Protein AF-A0A439DHI3-F1 (afdb_monomer)

Nearest PDB structures (foldseek):
  9ggi-assembly1_A  TM=9.227E-01  e=2.347E-27  Arabidopsis thaliana
  9ggj-assembly2_E  TM=9.196E-01  e=5.718E-27  Arabidopsis thaliana
  6ien-assembly1_C  TM=8.212E-01  e=1.954E-24  Mycobacterium tuberculosis H37Rv
  6ien-assembly1_D  TM=8.202E-01  e=1.110E-23  Mycobacterium tuberculosis H37Rv
  6rx8-assembly1_A  TM=8.296E-01  e=8.232E-23  Chelativorans sp. BNC1

pLDDT: mean 70.94, std 27.88, range [20.17, 97.88]

Solvent-accessible surface area (backbone atoms only — not comparable to full-atom values): 33266 Å² total; per-residue (Å²): 141,57,88,73,79,50,75,51,53,38,44,72,73,62,48,71,71,85,86,65,74,85,67,85,50,62,60,45,71,45,33,29,74,69,66,77,36,49,70,65,54,43,52,47,51,54,51,29,49,54,50,54,50,51,26,50,77,65,73,66,61,80,86,53,80,82,41,85,46,64,65,50,40,50,52,50,53,30,20,73,69,61,36,54,74,62,40,57,57,74,52,65,75,59,28,70,44,15,49,55,47,36,44,52,31,52,51,50,41,54,51,50,53,53,41,48,55,48,48,46,54,33,46,51,50,49,43,52,52,25,65,78,41,64,83,37,47,25,58,32,69,56,96,87,37,80,48,40,66,31,27,50,26,43,60,55,47,61,53,43,56,52,53,51,51,46,50,54,50,52,56,55,51,44,64,67,31,36,42,29,26,64,60,14,16,69,38,86,37,43,92,76,79,71,69,48,66,63,44,20,51,78,71,70,27,82,39,68,52,89,46,28,51,54,38,40,67,62,56,63,64,54,54,52,52,52,52,50,52,52,53,48,51,54,52,50,48,55,55,29,49,54,52,51,54,29,44,31,86,88,52,40,30,34,43,78,40,69,95,43,28,50,65,45,96,88,40,84,85,47,69,42,58,57,65,62,46,92,54,98,61,82,70,49,74,60,53,49,45,54,45,52,37,52,48,60,77,52,48,42,75,34,59,69,41,24,48,68,64,53,56,60,72,40,34,44,60,47,48,28,50,53,36,42,77,74,69,42,54,76,74,58,25,51,56,53,36,50,50,49,53,52,59,19,56,75,78,71,41,60,57,71,72,60,48,68,68,61,50,29,73,76,39,75,86,55,55,83,75,55,64,60,41,63,34,68,68,53,57,22,50,71,34,57,55,88,85,27,44,5,71,69,25,42,55,50,50,41,52,54,50,52,48,63,61,48,47,75,78,76,60,87,62,72,100,82,69,81,80,79,84,77,84,85,83,76,83,82,76,84,83,77,78,93,82,82,91,82,90,85,84,89,86,90,85,88,88,89,88,86,87,87,87,88,80,87,86,83,90,84,84,90,85,89,84,85,93,87,74,93,69,83,79,79,83,78,83,80,83,78,88,78,87,72,94,66,95,75,74,94,87,81,79,54,70,74,47,68,70,42,69,71,48,50,64,54,50,51,43,72,76,66,55,87,65,86,81,86,63,98,85,72,81,79,57,76,74,55,60,54,51,56,59,56,51,69,74,46,96,79,84,80,87,83,81,90,128

Organism: NCBI:txid363999

Foldseek 3Di:
DQPFAAPFLCCLQLVPPPPDADLLQLVLVQCCVLVVDPPVLSVLLRVLSVVVSVCSVVVNQDDDSPQPGPVSSSLVSSCVRRNNVSSVSSCAQADPLQSVLQSVLLSVLVVLVLLLVLLLLLLVLLLVLLLVQQPQWFFDDDVNDGAAIFGPSLVSLVLSVLSLVLSVLSVVLSLVSLAHLPQLHNFNGTPSPGDPAVSSVVSVRPYHDPGSNCSRPDDVSVVSVLVSLLSLVVSLLVVLVVVQVCCDPVQVFKHWDCVQWDADPVHRSDTHRNLSDCDPDHQDSSSSSVSSSVRSNRMGGDSVSRVVNDALLSLLVLLLVVVVVVVHDNVRSVVLSVVLVVVCVVVVHGSLPDDQVNSCVSPVPRDPCSSVSSDSLVSQQVQPDASGRHSVNSVVSSVVSVCSSCCVVPPPPDPPPPPPPPPDPPPPPPPDDDDDDDDDDDDDDDDDDDDDDDDDDDDDDDDDDDDDDPDDDDPPDDDDDDPDDDDDDDDDGDPVCVSVPVNPVVVCCVVPVPDDPPDPDDDDPPVVVVVVVVVVVPVPDDDDDDD

Radius of gyration: 33.45 Å; Cα contacts (8 Å, |Δi|>4): 514; chains: 1; bounding box: 88×95×84 Å

Structure (mmCIF, N/CA/C/O backbone):
data_AF-A0A439DHI3-F1
#
_entry.id   AF-A0A439DHI3-F1
#
loop_
_atom_site.group_PDB
_atom_site.id
_atom_site.type_symbol
_atom_site.label_atom_id
_atom_site.label_alt_id
_atom_site.label_comp_id
_atom_site.label_asym_id
_atom_site.label_entity_id
_atom_site.label_seq_id
_atom_site.pdbx_PDB_ins_code
_atom_site.Cartn_x
_atom_site.Cartn_y
_atom_site.Cartn_z
_atom_site.occupancy
_atom_site.B_iso_or_equiv
_atom_site.auth_seq_id
_atom_site.auth_comp_id
_atom_site.auth_asym_id
_atom_site.auth_atom_id
_atom_site.pdbx_PDB_model_num
ATOM 1 N N . MET A 1 1 ? -8.953 23.967 31.611 1.00 24.27 1 MET A N 1
ATOM 2 C CA . MET A 1 1 ? -7.789 23.368 30.920 1.00 24.27 1 MET A CA 1
ATOM 3 C C . MET A 1 1 ? -7.931 21.844 30.754 1.00 24.27 1 MET A C 1
ATOM 5 O O . MET A 1 1 ? -6.933 21.143 30.748 1.00 24.27 1 MET A O 1
ATOM 9 N N . ALA A 1 2 ? -9.152 21.318 30.572 1.00 23.77 2 ALA A N 1
ATOM 10 C CA . ALA A 1 2 ? -9.409 19.880 30.374 1.00 23.77 2 ALA A CA 1
ATOM 11 C C . ALA A 1 2 ? -9.889 19.536 28.945 1.00 23.77 2 ALA A C 1
ATOM 13 O O . ALA A 1 2 ? -10.103 18.375 28.631 1.00 23.77 2 ALA A O 1
ATOM 14 N N . SER A 1 3 ? -10.046 20.529 28.058 1.00 24.88 3 SER A N 1
ATOM 15 C CA . SER A 1 3 ? -10.664 20.350 26.734 1.00 24.88 3 SER A CA 1
ATOM 16 C C . SER A 1 3 ? -9.714 19.887 25.622 1.00 24.88 3 SER A C 1
ATOM 18 O O . SER A 1 3 ? -10.175 19.650 24.514 1.00 24.88 3 SER A O 1
ATOM 20 N N . GLU A 1 4 ? -8.406 19.767 25.877 1.00 29.16 4 GLU A N 1
ATOM 21 C CA . GLU A 1 4 ? -7.409 19.396 24.851 1.00 29.16 4 GLU A CA 1
ATOM 22 C C . GLU A 1 4 ? -6.822 17.983 25.018 1.00 29.16 4 GLU A C 1
ATOM 24 O O . GLU A 1 4 ? -6.098 17.520 24.139 1.00 29.16 4 GLU A O 1
ATOM 29 N N . LYS A 1 5 ? -7.140 17.261 26.105 1.00 32.03 5 LYS A N 1
ATOM 30 C CA . LYS A 1 5 ? -6.542 15.940 26.387 1.00 32.03 5 LYS A CA 1
ATOM 31 C C . LYS A 1 5 ? -7.204 14.757 25.660 1.00 32.03 5 LYS A C 1
ATOM 33 O O . LYS A 1 5 ? -6.581 13.709 25.560 1.00 32.03 5 LYS A O 1
ATOM 38 N N . ALA A 1 6 ? -8.401 14.917 25.091 1.00 33.88 6 ALA A N 1
ATOM 39 C CA . ALA A 1 6 ? -9.209 13.794 24.595 1.00 33.88 6 ALA A CA 1
ATOM 40 C C . ALA A 1 6 ? -9.191 13.443 23.076 1.00 33.88 6 ALA A C 1
ATOM 42 O O . ALA A 1 6 ? -9.958 12.563 22.699 1.00 33.88 6 ALA A O 1
ATOM 43 N N . PRO A 1 7 ? -8.397 14.026 22.146 1.00 34.03 7 PRO A N 1
ATOM 44 C CA . PRO A 1 7 ? -8.617 13.739 20.720 1.00 34.03 7 PRO A CA 1
ATOM 45 C C . PRO A 1 7 ? -8.273 12.305 20.253 1.00 34.03 7 PRO A C 1
ATOM 47 O O . PRO A 1 7 ? -8.949 11.817 19.351 1.00 34.03 7 PRO A O 1
ATOM 50 N N . ALA A 1 8 ? -7.292 11.599 20.839 1.00 37.22 8 ALA A N 1
ATOM 51 C CA . ALA A 1 8 ? -6.990 10.206 20.445 1.00 37.22 8 ALA A CA 1
ATOM 52 C C . ALA A 1 8 ? -7.912 9.168 21.091 1.00 37.22 8 ALA A C 1
ATOM 54 O O . ALA A 1 8 ? -8.304 8.210 20.435 1.00 37.22 8 ALA A O 1
ATOM 55 N N . GLU A 1 9 ? -8.269 9.332 22.365 1.00 33.72 9 GLU A N 1
ATOM 56 C CA . GLU A 1 9 ? -9.157 8.389 23.062 1.00 33.72 9 GLU A CA 1
ATOM 57 C C . GLU A 1 9 ? -10.606 8.528 22.606 1.00 33.72 9 GLU A C 1
ATOM 59 O O . GLU A 1 9 ? -11.344 7.542 22.572 1.00 33.72 9 GLU A O 1
ATOM 64 N N . ASN A 1 10 ? -10.979 9.713 22.115 1.00 36.66 10 ASN A N 1
ATOM 65 C CA . ASN A 1 10 ? -12.203 9.884 21.352 1.00 36.66 10 ASN A CA 1
ATOM 66 C C . ASN A 1 10 ? -12.242 8.960 20.131 1.00 36.66 10 ASN A C 1
ATOM 68 O O . ASN A 1 10 ? -13.335 8.673 19.690 1.00 36.66 10 ASN A O 1
ATOM 72 N N . MET A 1 11 ? -11.136 8.429 19.590 1.00 39.28 11 MET A N 1
ATOM 73 C CA . MET A 1 11 ? -11.209 7.434 18.505 1.00 39.28 11 MET A CA 1
ATOM 74 C C . MET A 1 11 ? -11.602 6.029 18.983 1.00 39.28 11 MET A C 1
ATOM 76 O O . MET A 1 11 ? -12.144 5.259 18.193 1.00 39.28 11 MET A O 1
ATOM 80 N N . LEU A 1 12 ? -11.383 5.705 20.263 1.00 43.66 12 LEU A N 1
ATOM 81 C CA . LEU A 1 12 ? -11.728 4.404 20.851 1.00 43.66 12 LEU A CA 1
ATOM 82 C C . LEU A 1 12 ? -13.237 4.252 21.106 1.00 43.66 12 LEU A C 1
ATOM 84 O O . LEU A 1 12 ? -13.706 3.131 21.301 1.00 43.66 12 LEU A O 1
ATOM 88 N N . TRP A 1 13 ? -14.000 5.354 21.075 1.00 42.72 13 TRP A N 1
ATOM 89 C CA . TRP A 1 13 ? -15.468 5.311 21.173 1.00 42.72 13 TRP A CA 1
ATOM 90 C C . TRP A 1 13 ? -16.223 6.261 20.225 1.00 42.72 13 TRP A C 1
ATOM 92 O O . TRP A 1 13 ? -17.294 5.916 19.739 1.00 42.72 13 TRP A O 1
ATOM 102 N N . GLY A 1 14 ? -15.647 7.418 19.899 1.00 32.91 14 GLY A N 1
ATOM 103 C CA . GLY A 1 14 ? -16.142 8.432 18.950 1.00 32.91 14 GLY A CA 1
ATOM 104 C C . GLY A 1 14 ? -15.400 8.481 17.599 1.00 32.91 14 GLY A C 1
ATOM 105 O O . GLY A 1 14 ? -15.652 9.356 16.773 1.00 32.91 14 GLY A O 1
ATOM 106 N N . GLY A 1 15 ? -14.506 7.530 17.316 1.00 32.41 15 GLY A N 1
ATOM 107 C CA . GLY A 1 15 ? -13.904 7.351 15.998 1.00 32.41 15 GLY A CA 1
ATOM 108 C C . GLY A 1 15 ? -14.838 6.541 15.121 1.00 32.41 15 GLY A C 1
ATOM 109 O O . GLY A 1 15 ? -14.538 5.383 14.873 1.00 32.41 15 GLY A O 1
ATOM 110 N N . ARG A 1 16 ? -15.991 7.117 14.738 1.00 36.25 16 ARG A N 1
ATOM 111 C CA . ARG A 1 16 ? -17.001 6.523 13.838 1.00 36.25 16 ARG A CA 1
ATOM 112 C C . ARG A 1 16 ? -17.028 4.993 13.915 1.00 36.25 16 ARG A C 1
ATOM 114 O O . ARG A 1 16 ? -16.554 4.323 12.998 1.00 36.25 16 ARG A O 1
ATOM 121 N N . PHE A 1 17 ? -17.588 4.428 14.988 1.00 38.31 17 PHE A N 1
ATOM 122 C CA . PHE A 1 17 ? -17.965 3.018 14.958 1.00 38.31 17 PHE A CA 1
ATOM 123 C C . PHE A 1 17 ? -18.834 2.803 13.719 1.00 38.31 17 PHE A C 1
ATOM 125 O O . PHE A 1 17 ? -19.958 3.295 13.628 1.00 38.31 17 PHE A O 1
ATOM 132 N N . THR A 1 18 ? -18.297 2.097 12.730 1.00 31.34 18 THR A N 1
ATOM 133 C CA . THR A 1 18 ? -19.013 1.713 11.522 1.00 31.34 18 THR A CA 1
ATOM 134 C C . THR A 1 18 ? -20.039 0.642 11.900 1.00 31.34 18 THR A C 1
ATOM 136 O O . THR A 1 18 ? -19.837 -0.560 11.768 1.00 31.34 18 THR A O 1
ATOM 139 N N . GLY A 1 19 ? -21.172 1.090 12.441 1.00 31.73 19 GLY A N 1
ATOM 140 C CA . GLY A 1 19 ? -22.438 0.361 12.436 1.00 31.73 19 GLY A CA 1
ATOM 141 C C . GLY A 1 19 ? -22.538 -0.907 13.287 1.00 31.73 19 GLY A C 1
ATOM 142 O O . GLY A 1 19 ? -23.446 -1.703 13.045 1.00 31.73 19 GLY A O 1
ATOM 143 N N . ARG A 1 20 ? -21.669 -1.149 14.278 1.00 36.50 20 ARG A N 1
ATOM 144 C CA . ARG A 1 20 ? -21.821 -2.300 15.190 1.00 36.50 20 ARG A CA 1
ATOM 145 C C . ARG A 1 20 ? -21.568 -1.904 16.642 1.00 36.50 20 ARG A C 1
ATOM 147 O O . ARG A 1 20 ? -20.424 -1.814 17.052 1.00 36.50 20 ARG A O 1
ATOM 154 N N . TYR A 1 21 ? -22.676 -1.708 17.360 1.00 40.31 21 TYR A N 1
ATOM 155 C CA . TYR A 1 21 ? -22.908 -1.782 18.812 1.00 40.31 21 TYR A CA 1
ATOM 156 C C . TYR A 1 21 ? -21.675 -1.833 19.740 1.00 40.31 21 TYR A C 1
ATOM 158 O O . TYR A 1 21 ? -20.854 -2.735 19.559 1.00 40.31 21 TYR A O 1
ATOM 166 N N . PRO A 1 22 ? -21.577 -1.010 20.807 1.00 44.06 22 PRO A N 1
ATOM 167 C CA . PRO A 1 22 ? -20.493 -1.121 21.777 1.00 44.06 22 PRO A CA 1
ATOM 168 C C . PRO A 1 22 ? -20.532 -2.509 22.430 1.00 44.06 22 PRO A C 1
ATOM 170 O O . PRO A 1 22 ? -21.319 -2.801 23.327 1.00 44.06 22 PRO A O 1
ATOM 173 N N . ARG A 1 23 ? -19.667 -3.420 21.974 1.00 52.66 23 ARG A N 1
ATOM 174 C CA . ARG A 1 23 ? -19.588 -4.785 22.519 1.00 52.66 23 ARG A CA 1
ATOM 175 C C . ARG A 1 23 ? -18.820 -4.852 23.839 1.00 52.66 23 ARG A C 1
ATOM 177 O O . ARG A 1 23 ? -18.571 -5.929 24.373 1.00 52.66 23 ARG A O 1
ATOM 184 N N . GLN A 1 24 ? -18.512 -3.693 24.423 1.00 47.75 24 GLN A N 1
ATOM 185 C CA . GLN A 1 24 ? -18.014 -3.596 25.788 1.00 47.75 24 GLN A CA 1
ATOM 186 C C . GLN A 1 24 ? -18.958 -4.283 26.786 1.00 47.75 24 GLN A C 1
ATOM 188 O O . GLN A 1 24 ? -18.517 -4.596 27.878 1.00 47.75 24 GLN A O 1
ATOM 193 N N . HIS A 1 25 ? -20.208 -4.599 26.450 1.00 55.00 25 HIS A N 1
ATOM 194 C CA . HIS A 1 25 ? -21.148 -5.248 27.368 1.00 55.00 25 HIS A CA 1
ATOM 195 C C . HIS A 1 25 ? -21.135 -6.773 27.336 1.00 55.00 25 HIS A C 1
ATOM 197 O O . HIS A 1 25 ? -21.954 -7.348 28.028 1.00 55.00 25 HIS A O 1
ATOM 203 N N . CYS A 1 26 ? -20.235 -7.463 26.625 1.00 54.66 26 CYS A N 1
ATOM 204 C CA . CYS A 1 26 ? -20.236 -8.942 26.594 1.00 54.66 26 CYS A CA 1
ATOM 205 C C . CYS A 1 26 ? -20.128 -9.609 27.984 1.00 54.66 26 CYS A C 1
ATOM 207 O O . CYS A 1 26 ? -20.599 -10.730 28.172 1.00 54.66 26 CYS A O 1
ATOM 209 N N . LEU A 1 27 ? -19.596 -8.899 28.985 1.00 56.91 27 LEU A N 1
ATOM 210 C CA . LEU A 1 27 ? -19.590 -9.343 30.384 1.00 56.91 27 LEU A CA 1
ATOM 211 C C . LEU A 1 27 ? -20.967 -9.233 31.060 1.00 56.91 27 LEU A C 1
ATOM 213 O O . LEU A 1 27 ? -21.281 -10.043 31.922 1.00 56.91 27 LEU A O 1
ATOM 217 N N . CYS A 1 28 ? -21.830 -8.305 30.646 1.00 56.97 28 CYS A N 1
ATOM 218 C CA . CYS A 1 28 ? -23.143 -8.070 31.253 1.00 56.97 28 CYS A CA 1
ATOM 219 C C . CYS A 1 28 ? -24.129 -9.239 31.093 1.00 56.97 28 CYS A C 1
ATOM 221 O O . CYS A 1 28 ? -24.641 -9.695 32.112 1.00 56.97 28 CYS A O 1
ATOM 223 N N . PRO A 1 29 ? -24.350 -9.826 29.898 1.00 57.19 29 PRO A N 1
ATOM 224 C CA . PRO A 1 29 ? -25.194 -11.008 29.769 1.00 57.19 29 PRO A CA 1
ATOM 225 C C . PRO A 1 29 ? -24.695 -12.187 30.615 1.00 57.19 29 PRO A C 1
ATOM 227 O O . PRO A 1 29 ? -25.446 -13.119 30.888 1.00 57.19 29 PRO A O 1
ATOM 230 N N . ARG A 1 30 ? -23.405 -12.210 30.975 1.00 67.25 30 ARG A N 1
ATOM 231 C CA . ARG A 1 30 ? -22.768 -13.323 31.695 1.00 67.25 30 ARG A CA 1
ATOM 232 C C . ARG A 1 30 ? -22.744 -13.085 33.188 1.00 67.25 30 ARG A C 1
ATOM 234 O O . ARG A 1 30 ? -23.045 -14.019 33.913 1.00 67.25 30 ARG A O 1
ATOM 241 N N . ASN A 1 31 ? -22.567 -11.840 33.611 1.00 64.88 31 ASN A N 1
ATOM 242 C CA . ASN A 1 31 ? -22.924 -11.380 34.945 1.00 64.88 31 ASN A CA 1
ATOM 243 C C . ASN A 1 31 ? -24.415 -11.634 35.227 1.00 64.88 31 ASN A C 1
ATOM 245 O O . ASN A 1 31 ? -24.765 -11.987 36.347 1.00 64.88 31 ASN A O 1
ATOM 249 N N . ALA A 1 32 ? -25.290 -11.535 34.219 1.00 60.94 32 ALA A N 1
ATOM 250 C CA . ALA A 1 32 ? -26.694 -11.918 34.363 1.00 60.94 32 ALA A CA 1
ATOM 251 C C . ALA A 1 32 ? -26.853 -13.436 34.549 1.00 60.94 32 ALA A C 1
ATOM 253 O O . ALA A 1 32 ? -27.508 -13.891 35.484 1.00 60.94 32 ALA A O 1
ATOM 254 N N . LYS A 1 33 ? -26.177 -14.239 33.713 1.00 67.75 33 LYS A N 1
ATOM 255 C CA . LYS A 1 33 ? -26.174 -15.710 33.835 1.00 67.75 33 LYS A CA 1
ATOM 256 C C . LYS A 1 33 ? -25.542 -16.226 35.135 1.00 67.75 33 LYS A C 1
ATOM 258 O O . LYS A 1 33 ? -25.978 -17.260 35.626 1.00 67.75 33 LYS A O 1
ATOM 263 N N . SER A 1 34 ? -24.541 -15.542 35.689 1.00 66.88 34 SER A N 1
ATOM 264 C CA . SER A 1 34 ? -23.906 -15.885 36.970 1.00 66.88 34 SER A CA 1
ATOM 265 C C . SER A 1 34 ? -24.648 -15.317 38.186 1.00 66.88 34 SER A C 1
ATOM 267 O O . SER A 1 34 ? -24.224 -15.546 39.317 1.00 66.88 34 SER A O 1
ATOM 269 N N . GLY A 1 35 ? -25.762 -14.603 37.972 1.00 72.56 35 GLY A N 1
ATOM 270 C CA . GLY A 1 35 ? -26.594 -14.031 39.032 1.00 72.56 35 GLY A CA 1
ATOM 271 C C . GLY A 1 35 ? -26.004 -12.788 39.707 1.00 72.56 35 GLY A C 1
ATOM 272 O O . GLY A 1 35 ? -26.488 -12.383 40.759 1.00 72.56 35 GLY A O 1
ATOM 273 N N . ILE A 1 36 ? -24.966 -12.185 39.122 1.00 80.00 36 ILE A N 1
ATOM 274 C CA . ILE A 1 36 ? -24.329 -10.949 39.604 1.00 80.00 36 ILE A CA 1
ATOM 275 C C . ILE A 1 36 ? -25.208 -9.728 39.312 1.00 80.00 36 ILE A C 1
ATOM 277 O O . ILE A 1 36 ? -25.266 -8.804 40.122 1.00 80.00 36 ILE A O 1
ATOM 281 N N . ILE A 1 37 ? -25.899 -9.729 38.169 1.00 82.88 37 ILE A N 1
ATOM 282 C CA . ILE A 1 37 ? -26.932 -8.741 37.828 1.00 82.88 37 ILE A CA 1
ATOM 283 C C . ILE A 1 37 ? -28.239 -9.458 37.492 1.00 82.88 37 ILE A C 1
ATOM 285 O O . ILE A 1 37 ? -28.220 -10.598 37.030 1.00 82.88 37 ILE A O 1
ATOM 289 N N . SER A 1 38 ? -29.384 -8.821 37.723 1.00 86.69 38 SER A N 1
ATOM 290 C CA . SER A 1 38 ? -30.667 -9.383 37.282 1.00 86.69 38 SER A CA 1
ATOM 291 C C . SER A 1 38 ? -30.855 -9.222 35.764 1.00 86.69 38 SER A C 1
ATOM 293 O O . SER A 1 38 ? -30.187 -8.410 35.122 1.00 86.69 38 SER A O 1
ATOM 295 N N . ASN A 1 39 ? -31.785 -9.977 35.167 1.00 84.50 39 ASN A N 1
ATOM 296 C CA . ASN A 1 39 ? -32.133 -9.799 33.749 1.00 84.50 39 ASN A CA 1
ATOM 297 C C . ASN A 1 39 ? -32.730 -8.410 33.466 1.00 84.50 39 ASN A C 1
ATOM 299 O O . ASN A 1 39 ? -32.502 -7.861 32.390 1.00 84.50 39 ASN A O 1
ATOM 303 N N . ASP A 1 40 ? -33.449 -7.834 34.431 1.00 87.75 40 ASP A N 1
ATOM 304 C CA . ASP A 1 40 ? -34.006 -6.485 34.311 1.00 87.75 40 ASP A CA 1
ATOM 305 C C . ASP A 1 40 ? -32.888 -5.436 34.356 1.00 87.75 40 ASP A C 1
ATOM 307 O O . ASP A 1 40 ? -32.837 -4.543 33.517 1.00 87.75 40 ASP A O 1
ATOM 311 N N . GLU A 1 41 ? -31.924 -5.591 35.271 1.00 87.38 41 GLU A N 1
ATOM 312 C CA . GLU A 1 41 ? -30.733 -4.734 35.336 1.00 87.38 41 GLU A CA 1
ATOM 313 C C . GLU A 1 41 ? -29.898 -4.841 34.061 1.00 87.38 41 GLU A C 1
ATOM 315 O O . GLU A 1 41 ? -29.403 -3.836 33.555 1.00 87.38 41 GLU A O 1
ATOM 320 N N . PHE A 1 42 ? -29.773 -6.049 33.509 1.00 84.12 42 PHE A N 1
ATOM 321 C CA . PHE A 1 42 ? -29.123 -6.269 32.226 1.00 84.12 42 PHE A CA 1
ATOM 322 C C . PHE A 1 42 ? -29.819 -5.505 31.090 1.00 84.12 42 PHE A C 1
ATOM 324 O O . PHE A 1 42 ? -29.144 -4.802 30.336 1.00 84.12 42 PHE A O 1
ATOM 331 N N . ALA A 1 43 ? -31.146 -5.611 30.987 1.00 85.81 43 ALA A N 1
ATOM 332 C CA . ALA A 1 43 ? -31.925 -4.924 29.961 1.00 85.81 43 ALA A CA 1
ATOM 333 C C . ALA A 1 43 ? -31.847 -3.392 30.099 1.00 85.81 43 ALA A C 1
ATOM 335 O O . ALA A 1 43 ? -31.721 -2.690 29.094 1.00 85.81 43 ALA A O 1
ATOM 336 N N . GLU A 1 44 ? -31.862 -2.871 31.330 1.00 89.38 44 GLU A N 1
ATOM 337 C CA . GLU A 1 44 ? -31.691 -1.440 31.608 1.00 89.38 44 GLU A CA 1
ATOM 338 C C . GLU A 1 44 ? -30.301 -0.944 31.201 1.00 89.38 44 GLU A C 1
ATOM 340 O O . GLU A 1 44 ? -30.192 0.060 30.496 1.00 89.38 44 GLU A O 1
ATOM 345 N N . ILE A 1 45 ? -29.244 -1.671 31.584 1.00 85.88 45 ILE A N 1
ATOM 346 C CA . ILE A 1 45 ? -27.865 -1.377 31.172 1.00 85.88 45 ILE A CA 1
ATOM 347 C C . ILE A 1 45 ? -27.786 -1.357 29.646 1.00 85.88 45 ILE A C 1
ATOM 349 O O . ILE A 1 45 ? -27.368 -0.355 29.067 1.00 85.88 45 ILE A O 1
ATOM 353 N N . GLU A 1 46 ? -28.254 -2.419 28.988 1.00 83.44 46 GLU A N 1
ATOM 354 C CA . GLU A 1 46 ? -28.249 -2.517 27.533 1.00 83.44 46 GLU A CA 1
ATOM 355 C C . GLU A 1 46 ? -28.948 -1.316 26.881 1.00 83.44 46 GLU A C 1
ATOM 357 O O . GLU A 1 46 ? -28.354 -0.680 26.009 1.00 83.44 46 GLU A O 1
ATOM 362 N N . ARG A 1 47 ? -30.161 -0.959 27.331 1.00 90.19 47 ARG A N 1
ATOM 363 C CA . ARG A 1 47 ? -30.905 0.209 26.831 1.00 90.19 47 ARG A CA 1
ATOM 364 C C . ARG A 1 47 ? -30.106 1.498 26.998 1.00 90.19 47 ARG A C 1
ATOM 366 O O . ARG A 1 47 ? -29.944 2.229 26.022 1.00 90.19 47 ARG A O 1
ATOM 373 N N . GLY A 1 48 ? -29.602 1.762 28.204 1.00 89.94 48 GLY A N 1
ATOM 374 C CA . GLY A 1 48 ? -28.859 2.983 28.510 1.00 89.94 48 GLY A CA 1
ATOM 375 C C . GLY A 1 48 ? -27.632 3.148 27.618 1.00 89.94 48 GLY A C 1
ATOM 376 O O . GLY A 1 48 ? -27.379 4.228 27.097 1.00 89.94 48 GLY A O 1
ATOM 377 N N . LEU A 1 49 ? -26.917 2.062 27.334 1.00 85.50 49 LEU A N 1
ATOM 378 C CA . LEU A 1 49 ? -25.749 2.093 26.451 1.00 85.50 49 LEU A CA 1
ATOM 379 C C . LEU A 1 49 ? -26.113 2.327 24.984 1.00 85.50 49 LEU A C 1
ATOM 381 O O . LEU A 1 49 ? -25.356 2.995 24.280 1.00 85.50 49 LEU A O 1
ATOM 385 N N . ARG A 1 50 ? -27.288 1.865 24.527 1.00 84.38 50 ARG A N 1
ATOM 386 C CA . ARG A 1 50 ? -27.817 2.247 23.201 1.00 84.38 50 ARG A CA 1
ATOM 387 C C . ARG A 1 50 ? -28.087 3.742 23.115 1.00 84.38 50 ARG A C 1
ATOM 389 O O . ARG A 1 50 ? -27.936 4.323 22.047 1.00 84.38 50 ARG A O 1
ATOM 396 N N . GLU A 1 51 ? -28.546 4.351 24.202 1.00 88.31 51 GLU A N 1
ATOM 397 C CA . GLU A 1 51 ? -28.797 5.791 24.258 1.00 88.31 51 GLU A CA 1
ATOM 398 C C . GLU A 1 51 ? -27.485 6.578 24.247 1.00 88.31 51 GLU A C 1
ATOM 400 O O . GLU A 1 51 ? -27.338 7.464 23.409 1.00 88.31 51 GLU A O 1
ATOM 405 N N . VAL A 1 52 ? -26.492 6.173 25.048 1.00 86.12 52 VAL A N 1
ATOM 406 C CA . VAL A 1 52 ? -25.138 6.753 24.991 1.00 86.12 52 VAL A CA 1
ATOM 407 C C . VAL A 1 52 ? -24.556 6.653 23.578 1.00 86.12 52 VAL A C 1
ATOM 409 O O . VAL A 1 52 ? -24.050 7.637 23.050 1.00 86.12 52 VAL A O 1
ATOM 412 N N . GLN A 1 53 ? -24.673 5.492 22.925 1.00 80.75 53 GLN A N 1
ATOM 413 C CA . GLN A 1 53 ? -24.217 5.308 21.545 1.00 80.75 53 GLN A CA 1
ATOM 414 C C . GLN A 1 53 ? -24.878 6.304 20.580 1.00 80.75 53 GLN A C 1
ATOM 416 O O . GLN A 1 53 ? -24.181 6.924 19.781 1.00 80.75 53 GLN A O 1
ATOM 421 N N . LYS A 1 54 ? -26.203 6.488 20.663 1.00 86.00 54 LYS A N 1
ATOM 422 C CA . LYS A 1 54 ? -26.922 7.451 19.811 1.00 86.00 54 LYS A CA 1
ATOM 423 C C . LYS A 1 54 ? -26.428 8.878 20.014 1.00 86.00 54 LYS A C 1
ATOM 425 O O . LYS A 1 54 ? -26.388 9.638 19.055 1.00 86.00 54 LYS A O 1
ATOM 430 N N . GLU A 1 55 ? -26.061 9.247 21.239 1.00 87.44 55 GLU A N 1
ATOM 431 C CA . GLU A 1 55 ? -25.519 10.577 21.519 1.00 87.44 55 GLU A CA 1
ATOM 432 C C . GLU A 1 55 ? -24.141 10.789 20.894 1.00 87.44 55 GLU A C 1
ATOM 434 O O . GLU A 1 55 ? -23.869 11.876 20.390 1.00 87.44 55 GLU A O 1
ATOM 439 N N . TRP A 1 56 ? -23.289 9.762 20.892 1.00 83.00 56 TRP A N 1
ATOM 440 C CA . TRP A 1 56 ? -22.015 9.804 20.175 1.00 83.00 56 TRP A CA 1
ATOM 441 C C . TRP A 1 56 ? -22.212 9.863 18.660 1.00 83.00 56 TRP A C 1
ATOM 443 O O . TRP A 1 56 ? -21.565 10.660 17.994 1.00 83.00 56 TRP A O 1
ATOM 453 N N . GLU A 1 57 ? -23.129 9.065 18.107 1.00 80.75 57 GLU A N 1
ATOM 454 C CA . GLU A 1 57 ? -23.438 9.067 16.669 1.00 80.75 57 GLU A CA 1
ATOM 455 C C . GLU A 1 57 ? -24.051 10.390 16.188 1.00 80.75 57 GLU A C 1
ATOM 457 O O . GLU A 1 57 ? -23.880 10.762 15.028 1.00 80.75 57 GLU A O 1
ATOM 462 N N . ALA A 1 58 ? -24.768 11.094 17.066 1.00 86.50 58 ALA A N 1
ATOM 463 C CA . ALA A 1 58 ? -25.382 12.386 16.784 1.00 86.50 58 ALA A CA 1
ATOM 464 C C . ALA A 1 58 ? -24.481 13.590 17.122 1.00 86.50 58 ALA A C 1
ATOM 466 O O . ALA A 1 58 ? -24.942 14.725 16.997 1.00 86.50 58 ALA A O 1
ATOM 467 N N . ASP A 1 59 ? -23.242 13.363 17.577 1.00 85.00 59 ASP A N 1
ATOM 468 C CA . ASP A 1 59 ? -22.334 14.398 18.097 1.00 85.00 59 ASP A CA 1
ATOM 469 C C . ASP A 1 59 ? -22.969 15.265 19.214 1.00 85.00 59 ASP A C 1
ATOM 471 O O . ASP A 1 59 ? -22.630 16.436 19.397 1.00 85.00 59 ASP A O 1
ATOM 475 N N . THR A 1 60 ? -23.913 14.706 19.982 1.00 89.62 60 THR A N 1
ATOM 476 C CA . THR A 1 60 ? -24.587 15.390 21.102 1.00 89.62 60 THR A CA 1
ATOM 477 C C . THR A 1 60 ? -24.030 15.007 22.470 1.00 89.62 60 THR A C 1
ATOM 479 O O . THR A 1 60 ? -24.418 15.610 23.471 1.00 89.62 60 THR A O 1
ATOM 482 N N . PHE A 1 61 ? -23.156 14.000 22.543 1.00 86.75 61 PHE A N 1
ATOM 483 C CA . PHE A 1 61 ? -22.506 13.601 23.788 1.00 86.75 61 PHE A CA 1
ATOM 484 C C . PHE A 1 61 ? -21.597 14.725 24.306 1.00 86.75 61 PHE A C 1
ATOM 486 O O . PHE A 1 61 ? -20.742 15.240 23.586 1.00 86.75 61 PHE A O 1
ATOM 493 N N . ILE A 1 62 ? -21.746 15.087 25.582 1.00 88.94 62 ILE A N 1
ATOM 494 C CA . ILE A 1 62 ? -20.947 16.144 26.211 1.00 88.94 62 ILE A CA 1
ATOM 495 C C . ILE A 1 62 ? -19.896 15.510 27.121 1.00 88.94 62 ILE A C 1
ATOM 497 O O . ILE A 1 62 ? -20.226 14.911 28.149 1.00 88.94 62 ILE A O 1
ATOM 501 N N . ILE A 1 63 ? -18.625 15.687 26.752 1.00 85.88 63 ILE A N 1
ATOM 502 C CA . ILE A 1 63 ? -17.474 15.343 27.594 1.00 85.88 63 ILE A CA 1
ATOM 503 C C . ILE A 1 63 ? -17.332 16.409 28.680 1.00 85.88 63 ILE A C 1
ATOM 505 O O . ILE A 1 63 ? -17.287 17.610 28.397 1.00 85.88 63 ILE A O 1
ATOM 509 N N . MET A 1 64 ? -17.252 15.969 29.930 1.00 87.50 64 MET A N 1
ATOM 510 C CA . MET A 1 64 ? -17.151 16.845 31.089 1.00 87.50 64 MET A CA 1
ATOM 511 C C . MET A 1 64 ? -15.688 17.009 31.525 1.00 87.50 64 MET A C 1
ATOM 513 O O . MET A 1 64 ? -14.896 16.087 31.366 1.00 87.50 64 MET A O 1
ATOM 517 N N . PRO A 1 65 ? -15.303 18.139 32.152 1.00 86.81 65 PRO A N 1
ATOM 518 C CA . PRO A 1 65 ? -13.923 18.362 32.603 1.00 86.81 65 PRO A CA 1
ATOM 519 C C . PRO A 1 65 ? -13.377 17.331 33.602 1.00 86.81 65 PRO A C 1
ATOM 521 O O . PRO A 1 65 ? -12.166 17.248 33.772 1.00 86.81 65 PRO A O 1
ATOM 524 N N . ASN A 1 66 ? -14.266 16.601 34.280 1.00 88.06 66 ASN A N 1
ATOM 525 C CA . ASN A 1 66 ? -13.920 15.570 35.259 1.00 88.06 66 ASN A CA 1
ATOM 526 C C . ASN A 1 66 ? -13.916 14.155 34.655 1.00 88.06 66 ASN A C 1
ATOM 528 O O . ASN A 1 66 ? -13.691 13.198 35.391 1.00 88.06 66 ASN A O 1
ATOM 532 N N . ASP A 1 67 ? -14.203 14.012 33.358 1.00 82.25 67 ASP A N 1
ATOM 533 C CA . ASP A 1 67 ? -14.044 12.740 32.662 1.00 82.25 67 ASP A CA 1
ATOM 534 C C . ASP A 1 67 ? -12.542 12.530 32.420 1.00 82.25 67 ASP A C 1
ATOM 536 O O . ASP A 1 67 ? -11.927 13.257 31.641 1.00 82.25 67 ASP A O 1
ATOM 540 N N . GLU A 1 68 ? -11.942 11.583 33.146 1.00 78.75 68 GLU A N 1
ATOM 541 C CA . GLU A 1 68 ? -10.510 11.269 33.032 1.00 78.75 68 GLU A CA 1
ATOM 542 C C . GLU A 1 68 ? -10.178 10.668 31.664 1.00 78.75 68 GLU A C 1
ATOM 544 O O . GLU A 1 68 ? -9.218 11.081 31.016 1.00 78.75 68 GLU A O 1
ATOM 549 N N . ASP A 1 69 ? -11.008 9.719 31.239 1.00 76.81 69 ASP A N 1
ATOM 550 C CA . ASP A 1 69 ? -10.884 8.963 30.003 1.00 76.81 69 ASP A CA 1
ATOM 551 C C . ASP A 1 69 ? -12.272 8.698 29.393 1.00 76.81 69 ASP A C 1
ATOM 553 O O . ASP A 1 69 ? -13.332 8.973 29.978 1.00 76.81 69 ASP A O 1
ATOM 557 N N . ILE A 1 70 ? -12.272 8.122 28.194 1.00 78.69 70 ILE A N 1
ATOM 558 C CA . ILE A 1 70 ? -13.501 7.787 27.470 1.00 78.69 70 ILE A CA 1
ATOM 559 C C . ILE A 1 70 ? -14.381 6.770 28.208 1.00 78.69 70 ILE A C 1
ATOM 561 O O . ILE A 1 70 ? -15.606 6.761 28.066 1.00 78.69 70 ILE A O 1
ATOM 565 N N . HIS A 1 71 ? -13.781 5.906 29.023 1.00 81.94 71 HIS A N 1
ATOM 566 C CA . HIS A 1 71 ? -14.533 4.919 29.777 1.00 81.94 71 HIS A CA 1
ATOM 567 C C . HIS A 1 71 ? -15.317 5.580 30.913 1.00 81.94 71 HIS A C 1
ATOM 569 O O . HIS A 1 71 ? -16.496 5.287 31.097 1.00 81.94 71 HIS A O 1
ATOM 575 N N . THR A 1 72 ? -14.683 6.513 31.619 1.00 83.56 72 THR A N 1
ATOM 576 C CA . THR A 1 72 ? -15.263 7.311 32.698 1.00 83.56 72 THR A CA 1
ATOM 577 C C . THR A 1 72 ? -16.391 8.187 32.166 1.00 83.56 72 THR A C 1
ATOM 579 O O . THR A 1 72 ? -17.459 8.237 32.774 1.00 83.56 72 THR A O 1
ATOM 582 N N . ALA A 1 73 ? -16.209 8.793 30.988 1.00 85.81 73 ALA A N 1
ATOM 583 C CA . ALA A 1 73 ? -17.257 9.557 30.317 1.00 85.81 73 ALA A CA 1
ATOM 584 C C . ALA A 1 73 ? -18.505 8.698 30.039 1.00 85.81 73 ALA A C 1
ATOM 586 O O . ALA A 1 73 ? -19.628 9.085 30.377 1.00 85.81 73 ALA A O 1
ATOM 587 N N . ASN A 1 74 ? -18.318 7.506 29.466 1.00 85.38 74 ASN A N 1
ATOM 588 C CA . ASN A 1 74 ? -19.419 6.598 29.142 1.00 85.38 74 ASN A CA 1
ATOM 589 C C . ASN A 1 74 ? -20.094 6.017 30.390 1.00 85.38 74 ASN A C 1
ATOM 591 O O . ASN A 1 74 ? -21.319 5.936 30.442 1.00 85.38 74 ASN A O 1
ATOM 595 N N . GLU A 1 75 ? -19.319 5.644 31.409 1.00 86.81 75 GLU A N 1
ATOM 596 C CA . GLU A 1 75 ? -19.838 5.147 32.688 1.00 86.81 75 GLU A CA 1
ATOM 597 C C . GLU A 1 75 ? -20.631 6.242 33.425 1.00 86.81 75 GLU A C 1
ATOM 599 O O . GLU A 1 75 ? -21.726 5.974 33.932 1.00 86.81 75 GLU A O 1
ATOM 604 N N . ARG A 1 76 ? -20.147 7.494 33.412 1.00 91.38 76 ARG A N 1
ATOM 605 C CA . ARG A 1 76 ? -20.879 8.658 33.934 1.00 91.38 76 ARG A CA 1
ATOM 606 C C . ARG A 1 76 ? -22.198 8.839 33.196 1.00 91.38 76 ARG A C 1
ATOM 608 O O . ARG A 1 76 ? -23.242 8.907 33.847 1.00 91.38 76 ARG A O 1
ATOM 615 N N . ARG A 1 77 ? -22.160 8.920 31.861 1.00 91.19 77 ARG A N 1
ATOM 616 C CA . ARG A 1 77 ? -23.364 9.173 31.064 1.00 91.19 77 ARG A CA 1
ATOM 617 C C . ARG A 1 77 ? -24.382 8.050 31.218 1.00 91.19 77 ARG A C 1
ATOM 619 O O . ARG A 1 77 ? -25.568 8.323 31.368 1.00 91.19 77 ARG A O 1
ATOM 626 N N . LEU A 1 78 ? -23.929 6.801 31.287 1.00 89.31 78 LEU A N 1
ATOM 627 C CA . LEU A 1 78 ? -24.797 5.673 31.599 1.00 89.31 78 LEU A CA 1
ATOM 628 C C . LEU A 1 78 ? -25.484 5.859 32.960 1.00 89.31 78 LEU A C 1
ATOM 630 O O . LEU A 1 78 ? -26.701 5.715 33.054 1.00 89.31 78 LEU A O 1
ATOM 634 N N . GLY A 1 79 ? -24.732 6.235 33.998 1.00 92.69 79 GLY A N 1
ATOM 635 C CA . GLY A 1 79 ? -25.277 6.508 35.330 1.00 92.69 79 GLY A CA 1
ATOM 636 C C . GLY A 1 79 ? -26.295 7.652 35.375 1.00 92.69 79 GLY A C 1
ATOM 637 O O . GLY A 1 79 ? -27.206 7.615 36.201 1.00 92.69 79 GLY A O 1
ATOM 638 N N . GLU A 1 80 ? -26.182 8.641 34.487 1.00 94.12 80 GLU A N 1
ATOM 639 C CA . GLU A 1 80 ? -27.171 9.717 34.325 1.00 94.12 80 GLU A CA 1
ATOM 640 C C . GLU A 1 80 ? -28.479 9.227 33.683 1.00 94.12 80 GLU A C 1
ATOM 642 O O . GLU A 1 80 ? -29.539 9.767 33.994 1.00 94.12 80 GLU A O 1
ATOM 647 N N . ILE A 1 81 ? -28.415 8.206 32.821 1.00 92.94 81 ILE A N 1
ATOM 648 C CA . ILE A 1 81 ? -29.570 7.669 32.085 1.00 92.94 81 ILE A CA 1
ATOM 649 C C . ILE A 1 81 ? -30.336 6.627 32.911 1.00 92.94 81 ILE A C 1
ATOM 651 O O . ILE A 1 81 ? -31.563 6.675 32.977 1.00 92.94 81 ILE A O 1
ATO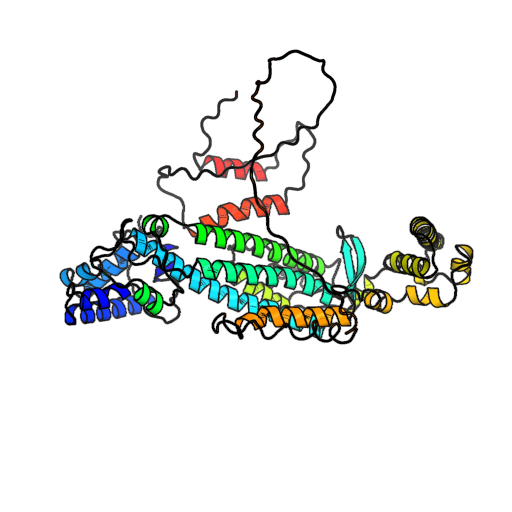M 655 N N . ILE A 1 82 ? -29.634 5.675 33.537 1.00 92.06 82 ILE A N 1
ATOM 656 C CA . ILE A 1 82 ? -30.260 4.506 34.195 1.00 92.06 82 ILE A CA 1
ATOM 657 C C . ILE A 1 82 ? -30.115 4.496 35.722 1.00 92.06 82 ILE A C 1
ATOM 659 O O . ILE A 1 82 ? -30.557 3.558 36.384 1.00 92.06 82 ILE A O 1
ATOM 663 N N . GLY A 1 83 ? -29.487 5.527 36.290 1.00 94.06 83 GLY A N 1
ATOM 664 C CA . GLY A 1 83 ? -29.173 5.611 37.713 1.00 94.06 83 GLY A CA 1
ATOM 665 C C . GLY A 1 83 ? -27.828 4.971 38.075 1.00 94.06 83 GLY A C 1
ATOM 666 O O . GLY A 1 83 ? -27.396 3.969 37.502 1.00 94.06 83 GLY A O 1
ATOM 667 N N . LYS A 1 84 ? -27.154 5.565 39.069 1.00 90.62 84 LYS A N 1
ATOM 668 C CA . LYS A 1 84 ? -25.783 5.201 39.467 1.00 90.62 84 LYS A CA 1
ATOM 669 C C . LYS A 1 84 ? -25.654 3.773 39.997 1.00 90.62 84 LYS A C 1
ATOM 671 O O . LYS A 1 84 ? -24.652 3.125 39.715 1.00 90.62 84 LYS A O 1
ATOM 676 N N . ASP A 1 85 ? -26.653 3.285 40.726 1.00 88.62 85 ASP A N 1
ATOM 677 C CA . ASP A 1 85 ? -26.592 1.965 41.364 1.00 88.62 85 ASP A CA 1
ATOM 678 C C . ASP A 1 85 ? -26.607 0.837 40.326 1.00 88.62 85 ASP A C 1
ATOM 680 O O . ASP A 1 85 ? -25.785 -0.076 40.382 1.00 88.62 85 ASP A O 1
ATOM 684 N N . THR A 1 86 ? -27.493 0.932 39.332 1.00 88.00 86 THR A N 1
ATOM 685 C CA . THR A 1 86 ? -27.576 -0.031 38.227 1.00 88.00 86 THR A CA 1
ATOM 686 C C . THR A 1 86 ? -26.375 0.102 37.293 1.00 88.00 86 THR A C 1
ATOM 688 O O . THR A 1 86 ? -25.753 -0.900 36.945 1.00 88.00 86 THR A O 1
ATOM 691 N N . ALA A 1 87 ? -25.986 1.331 36.933 1.00 86.38 87 ALA A N 1
ATOM 692 C CA . ALA A 1 87 ? -24.832 1.569 36.066 1.00 86.38 87 ALA A CA 1
ATOM 693 C C . ALA A 1 87 ? -23.513 1.080 36.686 1.00 86.38 87 ALA A C 1
ATOM 695 O O . ALA A 1 87 ? -22.688 0.496 35.986 1.00 86.38 87 ALA A O 1
ATOM 696 N N . GLY A 1 88 ? -23.327 1.236 38.001 1.00 85.69 88 GLY A N 1
ATOM 697 C CA . GLY A 1 88 ? -22.125 0.783 38.709 1.00 85.69 88 GLY A CA 1
ATOM 698 C C . GLY A 1 88 ? -21.887 -0.729 38.624 1.00 85.69 88 GLY A C 1
ATOM 699 O O . GLY A 1 88 ? -20.741 -1.180 38.669 1.00 85.69 88 GLY A O 1
ATOM 700 N N . LYS A 1 89 ? -22.945 -1.526 38.414 1.00 85.50 89 LYS A N 1
ATOM 701 C CA . LYS A 1 89 ? -22.846 -2.984 38.241 1.00 85.50 89 LYS A CA 1
ATOM 702 C C . LYS A 1 89 ? -22.237 -3.404 36.897 1.00 85.50 89 LYS A C 1
ATOM 704 O O . LYS A 1 89 ? -21.763 -4.532 36.770 1.00 85.50 89 LYS A O 1
ATOM 709 N N . LEU A 1 90 ? -22.180 -2.510 35.902 1.00 81.25 90 LEU A N 1
ATOM 710 C CA . LEU A 1 90 ? -21.504 -2.767 34.621 1.00 81.25 90 LEU A CA 1
ATOM 711 C C . LEU A 1 90 ? -20.007 -3.068 34.810 1.00 81.25 90 LEU A C 1
ATOM 713 O O . LEU A 1 90 ? -19.432 -3.856 34.056 1.00 81.25 90 LEU A O 1
ATOM 717 N N . HIS A 1 91 ? -19.374 -2.450 35.808 1.00 79.75 91 HIS A N 1
ATOM 718 C CA . HIS A 1 91 ? -17.941 -2.603 36.059 1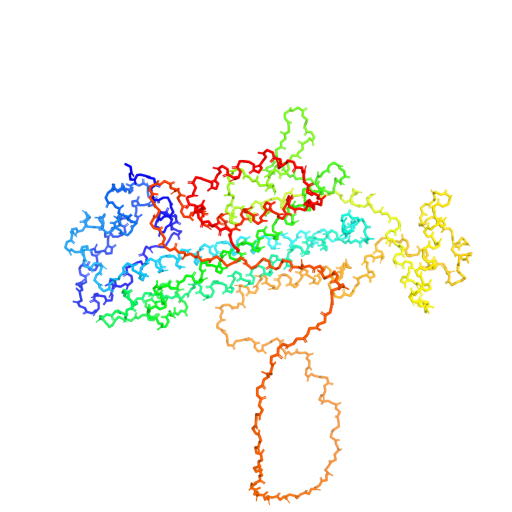.00 79.75 91 HIS A CA 1
ATOM 719 C C . HIS A 1 91 ? -17.612 -3.855 36.896 1.00 79.75 91 HIS A C 1
ATOM 721 O O . HIS A 1 91 ? -16.445 -4.200 37.081 1.00 79.75 91 HIS A O 1
ATOM 727 N N . THR A 1 92 ? -18.616 -4.581 37.401 1.00 81.69 92 THR A N 1
ATOM 728 C CA . THR A 1 92 ? -18.382 -5.763 38.236 1.00 81.69 92 THR A CA 1
ATOM 729 C C . THR A 1 92 ? -17.648 -6.857 37.458 1.00 81.69 92 THR A C 1
ATOM 731 O O . THR A 1 92 ? -18.105 -7.322 36.413 1.00 81.69 92 THR A O 1
ATOM 734 N N . GLY A 1 93 ? -16.492 -7.276 37.983 1.00 76.69 93 GLY A N 1
ATOM 735 C CA . GLY A 1 93 ? -15.630 -8.274 37.344 1.00 76.69 93 GLY A CA 1
ATOM 736 C C . GLY A 1 93 ? -14.761 -7.737 36.212 1.00 76.69 93 GLY A C 1
ATOM 737 O O . GLY A 1 93 ? -14.151 -8.533 35.502 1.00 76.69 93 GLY A O 1
ATOM 738 N N . ARG A 1 94 ? -14.680 -6.416 36.048 1.00 82.38 94 ARG A N 1
ATOM 739 C CA . ARG A 1 94 ? -13.860 -5.775 35.022 1.00 82.38 94 ARG A CA 1
ATOM 740 C C . ARG A 1 94 ? -12.733 -4.998 35.663 1.00 82.38 94 ARG A C 1
ATOM 742 O O . ARG A 1 94 ? -12.854 -4.507 36.782 1.00 82.38 94 ARG A O 1
ATOM 749 N N . SER A 1 95 ? -11.642 -4.879 34.927 1.00 86.94 95 SER A N 1
ATOM 750 C CA . SER A 1 95 ? -10.604 -3.905 35.224 1.00 86.94 95 SER A CA 1
ATOM 751 C C . SER A 1 95 ? -10.382 -3.001 34.027 1.00 86.94 95 SER A C 1
ATOM 753 O O . SER A 1 95 ? -10.485 -3.435 32.877 1.00 86.94 95 SER A O 1
ATOM 755 N N . ARG A 1 96 ? -9.987 -1.756 34.299 1.00 83.94 96 ARG A N 1
ATOM 756 C CA . ARG A 1 96 ? -9.553 -0.831 33.256 1.00 83.94 96 ARG A CA 1
ATOM 757 C C . ARG A 1 96 ? -8.364 -1.382 32.451 1.00 83.94 96 ARG A C 1
ATOM 759 O O . ARG A 1 96 ? -8.326 -1.185 31.242 1.00 83.94 96 ARG A O 1
ATOM 766 N N . ASN A 1 97 ? -7.475 -2.163 33.078 1.00 87.62 97 ASN A N 1
ATOM 767 C CA . ASN A 1 97 ? -6.273 -2.731 32.449 1.00 87.62 97 ASN A CA 1
ATOM 768 C C . ASN A 1 97 ? -6.575 -3.648 31.254 1.00 87.62 97 ASN A C 1
ATOM 770 O O . ASN A 1 97 ? -5.955 -3.524 30.203 1.00 87.62 97 ASN A O 1
ATOM 774 N N . GLU A 1 98 ? -7.519 -4.579 31.391 1.00 86.50 98 GLU A N 1
ATOM 775 C CA . GLU A 1 98 ? -7.921 -5.441 30.272 1.00 86.50 98 GLU A CA 1
ATOM 776 C C . GLU A 1 98 ? -8.829 -4.711 29.278 1.00 86.50 98 GLU A C 1
ATOM 778 O O . GLU A 1 98 ? -8.798 -5.008 28.083 1.00 86.50 98 GLU A O 1
ATOM 783 N N . GLN A 1 99 ? -9.638 -3.763 29.765 1.00 82.44 99 GLN A N 1
ATOM 784 C CA . GLN A 1 99 ? -10.622 -3.053 28.957 1.00 82.44 99 GLN A CA 1
ATOM 785 C C . GLN A 1 99 ? -9.938 -2.161 27.923 1.00 82.44 99 GLN A C 1
ATOM 787 O O . GLN A 1 99 ? -10.285 -2.230 26.748 1.00 82.44 99 GLN A O 1
ATOM 792 N N . VAL A 1 100 ? -8.914 -1.409 28.331 1.00 82.50 100 VAL A N 1
ATOM 793 C CA . VAL A 1 100 ? -8.155 -0.553 27.412 1.00 82.50 100 VAL A CA 1
ATOM 794 C C . VAL A 1 100 ? -7.450 -1.374 26.325 1.00 82.50 100 VAL A C 1
ATOM 796 O O . VAL A 1 100 ? -7.479 -1.006 25.154 1.00 82.50 100 VAL A O 1
ATOM 799 N N . VAL A 1 101 ? -6.880 -2.537 26.668 1.00 85.94 101 VAL A N 1
ATOM 800 C CA . VAL A 1 101 ? -6.228 -3.417 25.679 1.00 85.94 101 VAL A CA 1
ATOM 801 C C . VAL A 1 101 ? -7.251 -4.027 24.728 1.00 85.94 101 VAL A C 1
ATOM 803 O O . VAL A 1 101 ? -6.990 -4.146 23.530 1.00 85.94 101 VAL A O 1
ATOM 806 N N . TYR A 1 102 ? -8.418 -4.410 25.246 1.00 87.81 102 TYR A N 1
ATOM 807 C CA . TYR A 1 102 ? -9.530 -4.891 24.434 1.00 87.81 102 TYR A CA 1
ATOM 808 C C . TYR A 1 102 ? -9.962 -3.835 23.412 1.00 87.81 102 TYR A C 1
ATOM 810 O O . TYR A 1 102 ? -10.045 -4.154 22.223 1.00 87.81 102 TYR A O 1
ATOM 818 N N . ASP A 1 103 ? -10.171 -2.594 23.853 1.00 81.12 103 ASP A N 1
ATOM 819 C CA . ASP A 1 103 ? -10.619 -1.507 22.985 1.00 81.12 103 ASP A CA 1
ATOM 820 C C . ASP A 1 103 ? -9.558 -1.168 21.928 1.00 81.12 103 ASP A C 1
ATOM 822 O O . ASP A 1 103 ? -9.880 -1.096 20.742 1.00 81.12 103 ASP A O 1
ATOM 826 N N . MET A 1 104 ? -8.276 -1.094 22.310 1.00 81.94 104 MET A N 1
ATOM 827 C CA . MET A 1 104 ? -7.167 -0.895 21.366 1.00 81.94 104 MET A CA 1
ATOM 828 C C . MET A 1 104 ? -7.090 -2.001 20.307 1.00 81.94 104 MET A C 1
ATOM 830 O O . MET A 1 104 ? -6.934 -1.714 19.121 1.00 81.94 104 MET A O 1
ATOM 834 N N . ARG A 1 105 ? -7.207 -3.275 20.708 1.00 88.75 105 ARG A N 1
ATOM 835 C CA . ARG A 1 105 ? -7.152 -4.414 19.777 1.00 88.75 105 ARG A CA 1
ATOM 836 C C . ARG A 1 105 ? -8.356 -4.448 18.847 1.00 88.75 105 ARG A C 1
ATOM 838 O O . ARG A 1 105 ? -8.190 -4.749 17.668 1.00 88.75 105 ARG A O 1
ATOM 845 N N . MET A 1 106 ? -9.554 -4.148 19.349 1.00 82.44 106 MET A N 1
ATOM 846 C CA . MET A 1 106 ? -10.749 -4.077 18.510 1.00 82.44 106 MET A CA 1
ATOM 847 C C . MET A 1 106 ? -10.663 -2.946 17.496 1.00 82.44 106 MET A C 1
ATOM 849 O O . MET A 1 106 ? -10.872 -3.194 16.309 1.00 82.44 106 MET A O 1
ATOM 853 N N . TRP A 1 107 ? -10.300 -1.748 17.950 1.00 81.25 107 TRP A N 1
ATOM 854 C CA . TRP A 1 107 ? -10.121 -0.600 17.075 1.00 81.25 107 TRP A CA 1
ATOM 855 C C . TRP A 1 107 ? -9.076 -0.901 15.999 1.00 81.25 107 TRP A C 1
ATOM 857 O O . TRP A 1 107 ? -9.371 -0.812 14.809 1.00 81.25 107 TRP A O 1
ATOM 867 N N . LEU A 1 108 ? -7.889 -1.371 16.398 1.00 85.12 108 LEU A N 1
ATOM 868 C CA . LEU A 1 108 ? -6.810 -1.643 15.454 1.00 85.12 108 LEU A CA 1
ATOM 869 C C . LEU A 1 108 ? -7.170 -2.756 14.464 1.00 85.12 108 LEU A C 1
ATOM 871 O O . LEU A 1 108 ? -6.847 -2.653 13.287 1.00 85.12 108 LEU A O 1
ATOM 875 N N . ARG A 1 109 ? -7.869 -3.807 14.905 1.00 88.06 109 ARG A N 1
ATOM 876 C CA . ARG A 1 109 ? -8.365 -4.870 14.018 1.00 88.06 109 ARG A CA 1
ATOM 877 C C . ARG A 1 109 ? -9.259 -4.305 12.918 1.00 88.06 109 ARG A C 1
ATOM 879 O O . ARG A 1 109 ? -9.142 -4.721 11.767 1.00 88.06 109 ARG A O 1
ATOM 886 N N . ASP A 1 110 ? -10.168 -3.405 13.274 1.00 82.50 110 ASP A N 1
ATOM 887 C CA . ASP A 1 110 ? -11.127 -2.849 12.324 1.00 82.50 110 ASP A CA 1
ATOM 888 C C . ASP A 1 110 ? -10.448 -1.826 11.394 1.00 82.50 110 ASP A C 1
ATOM 890 O O . ASP A 1 110 ? -10.699 -1.854 10.190 1.00 82.50 110 ASP A O 1
ATOM 894 N N . GLN A 1 111 ? -9.479 -1.050 11.897 1.00 83.56 111 GLN A N 1
ATOM 895 C CA . GLN A 1 111 ? -8.613 -0.202 11.066 1.00 83.56 111 GLN A CA 1
ATOM 896 C C . GLN A 1 111 ? -7.754 -1.011 10.087 1.00 83.56 111 GLN A C 1
ATOM 898 O O . GLN A 1 111 ? -7.671 -0.669 8.911 1.00 83.56 111 GLN A O 1
ATOM 903 N N . ILE A 1 112 ? -7.154 -2.119 10.533 1.00 88.38 112 ILE A N 1
ATOM 904 C CA . ILE A 1 112 ? -6.374 -3.008 9.663 1.00 88.38 112 ILE A CA 1
ATOM 905 C C . ILE A 1 112 ? -7.244 -3.554 8.528 1.00 88.38 112 ILE A C 1
ATOM 907 O O . ILE A 1 112 ? -6.785 -3.598 7.394 1.00 88.38 112 ILE A O 1
ATOM 911 N N . ARG A 1 113 ? -8.498 -3.936 8.798 1.00 89.06 113 ARG A N 1
ATOM 912 C CA . ARG A 1 113 ? -9.425 -4.421 7.759 1.00 89.06 113 ARG A CA 1
ATOM 913 C C . ARG A 1 113 ? -9.784 -3.345 6.739 1.00 89.06 113 ARG A C 1
ATOM 915 O O . ARG A 1 113 ? -9.912 -3.645 5.555 1.00 89.06 113 ARG A O 1
ATOM 922 N N . GLU A 1 114 ? -9.969 -2.108 7.189 1.00 86.94 114 GLU A N 1
ATOM 923 C CA . GLU A 1 114 ? -10.224 -0.982 6.292 1.00 86.94 114 GLU A CA 1
ATOM 924 C C . GLU A 1 114 ? -9.018 -0.727 5.379 1.00 86.94 114 GLU A C 1
ATOM 926 O O . GLU A 1 114 ? -9.166 -0.676 4.158 1.00 86.94 114 GLU A O 1
ATOM 931 N N . ILE A 1 115 ? -7.823 -0.660 5.967 1.00 89.50 115 ILE A N 1
ATOM 932 C CA . ILE A 1 115 ? -6.559 -0.496 5.244 1.00 89.50 115 ILE A CA 1
ATOM 933 C C . ILE A 1 115 ? -6.325 -1.666 4.280 1.00 89.50 115 ILE A C 1
ATOM 935 O O . ILE A 1 115 ? -5.936 -1.446 3.138 1.00 89.50 115 ILE A O 1
ATOM 939 N N . GLU A 1 116 ? -6.595 -2.903 4.704 1.00 92.50 116 GLU A N 1
ATOM 940 C CA . GLU A 1 116 ? -6.482 -4.098 3.865 1.00 92.50 116 GLU A CA 1
ATOM 941 C C . GLU A 1 116 ? -7.366 -3.980 2.619 1.00 92.50 116 GLU A C 1
ATOM 943 O O . GLU A 1 116 ? -6.887 -4.195 1.509 1.00 92.50 116 GLU A O 1
ATOM 948 N N . SER A 1 117 ? -8.634 -3.595 2.791 1.00 92.06 117 SER A N 1
ATOM 949 C CA . SER A 1 117 ? -9.577 -3.402 1.683 1.00 92.06 117 SER A CA 1
ATOM 950 C C . SER A 1 117 ? -9.074 -2.358 0.681 1.00 92.06 117 SER A C 1
ATOM 952 O O . SER A 1 117 ? -9.084 -2.583 -0.530 1.00 92.06 117 SER A O 1
ATOM 954 N N . GLN A 1 118 ? -8.573 -1.228 1.182 1.00 92.88 118 GLN A N 1
ATOM 955 C CA . GLN A 1 118 ? -8.023 -0.162 0.343 1.00 92.88 118 GLN A CA 1
ATOM 956 C C . GLN A 1 118 ? -6.749 -0.605 -0.386 1.00 92.88 118 GLN A C 1
ATOM 958 O O . GLN A 1 118 ? -6.576 -0.290 -1.563 1.00 92.88 118 GLN A O 1
ATOM 963 N N . LEU A 1 119 ? -5.868 -1.340 0.295 1.00 93.50 119 LEU A N 1
ATOM 964 C CA . LEU A 1 119 ? -4.618 -1.836 -0.272 1.00 93.50 119 LEU A CA 1
ATOM 965 C C . LEU A 1 119 ? -4.877 -2.885 -1.359 1.00 93.50 119 LEU A C 1
ATOM 967 O O . LEU A 1 119 ? -4.257 -2.820 -2.416 1.00 93.50 119 LEU A O 1
ATOM 971 N N . VAL A 1 120 ? -5.832 -3.796 -1.143 1.00 94.19 120 VAL A N 1
ATOM 972 C CA . VAL A 1 120 ? -6.286 -4.750 -2.169 1.00 94.19 120 VAL A CA 1
ATOM 973 C C . VAL A 1 120 ? -6.809 -4.008 -3.397 1.00 94.19 120 VAL A C 1
ATOM 975 O O . VAL A 1 120 ? -6.362 -4.295 -4.504 1.00 94.19 120 VAL A O 1
ATOM 978 N N . ALA A 1 121 ? -7.676 -3.008 -3.211 1.00 93.38 121 ALA A N 1
ATOM 979 C CA . ALA A 1 121 ? -8.191 -2.209 -4.322 1.00 93.38 121 ALA A CA 1
ATOM 980 C C . ALA A 1 121 ? -7.069 -1.475 -5.083 1.00 93.38 121 ALA A C 1
ATOM 982 O O . ALA A 1 121 ? -7.115 -1.362 -6.307 1.00 93.38 121 ALA A O 1
ATOM 983 N N . PHE A 1 122 ? -6.042 -0.993 -4.380 1.00 94.38 122 PHE A N 1
ATOM 984 C CA . PHE A 1 122 ? -4.900 -0.334 -5.012 1.00 94.38 122 PHE A CA 1
ATOM 985 C C . PHE A 1 122 ? -4.049 -1.304 -5.847 1.00 94.38 122 PHE A C 1
ATOM 987 O O . PHE A 1 122 ? -3.740 -1.006 -7.002 1.00 94.38 122 PHE A O 1
ATOM 994 N N . ILE A 1 123 ? -3.731 -2.479 -5.298 1.00 94.75 123 ILE A N 1
ATOM 995 C CA . ILE A 1 123 ? -3.015 -3.565 -5.990 1.00 94.75 123 ILE A CA 1
ATOM 996 C C . ILE A 1 123 ? -3.800 -4.019 -7.235 1.00 94.75 123 ILE A C 1
ATOM 998 O O . ILE A 1 123 ? -3.244 -4.151 -8.325 1.00 94.75 123 ILE A O 1
ATOM 1002 N N . GLU A 1 124 ? -5.123 -4.170 -7.122 1.00 94.19 124 GLU A N 1
ATOM 1003 C CA . GLU A 1 124 ? -6.005 -4.490 -8.253 1.00 94.19 124 GLU A CA 1
ATOM 1004 C C . GLU A 1 124 ? -5.901 -3.463 -9.387 1.00 94.19 124 GLU A C 1
ATOM 1006 O O . GLU A 1 124 ? -5.795 -3.831 -10.564 1.00 94.19 124 GLU A O 1
ATOM 1011 N N . VAL A 1 125 ? -5.897 -2.171 -9.046 1.00 94.81 125 VAL A N 1
ATOM 1012 C CA . VAL A 1 125 ? -5.752 -1.084 -10.022 1.00 94.81 125 VAL A CA 1
ATOM 1013 C C . VAL A 1 125 ? -4.367 -1.093 -10.664 1.00 94.81 125 VAL A C 1
ATOM 1015 O O . VAL A 1 125 ? -4.269 -0.866 -11.875 1.00 94.81 125 VAL A O 1
ATOM 1018 N N . ILE A 1 126 ? -3.306 -1.392 -9.907 1.00 94.88 126 ILE A N 1
ATOM 1019 C CA . ILE A 1 126 ? -1.957 -1.559 -10.456 1.00 94.88 126 ILE A CA 1
ATOM 1020 C C . ILE A 1 126 ? -1.929 -2.698 -11.480 1.00 94.88 126 ILE A C 1
ATOM 1022 O O . ILE A 1 126 ? -1.539 -2.469 -12.631 1.00 94.88 126 ILE A O 1
ATOM 1026 N N . ALA A 1 127 ? -2.383 -3.891 -11.097 1.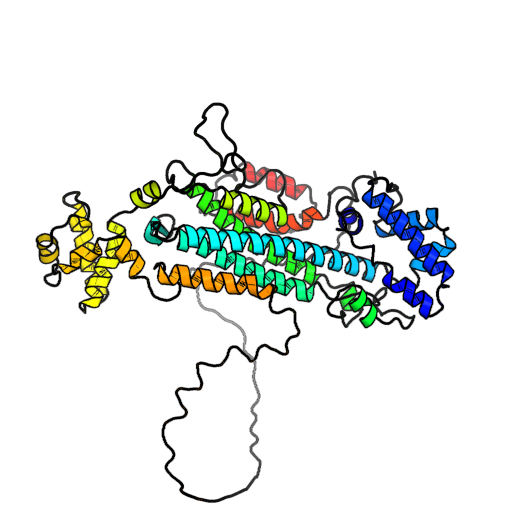00 94.50 127 ALA A N 1
ATOM 1027 C CA . ALA A 1 127 ? -2.390 -5.064 -11.962 1.00 94.50 127 ALA A CA 1
ATOM 1028 C C . ALA A 1 127 ? -3.208 -4.822 -13.244 1.00 94.50 127 ALA A C 1
ATOM 1030 O O . ALA A 1 127 ? -2.742 -5.120 -14.348 1.00 94.50 127 ALA A O 1
ATOM 1031 N N . ALA A 1 128 ? -4.391 -4.208 -13.125 1.00 94.00 128 ALA A N 1
ATOM 1032 C CA . ALA A 1 128 ? -5.225 -3.842 -14.270 1.00 94.00 128 ALA A CA 1
ATOM 1033 C C . ALA A 1 128 ? -4.548 -2.798 -15.176 1.00 94.00 128 ALA A C 1
ATOM 1035 O O . ALA A 1 128 ? -4.580 -2.911 -16.405 1.00 94.00 128 ALA A O 1
ATOM 1036 N N . CYS A 1 129 ? -3.892 -1.789 -14.593 1.00 93.81 129 CYS A N 1
ATOM 1037 C CA . CYS A 1 129 ? -3.141 -0.792 -15.353 1.00 93.81 129 CYS A CA 1
ATOM 1038 C C . CYS A 1 129 ? -1.953 -1.405 -16.097 1.00 93.81 129 CYS A C 1
ATOM 1040 O O . CYS A 1 129 ? -1.708 -1.024 -17.245 1.00 93.81 129 CYS A O 1
ATOM 1042 N N . ALA A 1 130 ? -1.233 -2.332 -15.462 1.00 94.94 130 ALA A N 1
ATOM 1043 C CA . ALA A 1 130 ? -0.120 -3.049 -16.066 1.00 94.94 130 ALA A CA 1
ATOM 1044 C C . ALA A 1 130 ? -0.597 -3.906 -17.245 1.00 94.94 130 ALA A C 1
ATOM 1046 O O . ALA A 1 130 ? -0.003 -3.825 -18.319 1.00 94.94 130 ALA A O 1
ATOM 1047 N N . GLU A 1 131 ? -1.692 -4.653 -17.077 1.00 94.69 131 GLU A N 1
ATOM 1048 C CA . GLU A 1 131 ? -2.297 -5.509 -18.106 1.00 94.69 131 GLU A CA 1
ATOM 1049 C C . GLU A 1 131 ? -2.815 -4.709 -19.313 1.00 94.69 131 GLU A C 1
ATOM 1051 O O . GLU A 1 131 ? -2.558 -5.069 -20.462 1.00 94.69 131 GLU A O 1
ATOM 1056 N N . ALA A 1 132 ? -3.480 -3.576 -19.075 1.00 94.06 132 ALA A N 1
ATOM 1057 C CA . ALA A 1 132 ? -4.021 -2.734 -20.143 1.00 94.06 132 ALA A CA 1
ATOM 1058 C C . ALA A 1 132 ? -2.938 -2.042 -20.991 1.00 94.06 132 ALA A C 1
ATOM 1060 O O . ALA A 1 132 ? -3.205 -1.618 -22.115 1.00 94.06 132 ALA A O 1
ATOM 1061 N N . LYS A 1 133 ? -1.727 -1.885 -20.446 1.00 92.69 133 LYS A N 1
ATOM 1062 C CA . LYS A 1 133 ? -0.641 -1.088 -21.041 1.00 92.69 133 LYS A CA 1
ATOM 1063 C C . LYS A 1 133 ? 0.589 -1.916 -21.413 1.00 92.69 133 LYS A C 1
ATOM 1065 O O . LYS A 1 133 ? 1.670 -1.369 -21.635 1.00 92.69 133 LYS A O 1
ATOM 1070 N N . VAL A 1 134 ? 0.413 -3.232 -21.517 1.00 92.50 134 VAL A N 1
ATOM 1071 C CA . VAL A 1 134 ? 1.458 -4.155 -21.961 1.00 92.50 134 VAL A CA 1
ATOM 1072 C C . VAL A 1 134 ? 1.923 -3.790 -23.373 1.00 92.50 134 VAL A C 1
ATOM 1074 O O . VAL A 1 134 ? 1.120 -3.708 -24.303 1.00 92.50 134 VAL A O 1
ATOM 1077 N N . GLY A 1 135 ? 3.236 -3.618 -23.534 1.00 93.00 135 GLY A N 1
ATOM 1078 C CA . GLY A 1 135 ? 3.880 -3.260 -24.802 1.00 93.00 135 GLY A CA 1
ATOM 1079 C C . GLY A 1 135 ? 4.385 -1.818 -24.876 1.00 93.00 135 GLY A C 1
ATOM 1080 O O . GLY A 1 135 ? 5.129 -1.493 -25.796 1.00 93.00 135 GLY A O 1
ATOM 1081 N N . ILE A 1 136 ? 4.049 -0.956 -23.908 1.00 97.50 136 ILE A N 1
ATOM 1082 C CA . ILE A 1 136 ? 4.738 0.333 -23.770 1.00 97.50 136 ILE A CA 1
ATOM 1083 C C . ILE A 1 136 ? 6.146 0.059 -23.244 1.00 97.50 136 ILE A C 1
ATOM 1085 O O . ILE A 1 136 ? 6.302 -0.484 -22.150 1.00 97.50 136 ILE A O 1
ATOM 1089 N N . ILE A 1 137 ? 7.153 0.455 -24.015 1.00 97.56 137 ILE A N 1
ATOM 1090 C CA . ILE A 1 137 ? 8.564 0.343 -23.647 1.00 97.56 137 ILE A CA 1
ATOM 1091 C C . ILE A 1 137 ? 9.102 1.678 -23.134 1.00 97.56 137 ILE A C 1
ATOM 1093 O O . ILE A 1 137 ? 8.703 2.747 -23.596 1.00 97.56 137 ILE A O 1
ATOM 1097 N N . MET A 1 138 ? 10.017 1.602 -22.177 1.00 97.56 138 MET A N 1
ATOM 1098 C CA . MET A 1 138 ? 10.683 2.742 -21.560 1.00 97.56 138 MET A CA 1
ATOM 1099 C C . MET A 1 138 ? 12.126 2.373 -21.194 1.00 97.56 138 MET A C 1
ATOM 1101 O O . MET A 1 138 ? 12.455 1.184 -21.100 1.00 97.56 138 MET A O 1
ATOM 1105 N N . PRO A 1 139 ? 13.004 3.358 -20.959 1.00 97.62 139 PRO A N 1
ATOM 1106 C CA . PRO A 1 139 ? 14.286 3.080 -20.335 1.00 97.62 139 PRO A CA 1
ATOM 1107 C C . PRO A 1 139 ? 14.098 2.603 -18.891 1.00 97.62 139 PRO A C 1
ATOM 1109 O O . PRO A 1 139 ? 13.383 3.219 -18.107 1.00 97.62 139 PRO A O 1
ATOM 1112 N N . GLY A 1 140 ? 14.754 1.501 -18.543 1.00 96.69 140 GLY A N 1
ATOM 1113 C CA . GLY A 1 140 ? 14.977 1.077 -17.168 1.00 96.69 140 GLY A CA 1
ATOM 1114 C C . GLY A 1 140 ? 16.173 1.819 -16.582 1.00 96.69 140 GLY A C 1
ATOM 1115 O O . GLY A 1 140 ? 17.139 2.106 -17.296 1.00 96.69 140 GLY A O 1
ATOM 1116 N N . TYR A 1 141 ? 16.110 2.124 -15.287 1.00 96.62 141 TYR A N 1
ATOM 1117 C CA . TYR A 1 141 ? 17.097 2.965 -14.619 1.00 96.62 141 TYR A CA 1
ATOM 1118 C C . TYR A 1 141 ? 17.855 2.218 -13.526 1.00 96.62 141 TYR A C 1
ATOM 1120 O O . TYR A 1 141 ? 17.267 1.526 -12.698 1.00 96.62 141 TYR A O 1
ATOM 1128 N N . THR A 1 142 ? 19.165 2.439 -13.482 1.00 95.75 142 THR A N 1
ATOM 1129 C CA . THR A 1 142 ? 20.036 2.083 -12.355 1.00 95.75 142 THR A CA 1
ATOM 1130 C C . THR A 1 142 ? 20.894 3.297 -12.035 1.00 95.75 142 THR A C 1
ATOM 1132 O O . THR A 1 142 ? 21.488 3.866 -12.948 1.00 95.75 142 THR A O 1
ATOM 1135 N N . HIS A 1 143 ? 20.941 3.738 -10.774 1.00 95.69 143 HIS A N 1
ATOM 1136 C CA . HIS A 1 143 ? 21.587 5.009 -10.391 1.00 95.69 143 HIS A CA 1
ATOM 1137 C C . HIS A 1 143 ? 21.052 6.231 -11.169 1.00 95.69 143 HIS A C 1
ATOM 1139 O O . HIS A 1 143 ? 21.802 7.148 -11.496 1.00 95.69 143 HIS A O 1
ATOM 1145 N N . LEU A 1 144 ? 19.758 6.213 -11.522 1.00 94.06 144 LEU A N 1
ATOM 1146 C CA . LEU A 1 144 ? 19.100 7.207 -12.384 1.00 94.06 144 LEU A CA 1
ATOM 1147 C C . LEU A 1 144 ? 19.730 7.349 -13.791 1.00 94.06 144 LEU A C 1
ATOM 1149 O O . LEU A 1 144 ? 19.418 8.278 -14.530 1.00 94.06 144 LEU A O 1
ATOM 1153 N N . GLN A 1 145 ? 20.568 6.393 -14.199 1.00 94.00 145 GLN A N 1
ATOM 1154 C CA . GLN A 1 145 ? 21.113 6.279 -15.550 1.00 94.00 145 GLN A CA 1
ATOM 1155 C C . GLN A 1 145 ? 20.326 5.248 -16.353 1.00 94.00 145 GLN A C 1
ATOM 1157 O O . GLN A 1 145 ? 19.897 4.226 -15.811 1.00 94.00 145 GLN A O 1
ATOM 1162 N N . ARG A 1 146 ? 20.146 5.511 -17.650 1.00 95.38 146 ARG A N 1
ATOM 1163 C CA . ARG A 1 146 ? 19.487 4.576 -18.570 1.00 95.38 146 ARG A CA 1
ATOM 1164 C C . ARG A 1 146 ? 20.347 3.319 -18.692 1.00 95.38 146 ARG A C 1
ATOM 1166 O O . ARG A 1 146 ? 21.523 3.417 -19.023 1.00 95.38 146 ARG A O 1
ATOM 1173 N N . ALA A 1 147 ? 19.754 2.163 -18.424 1.00 93.38 147 ALA A N 1
ATOM 1174 C CA . ALA A 1 147 ? 20.442 0.879 -18.450 1.00 93.38 147 ALA A CA 1
ATOM 1175 C C . ALA A 1 147 ? 19.945 0.011 -19.612 1.00 93.38 147 ALA A C 1
ATOM 1177 O O . ALA A 1 147 ? 20.593 -0.083 -20.649 1.00 93.38 147 ALA A O 1
ATOM 1178 N N . MET A 1 148 ? 18.774 -0.601 -19.451 1.00 93.62 148 MET A N 1
ATOM 1179 C CA . MET A 1 148 ? 18.180 -1.529 -20.417 1.00 93.62 148 MET A CA 1
ATOM 1180 C C . MET A 1 148 ? 16.759 -1.109 -20.760 1.00 93.62 148 MET A C 1
ATOM 1182 O O . MET A 1 148 ? 16.125 -0.375 -20.006 1.00 93.62 148 MET A O 1
ATOM 1186 N N . VAL A 1 149 ? 16.240 -1.584 -21.888 1.00 96.19 149 VAL A N 1
ATOM 1187 C CA . VAL A 1 149 ? 14.833 -1.373 -22.239 1.00 96.19 149 VAL A CA 1
ATOM 1188 C C . VAL A 1 149 ? 13.958 -2.291 -21.392 1.00 96.19 149 VAL A C 1
ATOM 1190 O O . VAL A 1 149 ? 14.225 -3.488 -21.280 1.00 96.19 149 VAL A O 1
ATOM 1193 N N . VAL A 1 150 ? 12.908 -1.727 -20.799 1.00 97.25 150 VAL A N 1
ATOM 1194 C CA . VAL A 1 150 ? 11.908 -2.457 -20.011 1.00 97.25 150 VAL A CA 1
ATOM 1195 C C . VAL A 1 150 ? 10.502 -2.057 -20.442 1.00 97.25 150 VAL A C 1
ATOM 1197 O O . VAL A 1 150 ? 10.298 -1.012 -21.062 1.00 97.25 150 VAL A O 1
ATOM 1200 N N . MET A 1 151 ? 9.508 -2.869 -20.099 1.00 97.25 151 MET A N 1
ATOM 1201 C CA . MET A 1 151 ? 8.110 -2.471 -20.228 1.00 97.25 151 MET A CA 1
ATOM 1202 C C . MET A 1 151 ? 7.717 -1.536 -19.084 1.00 97.25 151 MET A C 1
ATOM 1204 O O . MET A 1 151 ? 8.054 -1.787 -17.927 1.00 97.25 151 MET A O 1
ATOM 1208 N N . TRP A 1 152 ? 6.905 -0.522 -19.384 1.00 97.12 152 TRP A N 1
ATOM 1209 C CA . TRP A 1 152 ? 6.228 0.290 -18.367 1.00 97.12 152 TRP A CA 1
ATOM 1210 C C . TRP A 1 152 ? 5.467 -0.593 -17.371 1.00 97.12 152 TRP A C 1
ATOM 1212 O O . TRP A 1 152 ? 5.550 -0.395 -16.162 1.00 97.12 152 TRP A O 1
ATOM 1222 N N . SER A 1 153 ? 4.782 -1.625 -17.873 1.00 97.44 153 SER A N 1
ATOM 1223 C CA . SER A 1 153 ? 4.089 -2.601 -17.035 1.00 97.44 153 SER A CA 1
ATOM 1224 C C . SER A 1 153 ? 5.041 -3.308 -16.064 1.00 97.44 153 SER A C 1
ATOM 1226 O O . SER A 1 153 ? 4.679 -3.475 -14.911 1.00 97.44 153 SER A O 1
ATOM 1228 N N . GLN A 1 154 ? 6.271 -3.651 -16.471 1.00 97.56 154 GLN A N 1
ATOM 1229 C CA . GLN A 1 154 ? 7.261 -4.258 -15.569 1.00 97.56 154 GLN A CA 1
ATOM 1230 C C . GLN A 1 154 ? 7.683 -3.290 -14.455 1.00 97.56 154 GLN A C 1
ATOM 1232 O O . GLN A 1 154 ? 7.778 -3.694 -13.297 1.00 97.56 154 GLN A O 1
ATOM 1237 N N . ASN A 1 155 ? 7.917 -2.013 -14.784 1.00 96.44 155 ASN A N 1
ATOM 1238 C CA . ASN A 1 155 ? 8.222 -0.989 -13.781 1.00 96.44 155 ASN A CA 1
ATOM 1239 C C . ASN A 1 155 ? 7.063 -0.840 -12.783 1.00 96.44 155 ASN A C 1
ATOM 1241 O O . ASN A 1 155 ? 7.291 -0.883 -11.576 1.00 96.44 155 ASN A O 1
ATOM 1245 N N . LEU A 1 156 ? 5.824 -0.769 -13.272 1.00 95.50 156 LEU A N 1
ATOM 1246 C CA . LEU A 1 156 ? 4.647 -0.628 -12.422 1.00 95.50 156 LEU A CA 1
ATOM 1247 C C . LEU A 1 156 ? 4.445 -1.846 -11.498 1.00 95.50 156 LEU A C 1
ATOM 1249 O O . LEU A 1 156 ? 4.245 -1.676 -10.296 1.00 95.50 156 LEU A O 1
ATOM 1253 N N . LEU A 1 157 ? 4.568 -3.066 -12.034 1.00 96.75 157 LEU A N 1
ATOM 1254 C CA . LEU A 1 157 ? 4.458 -4.304 -11.252 1.00 96.75 157 LEU A CA 1
ATOM 1255 C C . LEU A 1 157 ? 5.567 -4.439 -10.202 1.00 96.75 157 LEU A C 1
ATOM 1257 O O . LEU A 1 157 ? 5.341 -5.044 -9.159 1.00 96.75 157 LEU A O 1
ATOM 1261 N N . SER A 1 158 ? 6.745 -3.842 -10.421 1.00 96.38 158 SER A N 1
ATOM 1262 C CA . SER A 1 158 ? 7.818 -3.863 -9.416 1.00 96.38 158 SER A CA 1
ATOM 1263 C C . SER A 1 158 ? 7.414 -3.202 -8.091 1.00 96.38 158 SER A C 1
ATOM 1265 O O . SER A 1 158 ? 7.860 -3.636 -7.030 1.00 96.38 158 SER A O 1
ATOM 1267 N N . PHE A 1 159 ? 6.537 -2.193 -8.135 1.00 95.44 159 PHE A N 1
ATOM 1268 C CA . PHE A 1 159 ? 5.956 -1.589 -6.936 1.00 95.44 159 PHE A CA 1
ATOM 1269 C C . PHE A 1 159 ? 4.850 -2.459 -6.343 1.00 95.44 159 PHE A C 1
ATOM 1271 O O . PHE A 1 159 ? 4.772 -2.595 -5.125 1.00 95.44 159 PHE A O 1
ATOM 1278 N N . ASP A 1 160 ? 4.048 -3.099 -7.194 1.00 94.38 160 ASP A N 1
ATOM 1279 C CA . ASP A 1 160 ? 2.952 -3.970 -6.767 1.00 94.38 160 ASP A CA 1
ATOM 1280 C C . ASP A 1 160 ? 3.427 -5.173 -5.951 1.00 94.38 160 ASP A C 1
ATOM 1282 O O . ASP A 1 160 ? 2.799 -5.555 -4.967 1.00 94.38 160 ASP A O 1
ATOM 1286 N N . PHE A 1 161 ? 4.585 -5.740 -6.297 1.00 95.75 161 PHE A N 1
ATOM 1287 C CA . PHE A 1 161 ? 5.192 -6.803 -5.497 1.00 95.75 161 PHE A CA 1
ATOM 1288 C C . PHE A 1 161 ? 5.618 -6.329 -4.098 1.00 95.75 161 PHE A C 1
ATOM 1290 O O . PHE A 1 161 ? 5.514 -7.109 -3.149 1.00 95.75 161 PHE A O 1
ATOM 1297 N N . ASN A 1 162 ? 6.021 -5.062 -3.929 1.00 95.44 162 ASN A N 1
ATOM 1298 C CA . ASN A 1 162 ? 6.280 -4.503 -2.596 1.00 95.44 162 ASN A CA 1
ATOM 1299 C C . ASN A 1 162 ? 4.969 -4.376 -1.804 1.00 95.44 162 ASN A C 1
ATOM 1301 O O . ASN A 1 162 ? 4.881 -4.869 -0.683 1.00 95.44 162 ASN A O 1
ATOM 1305 N N . PHE A 1 163 ? 3.923 -3.809 -2.415 1.00 95.75 163 PHE A N 1
ATOM 1306 C CA . PHE A 1 163 ? 2.616 -3.642 -1.770 1.00 95.75 163 PHE A CA 1
ATOM 1307 C C . PHE A 1 163 ? 1.918 -4.974 -1.470 1.00 95.75 163 PHE A C 1
ATOM 1309 O O . PHE A 1 163 ? 1.265 -5.119 -0.440 1.00 95.75 163 PHE A O 1
ATOM 1316 N N . SER A 1 164 ? 2.105 -5.980 -2.321 1.00 94.44 164 SER A N 1
ATOM 1317 C CA . SER A 1 164 ? 1.626 -7.345 -2.091 1.00 94.44 164 SER A CA 1
ATOM 1318 C C . SER A 1 164 ? 2.337 -8.006 -0.907 1.00 94.44 164 SER A C 1
ATOM 1320 O O . SER A 1 164 ? 1.694 -8.682 -0.105 1.00 94.44 164 SER A O 1
ATOM 1322 N N . SER A 1 165 ? 3.644 -7.763 -0.744 1.00 94.56 165 SER A N 1
ATOM 1323 C CA . SER A 1 165 ? 4.390 -8.178 0.453 1.00 94.56 165 SER A CA 1
ATOM 1324 C C . SER A 1 165 ? 3.874 -7.460 1.707 1.00 94.56 165 SER A C 1
ATOM 1326 O O . SER A 1 165 ? 3.681 -8.087 2.751 1.00 94.56 165 SER A O 1
ATOM 1328 N N . ASP A 1 166 ? 3.573 -6.163 1.610 1.00 95.69 166 ASP A N 1
ATOM 1329 C CA . ASP A 1 166 ? 2.983 -5.403 2.718 1.00 95.69 166 ASP A CA 1
ATOM 1330 C C . ASP A 1 166 ? 1.587 -5.914 3.089 1.00 95.69 166 ASP A C 1
ATOM 1332 O O . ASP A 1 166 ? 1.263 -5.991 4.274 1.00 95.69 166 ASP A O 1
ATOM 1336 N N . LEU A 1 167 ? 0.773 -6.307 2.108 1.00 94.69 167 LEU A N 1
ATOM 1337 C CA . LEU A 1 167 ? -0.542 -6.909 2.325 1.00 94.69 167 LEU A CA 1
ATOM 1338 C C . LEU A 1 167 ? -0.434 -8.239 3.086 1.00 94.69 167 LEU A C 1
ATOM 1340 O O . LEU A 1 167 ? -1.193 -8.482 4.027 1.00 94.69 167 LEU A O 1
ATOM 1344 N N . GLU A 1 168 ? 0.526 -9.090 2.721 1.00 94.12 168 GLU A N 1
ATOM 1345 C CA . GLU A 1 168 ? 0.803 -10.334 3.444 1.00 94.12 168 GLU A CA 1
ATOM 1346 C C . GLU A 1 168 ? 1.192 -10.057 4.905 1.00 94.12 168 GLU A C 1
ATOM 1348 O O . GLU A 1 168 ? 0.652 -10.675 5.831 1.00 94.12 168 GLU A O 1
ATOM 1353 N N . ARG A 1 169 ? 2.073 -9.075 5.132 1.00 94.94 169 ARG A N 1
ATOM 1354 C CA . ARG A 1 169 ? 2.489 -8.658 6.481 1.00 94.94 169 ARG A CA 1
ATOM 1355 C C . ARG A 1 169 ? 1.320 -8.130 7.299 1.00 94.94 169 ARG A C 1
ATOM 1357 O O . ARG A 1 169 ? 1.144 -8.575 8.432 1.00 94.94 169 ARG A O 1
ATOM 1364 N N . LEU A 1 170 ? 0.492 -7.266 6.713 1.00 94.31 170 LEU A N 1
ATOM 1365 C CA . LEU A 1 170 ? -0.695 -6.701 7.354 1.00 94.31 170 LEU A CA 1
ATOM 1366 C C . LEU A 1 170 ? -1.661 -7.801 7.812 1.00 94.31 170 LEU A C 1
ATOM 1368 O O . LEU A 1 170 ? -2.118 -7.804 8.958 1.00 94.31 170 LEU A O 1
ATOM 1372 N N . ARG A 1 171 ? -1.925 -8.785 6.941 1.00 93.38 171 ARG A N 1
ATOM 1373 C CA . ARG A 1 171 ? -2.742 -9.967 7.263 1.00 93.38 171 ARG A CA 1
ATOM 1374 C C . ARG A 1 171 ? -2.120 -10.799 8.383 1.00 93.38 171 ARG A C 1
ATOM 1376 O O . ARG A 1 171 ? -2.838 -11.301 9.248 1.00 93.38 171 ARG A O 1
ATOM 1383 N N . GLY A 1 172 ? -0.795 -10.930 8.400 1.00 94.00 172 GLY A N 1
ATOM 1384 C CA . GLY A 1 172 ? -0.053 -11.545 9.499 1.00 94.00 172 GLY A CA 1
ATOM 1385 C C . GLY A 1 172 ? -0.281 -10.822 10.830 1.00 94.00 172 GLY A C 1
ATOM 1386 O O . GLY A 1 172 ? -0.650 -11.463 11.818 1.00 94.00 172 GLY A O 1
ATOM 1387 N N . THR A 1 173 ? -0.128 -9.497 10.847 1.00 93.25 173 THR A N 1
ATOM 1388 C CA . THR A 1 173 ? -0.362 -8.653 12.028 1.00 93.25 173 THR A CA 1
ATOM 1389 C C . THR A 1 173 ? -1.803 -8.774 12.520 1.00 93.25 173 THR A C 1
ATOM 1391 O O . THR A 1 173 ? -2.031 -8.991 13.712 1.00 93.25 173 THR A O 1
ATOM 1394 N N . LEU A 1 174 ? -2.792 -8.780 11.617 1.00 93.94 174 LEU A N 1
ATOM 1395 C CA . LEU A 1 174 ? -4.205 -8.965 11.965 1.00 93.94 174 LEU A CA 1
ATOM 1396 C C . LEU A 1 174 ? -4.458 -10.244 12.783 1.00 93.94 174 LEU A C 1
ATOM 1398 O O . LEU A 1 174 ? -5.247 -10.220 13.732 1.00 93.94 174 LEU A O 1
ATOM 1402 N N . LYS A 1 175 ? -3.774 -11.356 12.465 1.00 94.38 175 LYS A N 1
ATOM 1403 C CA . LYS A 1 175 ? -3.909 -12.626 13.210 1.00 94.38 175 LYS A CA 1
ATOM 1404 C C . LYS A 1 175 ? -3.496 -12.484 14.682 1.00 94.38 175 LYS A C 1
ATOM 1406 O O . LYS A 1 175 ? -4.103 -13.121 15.547 1.00 94.38 175 LYS A O 1
ATOM 1411 N N . ARG A 1 176 ? -2.480 -11.664 14.971 1.00 94.38 176 ARG A N 1
ATOM 1412 C CA . ARG A 1 176 ? -1.972 -11.396 16.329 1.00 94.38 176 ARG A CA 1
ATOM 1413 C C . ARG A 1 176 ? -2.782 -10.325 17.055 1.00 94.38 176 ARG A C 1
ATOM 1415 O O . ARG A 1 176 ? -3.036 -10.470 18.252 1.00 94.38 176 ARG A O 1
ATOM 1422 N N . VAL A 1 177 ? -3.257 -9.301 16.341 1.00 92.19 177 VAL A N 1
ATOM 1423 C CA . VAL A 1 177 ? -4.168 -8.287 16.900 1.00 92.19 177 VAL A CA 1
ATOM 1424 C C . VAL A 1 177 ? -5.490 -8.932 17.334 1.00 92.19 177 VAL A C 1
ATOM 1426 O O . VAL A 1 177 ? -5.975 -8.644 18.428 1.00 92.19 177 VAL A O 1
ATOM 1429 N N . ASN A 1 178 ? -6.042 -9.855 16.533 1.00 94.50 178 ASN A N 1
ATOM 1430 C CA . ASN A 1 178 ? -7.368 -10.449 16.741 1.00 94.50 178 ASN A CA 1
ATOM 1431 C C . ASN A 1 178 ? -7.411 -11.579 17.798 1.00 94.50 178 ASN A C 1
ATOM 1433 O O . ASN A 1 178 ? -8.005 -12.644 17.578 1.00 94.50 178 ASN A O 1
ATOM 1437 N N . ARG A 1 179 ? -6.837 -11.316 18.979 1.00 94.94 179 ARG A N 1
ATOM 1438 C CA . ARG A 1 179 ? -6.905 -12.157 20.186 1.00 94.94 179 ARG A CA 1
ATOM 1439 C C . ARG A 1 179 ? -7.512 -11.377 21.356 1.00 94.94 179 ARG A C 1
ATOM 1441 O O . ARG A 1 179 ? -7.134 -10.235 21.596 1.00 94.94 179 ARG A O 1
ATOM 1448 N N . SER A 1 180 ? -8.439 -11.996 22.085 1.00 93.12 180 SER A N 1
ATOM 1449 C CA . SER A 1 180 ? -9.191 -11.341 23.162 1.00 93.12 180 SER A CA 1
ATOM 1450 C C . SER A 1 180 ? -8.391 -11.281 24.472 1.00 93.12 180 SER A C 1
ATOM 1452 O O . SER A 1 180 ? -7.962 -12.336 24.962 1.00 93.12 180 SER A O 1
ATOM 1454 N N . PRO A 1 181 ? -8.234 -10.090 25.086 1.00 92.00 181 PRO A N 1
ATOM 1455 C CA . PRO A 1 181 ? -7.706 -9.944 26.439 1.00 92.00 181 PRO A CA 1
ATOM 1456 C C . PRO A 1 181 ? -8.806 -9.984 27.514 1.00 92.00 181 PRO A C 1
ATOM 1458 O O . PRO A 1 181 ? -8.475 -10.028 28.693 1.00 92.00 181 PRO A O 1
ATOM 1461 N N . LEU A 1 182 ? -10.097 -9.978 27.156 1.00 88.38 182 LEU A N 1
ATOM 1462 C CA . LEU A 1 182 ? -11.176 -9.894 28.146 1.00 88.38 182 LEU A CA 1
ATOM 1463 C C . LEU A 1 182 ? -11.240 -11.130 29.053 1.00 88.38 182 LEU A C 1
ATOM 1465 O O . LEU A 1 182 ? -11.072 -12.269 28.609 1.00 88.38 182 LEU A O 1
ATOM 1469 N N . GLY A 1 183 ? -11.525 -10.880 30.327 1.00 87.75 183 GLY A N 1
ATOM 1470 C CA . GLY A 1 183 ? -11.520 -11.832 31.430 1.00 87.75 183 GLY A CA 1
ATOM 1471 C C . GLY A 1 183 ? -10.173 -12.015 32.130 1.00 87.75 183 GLY A C 1
ATOM 1472 O O . GLY A 1 183 ? -10.036 -12.926 32.946 1.00 87.75 183 GLY A O 1
ATOM 1473 N N . CYS A 1 184 ? -9.189 -11.166 31.835 1.00 91.31 184 CYS A N 1
ATOM 1474 C CA . CYS A 1 184 ? -7.906 -11.116 32.534 1.00 91.31 184 CYS A CA 1
ATOM 1475 C C . CYS A 1 184 ? -7.960 -10.280 33.822 1.00 91.31 184 CYS A C 1
ATOM 1477 O O . CYS A 1 184 ? -7.026 -10.346 34.627 1.00 91.31 184 CYS A O 1
ATOM 1479 N N . GLY A 1 185 ? -9.040 -9.524 34.040 1.00 89.94 185 GLY A N 1
ATOM 1480 C CA . GLY A 1 185 ? -9.165 -8.633 35.186 1.00 89.94 185 GLY A CA 1
ATOM 1481 C C . GLY A 1 185 ? -8.026 -7.615 35.216 1.00 89.94 185 GLY A C 1
ATOM 1482 O O . GLY A 1 185 ? -7.548 -7.159 34.178 1.00 89.94 185 GLY A O 1
ATOM 1483 N N . ALA A 1 186 ? -7.572 -7.260 36.420 1.00 90.12 186 ALA A N 1
ATOM 1484 C CA . ALA A 1 186 ? -6.457 -6.325 36.573 1.00 90.12 186 ALA A CA 1
ATOM 1485 C C . ALA A 1 186 ? -5.115 -6.921 36.128 1.00 90.12 186 ALA A C 1
ATOM 1487 O O . ALA A 1 186 ? -4.302 -6.202 35.553 1.00 90.12 186 ALA A O 1
ATOM 1488 N N . LEU A 1 187 ? -4.894 -8.211 36.413 1.00 93.44 187 LEU A N 1
ATOM 1489 C CA . LEU A 1 187 ? -3.698 -8.976 36.023 1.00 93.44 187 LEU A CA 1
ATOM 1490 C C . LEU A 1 187 ? -3.818 -10.490 36.282 1.00 93.44 187 LEU A C 1
ATOM 1492 O O . LEU A 1 187 ? -3.092 -11.264 35.666 1.00 93.44 187 LEU A O 1
ATOM 1496 N N . ALA A 1 188 ? -4.688 -10.930 37.202 1.00 94.25 188 ALA A N 1
ATOM 1497 C CA . ALA A 1 188 ? -4.728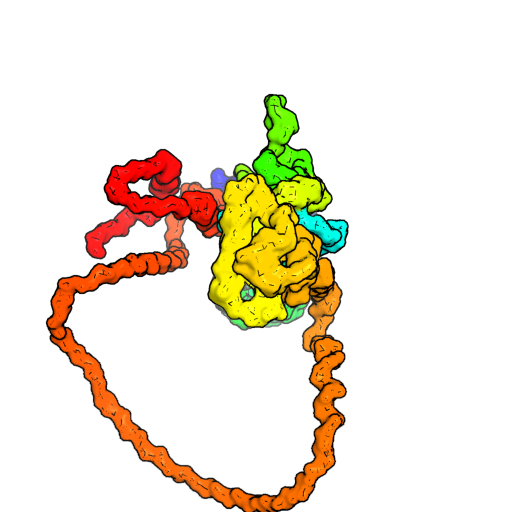 -12.311 37.713 1.00 94.25 188 ALA A CA 1
ATOM 1498 C C . ALA A 1 188 ? -5.890 -13.169 37.168 1.00 94.25 188 ALA A C 1
ATOM 1500 O O . ALA A 1 188 ? -6.085 -14.295 37.616 1.00 94.25 188 ALA A O 1
ATOM 1501 N N . GLY A 1 189 ? -6.669 -12.644 36.222 1.00 90.38 189 GLY A N 1
ATOM 1502 C CA . GLY A 1 189 ? -7.917 -13.255 35.769 1.00 90.38 189 GLY A CA 1
ATOM 1503 C C . GLY A 1 189 ? -9.152 -12.680 36.465 1.00 90.38 189 GLY A C 1
ATOM 1504 O O . GLY A 1 189 ? -9.069 -11.805 37.329 1.00 90.38 189 GLY A O 1
ATOM 1505 N N . ASN A 1 190 ? -10.316 -13.168 36.048 1.00 89.38 190 ASN A N 1
ATOM 1506 C CA . ASN A 1 190 ? -11.617 -12.800 36.594 1.00 89.38 190 ASN A CA 1
ATOM 1507 C C . ASN A 1 190 ? -12.103 -13.840 37.627 1.00 89.38 190 ASN A C 1
ATOM 1509 O O . ASN A 1 190 ? -12.058 -15.041 37.374 1.00 89.38 190 ASN A O 1
ATOM 1513 N N . SER A 1 191 ? -12.612 -13.374 38.773 1.00 87.25 191 SER A N 1
ATOM 1514 C CA . SER A 1 191 ? -13.030 -14.228 39.902 1.00 87.25 191 SER A CA 1
ATOM 1515 C C . SER A 1 191 ? -14.457 -14.786 39.808 1.00 87.25 191 SER A C 1
ATOM 1517 O O . SER A 1 191 ? -14.903 -15.479 40.717 1.00 87.25 191 SER A O 1
ATOM 1519 N N . PHE A 1 192 ? -15.195 -14.475 38.744 1.00 83.75 192 PHE A N 1
ATOM 1520 C CA . PHE A 1 192 ? -16.624 -14.766 38.598 1.00 83.75 192 PHE A CA 1
ATOM 1521 C C . PHE A 1 192 ? -16.915 -15.934 37.646 1.00 83.75 192 PHE A C 1
ATOM 1523 O O . PHE A 1 192 ? -18.043 -16.079 37.178 1.00 83.75 192 PHE A O 1
ATOM 1530 N N . ASN A 1 193 ? -15.905 -16.768 37.366 1.00 81.19 193 ASN A N 1
ATOM 1531 C CA . ASN A 1 193 ? -16.004 -17.955 36.508 1.00 81.19 193 ASN A CA 1
ATOM 1532 C C . ASN A 1 193 ? -16.687 -17.668 35.156 1.00 81.19 193 ASN A C 1
ATOM 1534 O O . ASN A 1 193 ? -17.599 -18.374 34.726 1.00 81.19 193 ASN A O 1
ATOM 1538 N N . ILE A 1 194 ? -16.275 -16.574 34.514 1.00 84.12 194 ILE A N 1
ATOM 1539 C CA . ILE A 1 194 ? -16.809 -16.162 33.217 1.00 84.12 194 ILE A CA 1
ATOM 1540 C C . ILE A 1 194 ? -16.263 -17.037 32.082 1.00 84.12 194 ILE A C 1
ATOM 1542 O O . ILE A 1 194 ? -15.097 -17.435 32.082 1.00 84.12 194 ILE A O 1
ATOM 1546 N N . ASP A 1 195 ? -17.093 -17.271 31.069 1.00 85.38 195 ASP A N 1
ATOM 1547 C CA . ASP A 1 195 ? -16.696 -17.985 29.856 1.00 85.38 195 ASP A CA 1
ATOM 1548 C C . ASP A 1 195 ? -15.984 -17.031 28.883 1.00 85.38 195 ASP A C 1
ATOM 1550 O O . ASP A 1 195 ? -16.611 -16.212 28.205 1.00 85.38 195 ASP A O 1
ATOM 1554 N N . ARG A 1 196 ? -14.650 -17.110 28.850 1.00 88.31 196 ARG A N 1
ATOM 1555 C CA . ARG A 1 196 ? -13.814 -16.245 28.007 1.00 88.31 196 ARG A CA 1
ATOM 1556 C C . ARG A 1 196 ? -13.886 -16.610 26.531 1.00 88.31 196 ARG A C 1
ATOM 1558 O O . ARG A 1 196 ? -13.882 -15.698 25.704 1.00 88.31 196 ARG A O 1
ATOM 1565 N N . ASP A 1 197 ? -13.946 -17.896 26.202 1.00 89.31 197 ASP A N 1
ATOM 1566 C CA . ASP A 1 197 ? -13.938 -18.371 24.818 1.00 89.31 197 ASP A CA 1
ATOM 1567 C C . ASP A 1 197 ? -15.204 -17.922 24.087 1.00 89.31 197 ASP A C 1
ATOM 1569 O O . ASP A 1 197 ? -15.121 -17.300 23.027 1.00 89.31 197 ASP A O 1
ATOM 1573 N N . MET A 1 198 ? -16.366 -18.100 24.713 1.00 83.31 198 MET A N 1
ATOM 1574 C CA . MET A 1 198 ? -17.634 -17.639 24.155 1.00 83.31 198 MET A CA 1
ATOM 1575 C C . MET A 1 198 ? -17.693 -16.103 24.049 1.00 83.31 198 MET A C 1
ATOM 1577 O O . MET A 1 198 ? -18.196 -15.584 23.055 1.00 83.31 198 MET A O 1
ATOM 1581 N N . MET A 1 199 ? -17.140 -15.339 25.007 1.00 82.88 199 MET A N 1
ATOM 1582 C CA . MET A 1 199 ? -17.032 -13.876 24.847 1.00 82.88 199 MET A CA 1
ATOM 1583 C C . MET A 1 199 ? -16.165 -13.502 23.640 1.00 82.88 199 MET A C 1
ATOM 1585 O O . MET A 1 199 ? -16.519 -12.611 22.871 1.00 82.88 199 MET A O 1
ATOM 1589 N N . ALA A 1 200 ? -15.017 -14.161 23.467 1.00 87.94 200 ALA A N 1
ATOM 1590 C CA . ALA A 1 200 ? -14.127 -13.909 22.341 1.00 87.94 200 ALA A CA 1
ATOM 1591 C C . ALA A 1 200 ? -14.817 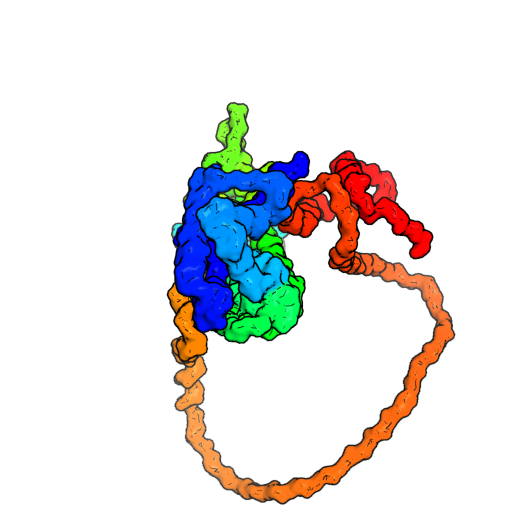-14.200 21.000 1.00 87.94 200 ALA A C 1
ATOM 1593 O O . ALA A 1 200 ? -14.708 -13.388 20.079 1.00 87.94 200 ALA A O 1
ATOM 1594 N N . GLU A 1 201 ? -15.572 -15.295 20.918 1.00 85.62 201 GLU A N 1
ATOM 1595 C CA . GLU A 1 201 ? -16.374 -15.657 19.749 1.00 85.62 201 GLU A CA 1
ATOM 1596 C C . GLU A 1 201 ? -17.454 -14.609 19.444 1.00 85.62 201 GLU A C 1
ATOM 1598 O O . GLU A 1 201 ? -17.496 -14.081 18.329 1.00 85.62 201 GLU A O 1
ATOM 1603 N N . GLU A 1 202 ? -18.260 -14.216 20.439 1.00 80.81 202 GLU A N 1
ATOM 1604 C CA . GLU A 1 202 ? -19.290 -13.175 20.291 1.00 80.81 202 GLU A CA 1
ATOM 1605 C C . GLU A 1 202 ? -18.696 -11.859 19.765 1.00 80.81 202 GLU A C 1
ATOM 1607 O O . GLU A 1 202 ? -19.305 -11.163 18.945 1.00 80.81 202 GLU A O 1
ATOM 1612 N N . LEU A 1 203 ? -17.473 -11.536 20.192 1.00 80.50 203 LEU A N 1
ATOM 1613 C CA . LEU A 1 203 ? -16.714 -10.342 19.823 1.00 80.50 203 LEU A CA 1
ATOM 1614 C C . LEU A 1 203 ? -15.981 -10.448 18.475 1.00 80.50 203 LEU A C 1
ATOM 1616 O O . LEU A 1 203 ? -15.487 -9.435 17.965 1.00 80.50 203 LEU A O 1
ATOM 1620 N N . GLY A 1 204 ? -15.963 -11.630 17.857 1.00 86.00 204 GLY A N 1
ATOM 1621 C CA . GLY A 1 204 ? -15.297 -11.891 16.580 1.00 86.00 204 GLY A CA 1
ATOM 1622 C C . GLY A 1 204 ? -13.774 -12.037 16.683 1.00 86.00 204 GLY A C 1
ATOM 1623 O O . GLY A 1 204 ? -13.071 -11.916 15.671 1.00 86.00 204 GLY A O 1
ATOM 1624 N N . PHE A 1 205 ? -13.254 -12.273 17.888 1.00 89.12 205 PHE A N 1
ATOM 1625 C CA . PHE A 1 205 ? -11.869 -12.684 18.091 1.00 89.12 205 PHE A CA 1
ATOM 1626 C C . PHE A 1 205 ? -11.674 -14.138 17.666 1.00 89.12 205 PHE A C 1
ATOM 1628 O O . PHE A 1 205 ? -12.593 -14.948 17.719 1.00 89.12 205 PHE A O 1
ATOM 1635 N N . LYS A 1 206 ? -10.453 -14.490 17.251 1.00 90.81 206 LYS A N 1
ATOM 1636 C CA . LYS A 1 206 ? -10.122 -15.866 16.829 1.00 90.81 206 LYS A CA 1
ATOM 1637 C C . LYS A 1 206 ? -9.538 -16.723 17.946 1.00 90.81 206 LYS A C 1
ATOM 1639 O O . LYS A 1 206 ? -9.113 -17.847 17.713 1.00 90.81 206 LYS A O 1
ATOM 1644 N N . GLY A 1 207 ? -9.461 -16.177 19.155 1.00 92.44 207 GLY A N 1
ATOM 1645 C CA . GLY A 1 207 ? -9.066 -16.891 20.362 1.00 92.44 207 GLY A CA 1
ATOM 1646 C C . GLY A 1 207 ? -8.644 -15.937 21.471 1.00 92.44 207 GLY A C 1
ATOM 1647 O O . GLY A 1 207 ? -8.747 -14.717 21.334 1.00 92.44 207 GLY A O 1
ATOM 1648 N N . LEU A 1 208 ? -8.142 -16.510 22.559 1.00 95.25 208 LEU A N 1
ATOM 1649 C CA . LEU A 1 208 ? -7.756 -15.790 23.769 1.00 95.25 208 LEU A CA 1
ATOM 1650 C C . LEU A 1 208 ? -6.261 -15.492 23.823 1.00 95.25 208 LEU A C 1
ATOM 1652 O O . LEU A 1 208 ? -5.440 -16.282 23.353 1.00 95.25 208 LEU A O 1
ATOM 1656 N N . LEU A 1 209 ? -5.909 -14.409 24.512 1.00 95.56 209 LEU A N 1
ATOM 1657 C CA . LEU A 1 209 ? -4.601 -14.311 25.150 1.00 95.56 209 LEU A CA 1
ATOM 1658 C C . LEU A 1 209 ? -4.592 -15.218 26.386 1.00 95.56 209 LEU A C 1
ATOM 1660 O O . LEU A 1 209 ? -5.461 -15.123 27.262 1.00 95.56 209 LEU A O 1
ATOM 1664 N N . ARG A 1 210 ? -3.626 -16.141 26.417 1.00 94.25 210 ARG A N 1
ATOM 1665 C CA . ARG A 1 210 ? -3.607 -17.272 27.357 1.00 94.25 210 ARG A CA 1
ATOM 1666 C C . ARG A 1 210 ? -3.184 -16.888 28.773 1.00 94.25 210 ARG A C 1
ATOM 1668 O O . ARG A 1 210 ? -3.655 -17.507 29.718 1.00 94.25 210 ARG A O 1
ATOM 1675 N N . ASN A 1 211 ? -2.324 -15.885 28.927 1.00 97.00 211 ASN A N 1
ATOM 1676 C CA . ASN A 1 211 ? -1.819 -15.445 30.224 1.00 97.00 211 ASN A CA 1
ATOM 1677 C C . ASN A 1 211 ? -2.353 -14.045 30.547 1.00 97.00 211 ASN A C 1
ATOM 1679 O O . ASN A 1 211 ? -2.227 -13.136 29.731 1.00 97.00 211 ASN A O 1
ATOM 1683 N N . SER A 1 212 ? -2.949 -13.876 31.728 1.00 95.50 212 SER A N 1
ATOM 1684 C CA . SER A 1 212 ? -3.616 -12.632 32.115 1.00 95.50 212 SER A CA 1
ATOM 1685 C C . SER A 1 212 ? -2.658 -11.467 32.345 1.00 95.50 212 SER A C 1
ATOM 1687 O O . SER A 1 212 ? -2.983 -10.351 31.955 1.00 95.50 212 SER A O 1
ATOM 1689 N N . MET A 1 213 ? -1.468 -11.715 32.900 1.00 96.25 213 MET A N 1
ATOM 1690 C CA . MET A 1 213 ? -0.453 -10.676 33.110 1.00 96.25 213 MET A CA 1
ATOM 1691 C C . MET A 1 213 ? 0.111 -10.187 31.777 1.00 96.25 213 MET A C 1
ATOM 1693 O O . MET A 1 213 ? 0.212 -8.985 31.548 1.00 96.25 213 MET A O 1
ATOM 1697 N N . ASN A 1 214 ? 0.418 -11.118 30.871 1.00 96.31 214 ASN A N 1
ATOM 1698 C CA . ASN A 1 214 ? 0.828 -10.779 29.513 1.00 96.31 214 ASN A CA 1
ATOM 1699 C C . ASN A 1 214 ? -0.281 -10.009 28.783 1.00 96.31 214 ASN A C 1
ATOM 1701 O O . ASN A 1 214 ? -0.006 -8.965 28.214 1.00 96.31 214 ASN A O 1
ATOM 1705 N N . ALA A 1 215 ? -1.533 -10.464 28.861 1.00 93.94 215 ALA A N 1
ATOM 1706 C CA . ALA A 1 215 ? -2.645 -9.841 28.150 1.00 93.94 215 ALA A CA 1
ATOM 1707 C C . ALA A 1 215 ? -2.879 -8.369 28.521 1.00 93.94 215 ALA A C 1
ATOM 1709 O O . ALA A 1 215 ? -3.268 -7.589 27.656 1.00 93.94 215 ALA A O 1
ATOM 1710 N N . VAL A 1 216 ? -2.661 -7.991 29.785 1.00 92.69 216 VAL A N 1
ATOM 1711 C CA . VAL A 1 216 ? -2.838 -6.602 30.237 1.00 92.69 216 VAL A CA 1
ATOM 1712 C C . VAL A 1 216 ? -1.600 -5.732 29.992 1.00 92.69 216 VAL A C 1
ATOM 1714 O O . VAL A 1 216 ? -1.739 -4.534 29.733 1.00 92.69 216 VAL A O 1
ATOM 1717 N N . ALA A 1 217 ? -0.396 -6.313 30.034 1.00 92.44 217 ALA A N 1
ATOM 1718 C CA . ALA A 1 217 ? 0.866 -5.579 29.917 1.00 92.44 217 ALA A CA 1
ATOM 1719 C C . ALA A 1 217 ? 1.373 -5.441 28.469 1.00 92.44 217 ALA A C 1
ATOM 1721 O O . ALA A 1 217 ? 1.921 -4.402 28.114 1.00 92.44 217 ALA A O 1
ATOM 1722 N N . ASP A 1 218 ? 1.169 -6.456 27.628 1.00 90.81 218 ASP A N 1
ATOM 1723 C CA . ASP A 1 218 ? 1.721 -6.538 26.272 1.00 90.81 218 ASP A CA 1
ATOM 1724 C C . ASP A 1 218 ? 1.194 -5.444 25.332 1.00 90.81 218 ASP A C 1
ATOM 1726 O O . ASP A 1 218 ? -0.007 -5.149 25.301 1.00 90.81 218 ASP A O 1
ATOM 1730 N N . ARG A 1 219 ? 2.092 -4.871 24.524 1.00 92.69 219 ARG A N 1
ATOM 1731 C CA . ARG A 1 219 ? 1.785 -3.902 23.460 1.00 92.69 219 ARG A CA 1
ATOM 1732 C C . ARG A 1 219 ? 2.493 -4.226 22.143 1.00 92.69 219 ARG A C 1
ATOM 1734 O O . ARG A 1 219 ? 2.466 -3.395 21.237 1.00 92.69 219 ARG A O 1
ATOM 1741 N N . ASP A 1 220 ? 3.045 -5.430 21.986 1.00 93.12 220 ASP A N 1
ATOM 1742 C CA . ASP A 1 220 ? 3.779 -5.831 20.780 1.00 93.12 220 ASP A CA 1
ATOM 1743 C C . ASP A 1 220 ? 2.935 -5.665 19.513 1.00 93.12 220 ASP A C 1
ATOM 1745 O O . ASP A 1 220 ? 3.425 -5.205 18.487 1.00 93.12 220 ASP A O 1
ATOM 1749 N N . PHE A 1 221 ? 1.632 -5.939 19.605 1.00 88.75 221 PHE A N 1
ATOM 1750 C CA . PHE A 1 221 ? 0.684 -5.771 18.501 1.00 88.75 221 PHE A CA 1
ATOM 1751 C C . PHE A 1 221 ? 0.596 -4.326 17.966 1.00 88.75 221 PHE A C 1
ATOM 1753 O O . PHE A 1 221 ? 0.269 -4.128 16.796 1.00 88.75 221 PHE A O 1
ATOM 1760 N N . VAL A 1 222 ? 0.880 -3.320 18.803 1.00 86.31 222 VAL A N 1
ATOM 1761 C CA . VAL A 1 222 ? 0.952 -1.909 18.393 1.00 86.31 222 VAL A CA 1
ATOM 1762 C C . VAL A 1 222 ? 2.266 -1.663 17.666 1.00 86.31 222 VAL A C 1
ATOM 1764 O O . VAL A 1 222 ? 2.256 -1.160 16.546 1.00 86.31 222 VAL A O 1
ATOM 1767 N N . THR A 1 223 ? 3.390 -2.057 18.268 1.00 91.12 223 THR A N 1
ATOM 1768 C CA . THR A 1 223 ? 4.729 -1.907 17.679 1.00 91.12 223 THR A CA 1
ATOM 1769 C C . THR A 1 223 ? 4.826 -2.599 16.323 1.00 91.12 223 THR A C 1
ATOM 1771 O O . THR A 1 223 ? 5.356 -2.030 15.373 1.00 91.12 223 THR A O 1
ATOM 1774 N N . GLU A 1 224 ? 4.251 -3.792 16.198 1.00 92.38 224 GLU A N 1
ATOM 1775 C CA . GLU A 1 224 ? 4.218 -4.549 14.953 1.00 92.38 224 GLU A CA 1
ATOM 1776 C C . GLU A 1 224 ? 3.450 -3.805 13.847 1.00 92.38 224 GLU A C 1
ATOM 1778 O O . GLU A 1 224 ? 3.919 -3.720 12.712 1.00 92.38 224 GLU A O 1
ATOM 1783 N N . PHE A 1 225 ? 2.304 -3.200 14.178 1.00 90.00 225 PHE A N 1
ATOM 1784 C CA . PHE A 1 225 ? 1.557 -2.372 13.229 1.00 90.00 225 PHE A CA 1
ATOM 1785 C C . PHE A 1 225 ? 2.328 -1.104 12.834 1.00 90.00 225 PHE A C 1
ATOM 1787 O O . PHE A 1 225 ? 2.317 -0.717 11.666 1.00 90.00 225 PHE A O 1
ATOM 1794 N N . LEU A 1 226 ? 3.035 -0.470 13.775 1.00 88.56 226 LEU A N 1
ATOM 1795 C CA . LEU A 1 226 ? 3.886 0.692 13.489 1.00 88.56 226 LEU A CA 1
ATOM 1796 C C . LEU A 1 226 ? 5.059 0.334 12.570 1.00 88.56 226 LEU A C 1
ATOM 1798 O O . LEU A 1 226 ? 5.379 1.088 11.648 1.00 88.56 226 LEU A O 1
ATOM 1802 N N . GLN A 1 227 ? 5.679 -0.824 12.795 1.00 91.25 227 GLN A N 1
ATOM 1803 C CA . GLN A 1 227 ? 6.733 -1.348 11.935 1.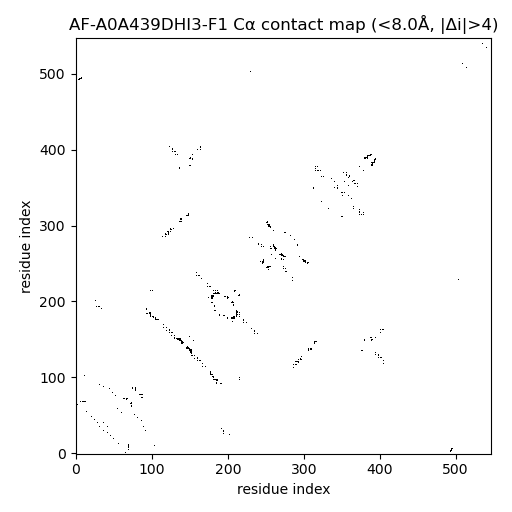00 91.25 227 GLN A CA 1
ATOM 1804 C C . GLN A 1 227 ? 6.200 -1.610 10.524 1.00 91.25 227 GLN A C 1
ATOM 1806 O O . GLN A 1 227 ? 6.801 -1.150 9.553 1.00 91.25 227 GLN A O 1
ATOM 1811 N N . TRP A 1 228 ? 5.054 -2.288 10.412 1.00 94.50 228 TRP A N 1
ATOM 1812 C CA . TRP A 1 228 ? 4.383 -2.507 9.134 1.00 94.50 228 TRP A CA 1
ATOM 1813 C C . TRP A 1 228 ? 4.104 -1.184 8.406 1.00 94.50 228 TRP A C 1
ATOM 1815 O O . TRP A 1 228 ? 4.488 -1.025 7.249 1.00 94.50 228 TRP A O 1
ATOM 1825 N N . GLY A 1 229 ? 3.513 -0.207 9.101 1.00 89.62 229 GLY A N 1
ATOM 1826 C CA . GLY A 1 229 ? 3.198 1.099 8.527 1.00 89.62 229 GLY A CA 1
ATOM 1827 C C . GLY A 1 229 ? 4.440 1.851 8.047 1.00 89.62 229 GLY A C 1
ATOM 1828 O O . GLY A 1 229 ? 4.410 2.494 7.001 1.00 89.62 229 GLY A O 1
ATOM 1829 N N . SER A 1 230 ? 5.556 1.720 8.765 1.00 88.19 230 SER A N 1
ATOM 1830 C CA . SER A 1 230 ? 6.833 2.329 8.376 1.00 88.19 230 SER A CA 1
ATOM 1831 C C . SER A 1 230 ? 7.385 1.721 7.084 1.00 88.19 230 SER A C 1
ATOM 1833 O O . SER A 1 230 ? 7.803 2.463 6.197 1.00 88.19 230 SER A O 1
ATOM 1835 N N . MET A 1 231 ? 7.340 0.392 6.946 1.00 90.62 231 MET A N 1
ATOM 1836 C CA . MET A 1 231 ? 7.760 -0.303 5.721 1.00 90.62 231 MET A CA 1
ATOM 1837 C C . MET A 1 231 ? 6.864 0.061 4.532 1.00 90.62 231 MET A C 1
ATOM 1839 O O . MET A 1 231 ? 7.362 0.434 3.472 1.00 90.62 231 MET A O 1
ATOM 1843 N N . PHE A 1 232 ? 5.546 0.048 4.735 1.00 93.38 232 PHE A N 1
ATOM 1844 C CA . PHE A 1 232 ? 4.585 0.431 3.704 1.00 93.38 232 PHE A CA 1
ATOM 1845 C C . PHE A 1 232 ? 4.837 1.859 3.191 1.00 93.38 232 PHE A C 1
ATOM 1847 O O . PHE A 1 232 ? 4.891 2.101 1.983 1.00 93.38 232 PHE A O 1
ATOM 1854 N N . MET A 1 233 ? 5.075 2.814 4.095 1.00 89.81 233 MET A N 1
ATOM 1855 C CA . MET A 1 233 ? 5.356 4.198 3.705 1.00 89.81 233 MET A CA 1
ATOM 1856 C C . MET A 1 233 ? 6.698 4.365 2.975 1.00 89.81 233 MET A C 1
ATOM 1858 O O . MET A 1 233 ? 6.809 5.257 2.134 1.00 89.81 233 MET A O 1
ATOM 1862 N N . GLN A 1 234 ? 7.694 3.506 3.222 1.00 90.25 234 GLN A N 1
ATOM 1863 C CA . GLN A 1 234 ? 8.929 3.471 2.422 1.00 90.25 234 GLN A CA 1
ATOM 1864 C C . GLN A 1 234 ? 8.672 3.000 0.984 1.00 90.25 234 GLN A C 1
ATOM 1866 O O . GLN A 1 234 ? 9.279 3.505 0.040 1.00 90.25 234 GLN A O 1
ATOM 1871 N N . HIS A 1 235 ? 7.756 2.053 0.784 1.00 94.25 235 HIS A N 1
ATOM 1872 C CA . HIS A 1 235 ? 7.377 1.621 -0.561 1.00 94.25 235 HIS A CA 1
ATOM 1873 C C . HIS A 1 235 ? 6.554 2.690 -1.290 1.00 94.25 235 HIS A C 1
ATOM 1875 O O . HIS A 1 235 ? 6.817 2.966 -2.464 1.00 94.25 235 HIS A O 1
ATOM 1881 N N . ILE A 1 236 ? 5.626 3.353 -0.588 1.00 91.69 236 ILE A N 1
ATOM 1882 C CA . ILE A 1 236 ? 4.883 4.502 -1.123 1.00 91.69 236 ILE A CA 1
ATOM 1883 C C . ILE A 1 236 ? 5.830 5.637 -1.511 1.00 91.69 236 ILE A C 1
ATOM 1885 O O . ILE A 1 236 ? 5.664 6.205 -2.588 1.00 91.69 236 ILE A O 1
ATOM 1889 N N . SER A 1 237 ? 6.833 5.959 -0.689 1.00 89.31 237 SER A N 1
ATOM 1890 C CA . SER A 1 237 ? 7.765 7.049 -0.998 1.00 89.31 237 SER A CA 1
ATOM 1891 C C . SER A 1 237 ? 8.597 6.757 -2.245 1.00 89.31 237 SER A C 1
ATOM 1893 O O . SER A 1 237 ? 8.749 7.634 -3.090 1.00 89.31 237 SER A O 1
ATOM 1895 N N . ARG A 1 238 ? 9.064 5.515 -2.422 1.00 92.38 238 ARG A N 1
ATOM 1896 C CA . ARG A 1 238 ? 9.785 5.101 -3.633 1.00 92.38 238 ARG A CA 1
ATOM 1897 C C . ARG A 1 238 ? 8.905 5.184 -4.884 1.00 92.38 238 ARG A C 1
ATOM 1899 O O . ARG A 1 238 ? 9.360 5.654 -5.920 1.00 92.38 238 ARG A O 1
ATOM 1906 N N . TRP A 1 239 ? 7.651 4.742 -4.790 1.00 94.12 239 TRP A N 1
ATOM 1907 C CA . TRP A 1 239 ? 6.683 4.857 -5.885 1.00 94.12 239 TRP A CA 1
ATOM 1908 C C . TRP A 1 239 ? 6.367 6.322 -6.226 1.00 94.12 239 TRP A C 1
ATOM 1910 O O . TRP A 1 239 ? 6.317 6.700 -7.397 1.00 94.12 239 TRP A O 1
ATOM 1920 N N . ALA A 1 240 ? 6.193 7.158 -5.200 1.00 92.69 240 ALA A N 1
ATOM 1921 C CA . ALA A 1 240 ? 5.960 8.586 -5.350 1.00 92.69 240 ALA A CA 1
ATOM 1922 C C . ALA A 1 240 ? 7.147 9.286 -6.023 1.00 92.69 240 ALA A C 1
ATOM 1924 O O . ALA A 1 240 ? 6.928 10.073 -6.941 1.00 92.69 240 ALA A O 1
ATOM 1925 N N . GLU A 1 241 ? 8.382 8.974 -5.622 1.00 93.50 241 GLU A N 1
ATOM 1926 C CA . GLU A 1 241 ? 9.603 9.554 -6.193 1.00 93.50 241 GLU A CA 1
ATOM 1927 C C . GLU A 1 241 ? 9.713 9.283 -7.700 1.00 93.50 241 GLU A C 1
ATOM 1929 O O . GLU A 1 241 ? 9.900 10.218 -8.481 1.00 93.50 241 GLU A O 1
ATOM 1934 N N . ASP A 1 242 ? 9.502 8.034 -8.131 1.00 94.81 242 ASP A N 1
ATOM 1935 C CA . ASP A 1 242 ? 9.509 7.672 -9.553 1.00 94.81 242 ASP A CA 1
ATOM 1936 C C . ASP A 1 242 ? 8.467 8.487 -10.336 1.00 94.81 242 ASP A C 1
ATOM 1938 O O . ASP A 1 242 ? 8.770 9.048 -11.388 1.00 94.81 242 ASP A O 1
ATOM 1942 N N . LEU A 1 243 ? 7.243 8.629 -9.816 1.00 94.81 243 LEU A N 1
ATOM 1943 C CA . LEU A 1 243 ? 6.203 9.420 -10.480 1.00 94.81 243 LEU A CA 1
ATOM 1944 C C . LEU A 1 243 ? 6.491 10.926 -10.475 1.00 94.81 243 LEU A C 1
ATOM 1946 O O . LEU A 1 243 ? 6.186 11.601 -11.463 1.00 94.81 243 LEU A O 1
ATOM 1950 N N . ILE A 1 244 ? 7.087 11.460 -9.407 1.00 93.62 244 ILE A N 1
ATOM 1951 C CA . ILE A 1 244 ? 7.541 12.853 -9.339 1.00 93.62 244 ILE A CA 1
ATOM 1952 C C . ILE A 1 244 ? 8.573 13.091 -10.446 1.00 93.62 244 ILE A C 1
ATOM 1954 O O . ILE A 1 244 ? 8.370 13.984 -11.276 1.00 93.62 244 ILE A O 1
ATOM 1958 N N . LEU A 1 245 ? 9.601 12.242 -10.538 1.00 95.50 245 LEU A N 1
ATOM 1959 C CA . LEU A 1 245 ? 10.630 12.307 -11.578 1.00 95.50 245 LEU A CA 1
ATOM 1960 C C . LEU A 1 245 ? 10.035 12.160 -12.980 1.00 95.50 245 LEU A C 1
ATOM 1962 O O . LEU A 1 245 ? 10.283 13.000 -13.844 1.00 95.50 245 LEU A O 1
ATOM 1966 N N . TYR A 1 246 ? 9.190 11.157 -13.212 1.00 96.62 246 TYR A N 1
ATOM 1967 C CA . TYR A 1 246 ? 8.564 10.899 -14.511 1.00 96.62 246 TYR A CA 1
ATOM 1968 C C . TYR A 1 246 ? 7.589 11.998 -14.953 1.00 96.62 246 TYR A C 1
ATOM 1970 O O . TYR A 1 246 ? 7.340 12.141 -16.155 1.00 96.62 246 TYR A O 1
ATOM 1978 N N . SER A 1 247 ? 7.037 12.770 -14.013 1.00 95.06 247 SER A N 1
ATOM 1979 C CA . SER A 1 247 ? 6.146 13.903 -14.294 1.00 95.06 247 SER A CA 1
ATOM 1980 C C . SER A 1 247 ? 6.876 15.223 -14.566 1.00 95.06 247 SER A C 1
ATOM 1982 O O . SER A 1 247 ? 6.247 16.173 -15.041 1.00 95.06 247 SER A O 1
ATOM 1984 N N . SER A 1 248 ? 8.186 15.282 -14.295 1.00 95.19 248 SER A N 1
ATOM 1985 C CA . SER A 1 248 ? 9.029 16.443 -14.589 1.00 95.19 248 SER A CA 1
ATOM 1986 C C . SER A 1 248 ? 9.040 16.789 -16.080 1.00 95.19 248 SER A C 1
ATOM 1988 O O . SER A 1 248 ? 8.724 15.966 -16.945 1.00 95.19 248 SER A O 1
ATOM 1990 N N . THR A 1 249 ? 9.429 18.020 -16.403 1.00 92.38 249 THR A N 1
ATOM 1991 C CA . THR A 1 249 ? 9.565 18.463 -17.795 1.00 92.38 249 THR A CA 1
ATOM 1992 C C . THR A 1 249 ? 10.652 17.692 -18.536 1.00 92.38 249 THR A C 1
ATOM 1994 O O . THR A 1 249 ? 10.481 17.389 -19.716 1.00 92.38 249 THR A O 1
ATOM 1997 N N . GLU A 1 250 ? 11.717 17.321 -17.832 1.00 95.00 250 GLU A N 1
ATOM 1998 C CA . GLU A 1 250 ? 12.902 16.636 -18.339 1.00 95.00 250 GLU A CA 1
ATOM 1999 C C . GLU A 1 250 ? 12.579 15.206 -18.788 1.00 95.00 250 GLU A C 1
ATOM 2001 O O . GLU A 1 250 ? 13.036 14.778 -19.846 1.00 95.00 250 GLU A O 1
ATOM 2006 N N . PHE A 1 251 ? 11.754 14.483 -18.022 1.00 95.94 251 PHE A N 1
ATOM 2007 C CA . PHE A 1 251 ? 11.320 13.127 -18.373 1.00 95.94 251 PHE A CA 1
ATOM 2008 C C . PHE A 1 251 ? 10.050 13.143 -19.223 1.00 95.94 251 PHE A C 1
ATOM 2010 O O . PHE A 1 251 ? 9.999 12.550 -20.301 1.00 95.94 251 PHE A O 1
ATOM 2017 N N . SER A 1 252 ? 9.006 13.836 -18.760 1.00 95.50 252 SER A N 1
ATOM 2018 C CA . SER A 1 252 ? 7.710 13.928 -19.438 1.00 95.50 252 SER A CA 1
ATOM 2019 C C . SER A 1 252 ? 7.086 12.568 -19.798 1.00 95.50 252 SER A C 1
ATOM 2021 O O . SER A 1 252 ? 6.352 12.473 -20.786 1.00 95.50 252 SER A O 1
ATOM 2023 N N . PHE A 1 253 ? 7.352 11.519 -19.019 1.00 97.44 253 PHE A N 1
ATOM 2024 C CA . PHE A 1 253 ? 6.819 10.169 -19.236 1.00 97.44 253 PHE A CA 1
ATOM 2025 C C . PHE A 1 253 ? 5.358 10.060 -18.818 1.00 97.44 253 PHE A C 1
ATOM 2027 O O . PHE A 1 253 ? 4.563 9.389 -19.482 1.00 97.44 253 PHE A O 1
ATOM 2034 N N . VAL A 1 254 ? 4.989 10.756 -17.745 1.00 96.19 254 VAL A N 1
ATOM 2035 C CA . VAL A 1 254 ? 3.626 10.761 -17.215 1.00 96.19 254 VAL A CA 1
ATOM 2036 C C . VAL A 1 254 ? 3.130 12.183 -16.976 1.00 96.19 254 VAL A C 1
ATOM 2038 O O . VAL A 1 254 ? 3.889 13.151 -16.976 1.00 96.19 254 VAL A O 1
ATOM 2041 N N . SER A 1 255 ? 1.824 12.328 -16.792 1.00 93.88 255 SER A N 1
ATOM 2042 C CA . SER A 1 255 ? 1.197 13.561 -16.337 1.00 93.88 255 SER A CA 1
ATOM 2043 C C . SER A 1 255 ? 0.155 13.238 -15.279 1.00 93.88 255 SER A C 1
ATOM 2045 O O . SER A 1 255 ? -0.723 12.400 -15.494 1.00 93.88 255 SER A O 1
ATOM 2047 N N . ILE A 1 256 ? 0.266 13.918 -14.140 1.00 92.75 256 ILE A N 1
ATOM 2048 C CA . ILE A 1 256 ? -0.647 13.766 -13.010 1.00 92.75 256 ILE A CA 1
ATOM 2049 C C . ILE A 1 256 ? -1.882 14.645 -13.241 1.00 92.75 256 ILE A C 1
ATOM 2051 O O . ILE A 1 256 ? -1.798 15.763 -13.778 1.00 92.75 256 ILE A O 1
ATOM 2055 N N . ALA A 1 257 ? -3.045 14.107 -12.877 1.00 91.56 257 ALA A N 1
ATOM 2056 C CA . ALA A 1 257 ? -4.319 14.796 -12.999 1.00 91.56 257 ALA A CA 1
ATOM 2057 C C . ALA A 1 257 ? -4.412 15.998 -12.050 1.00 91.56 257 ALA A C 1
ATOM 2059 O O . ALA A 1 257 ? -3.848 16.001 -10.957 1.00 91.56 257 ALA A O 1
ATOM 2060 N N . ASP A 1 258 ? -5.186 17.009 -12.449 1.00 87.50 258 ASP A N 1
ATOM 2061 C CA . ASP A 1 258 ? -5.311 18.261 -11.691 1.00 87.50 258 ASP A CA 1
ATOM 2062 C C . ASP A 1 258 ? -5.885 18.057 -10.285 1.00 87.50 258 ASP A C 1
ATOM 2064 O O . ASP A 1 258 ? -5.527 18.791 -9.374 1.00 87.50 258 ASP A O 1
ATOM 2068 N N . ALA A 1 259 ? -6.707 17.024 -10.081 1.00 88.38 259 ALA A N 1
ATOM 2069 C CA . ALA A 1 259 ? -7.236 16.671 -8.764 1.00 88.38 259 ALA A CA 1
ATOM 2070 C C . ALA A 1 259 ? -6.137 16.319 -7.738 1.00 88.38 259 ALA A C 1
ATOM 2072 O O . ALA A 1 259 ? -6.354 16.462 -6.536 1.00 88.38 259 ALA A O 1
ATOM 2073 N N . TYR A 1 260 ? -4.959 15.892 -8.206 1.00 88.38 260 TYR A N 1
ATOM 2074 C CA . TYR A 1 260 ? -3.837 15.455 -7.370 1.00 88.38 260 TYR A CA 1
ATOM 2075 C C . TYR A 1 260 ? -2.572 16.310 -7.562 1.00 88.38 260 TYR A C 1
ATOM 2077 O O . TYR A 1 260 ? -1.501 15.948 -7.074 1.00 88.38 260 TYR A O 1
ATOM 2085 N N . SER A 1 261 ? -2.681 17.448 -8.257 1.00 87.19 261 SER A N 1
ATOM 2086 C CA . SER A 1 261 ? -1.561 18.361 -8.515 1.00 87.19 261 SER A CA 1
ATOM 2087 C C . SER A 1 261 ? -1.975 19.818 -8.332 1.00 87.19 261 SER A C 1
ATOM 2089 O O . SER A 1 261 ? -3.083 20.185 -8.717 1.00 87.19 261 SER A O 1
ATOM 2091 N N . THR A 1 262 ? -1.098 20.684 -7.821 1.00 83.50 262 THR A N 1
ATOM 2092 C CA . THR A 1 262 ? -1.354 22.133 -7.871 1.00 83.50 262 THR A CA 1
ATOM 2093 C C . THR A 1 262 ? -0.779 22.748 -9.138 1.00 83.50 262 THR A C 1
ATOM 2095 O O . THR A 1 262 ? 0.236 22.301 -9.676 1.00 83.50 262 THR A O 1
ATOM 2098 N N . ARG A 1 263 ? -1.427 23.806 -9.629 1.00 78.88 263 ARG A N 1
ATOM 2099 C CA . ARG A 1 263 ? -0.934 24.608 -10.751 1.00 78.88 263 ARG A CA 1
ATOM 2100 C C . ARG A 1 263 ? -0.504 25.982 -10.266 1.00 78.88 263 ARG A C 1
ATOM 2102 O O . ARG A 1 263 ? -1.128 26.567 -9.383 1.00 78.88 263 ARG A O 1
ATOM 2109 N N . SER A 1 264 ? 0.546 26.519 -10.878 1.00 79.75 264 SER A N 1
ATOM 2110 C CA . SER A 1 264 ? 0.903 27.925 -10.689 1.00 79.75 264 SER A CA 1
ATOM 2111 C C . SER A 1 264 ? -0.124 28.826 -11.376 1.00 79.75 264 SER A C 1
ATOM 2113 O O . SER A 1 264 ? -0.486 28.587 -12.526 1.00 79.75 264 SER A O 1
ATOM 2115 N N . SER A 1 265 ? -0.536 29.905 -10.709 1.00 75.94 265 SER A N 1
ATOM 2116 C CA . SER A 1 265 ? -1.394 30.938 -11.304 1.00 75.94 265 SER A CA 1
ATOM 2117 C C . SER A 1 265 ? -0.726 31.689 -12.464 1.00 75.94 265 SER A C 1
ATOM 2119 O O . SER A 1 265 ? -1.423 32.217 -13.323 1.00 75.94 265 SER A O 1
ATOM 2121 N N . LEU A 1 266 ? 0.613 31.721 -12.508 1.00 75.75 266 LEU A N 1
ATOM 2122 C CA . LEU A 1 266 ? 1.398 32.407 -13.542 1.00 75.75 266 LEU A CA 1
ATOM 2123 C C . LEU A 1 266 ? 1.858 31.477 -14.673 1.00 75.75 266 LEU A C 1
ATOM 2125 O O . LEU A 1 266 ? 2.080 31.937 -15.788 1.00 75.75 266 LEU A O 1
ATOM 2129 N N . MET A 1 267 ? 2.022 30.180 -14.394 1.00 78.06 267 MET A N 1
ATOM 2130 C CA . MET A 1 267 ? 2.540 29.194 -15.351 1.00 78.06 267 MET A CA 1
ATOM 2131 C C . MET A 1 267 ? 1.570 28.012 -15.482 1.00 78.06 267 MET A C 1
ATOM 2133 O O . MET A 1 267 ? 1.695 27.040 -14.732 1.00 78.06 267 MET A O 1
ATOM 2137 N N . PRO A 1 268 ? 0.624 28.057 -16.441 1.00 75.12 268 PRO A N 1
ATOM 2138 C CA . PRO A 1 268 ? -0.429 27.046 -16.592 1.00 75.12 268 PRO A CA 1
ATOM 2139 C C . PRO A 1 268 ? 0.076 25.618 -16.845 1.00 75.12 268 PRO A C 1
ATOM 2141 O O . PRO A 1 268 ? -0.628 24.654 -16.537 1.00 75.12 268 PRO A O 1
ATOM 2144 N N . GLN A 1 269 ? 1.278 25.487 -17.413 1.00 76.62 269 GLN A N 1
ATOM 2145 C CA . GLN A 1 269 ? 1.948 24.221 -17.705 1.00 76.62 269 GLN A CA 1
ATOM 2146 C C . GLN A 1 269 ? 2.678 23.617 -16.497 1.00 76.62 269 GLN A C 1
ATOM 2148 O O . GLN A 1 269 ? 2.962 22.421 -16.502 1.00 76.62 269 GLN A O 1
ATOM 2153 N N . LYS A 1 270 ? 2.987 24.419 -15.467 1.00 82.56 270 LYS A N 1
ATOM 2154 C CA . LYS A 1 270 ? 3.695 23.948 -14.272 1.00 82.56 270 LYS A CA 1
ATOM 2155 C C . LYS A 1 270 ? 2.701 23.268 -13.333 1.00 82.56 270 LYS A C 1
ATOM 2157 O O . LYS A 1 270 ? 1.940 23.951 -12.642 1.00 82.56 270 LYS A O 1
ATOM 2162 N N . LYS A 1 271 ? 2.733 21.935 -13.314 1.00 81.56 271 LYS A N 1
ATOM 2163 C CA . LYS A 1 271 ? 1.992 21.094 -12.368 1.00 81.56 271 LYS A CA 1
ATOM 2164 C C . LYS A 1 271 ? 2.935 20.574 -11.290 1.00 81.56 271 LYS A C 1
ATOM 2166 O O . LYS A 1 271 ? 3.951 19.973 -11.621 1.00 81.56 271 LYS A O 1
ATOM 2171 N N . ASN A 1 272 ? 2.590 20.786 -10.025 1.00 84.94 272 ASN A N 1
ATOM 2172 C CA . ASN A 1 272 ? 3.340 20.257 -8.893 1.00 84.94 272 ASN A CA 1
ATOM 2173 C C . ASN A 1 272 ? 2.641 18.990 -8.372 1.00 84.94 272 ASN A C 1
ATOM 2175 O O . ASN A 1 272 ? 1.430 19.029 -8.141 1.00 84.94 272 ASN A O 1
ATOM 2179 N N . PRO A 1 273 ? 3.358 17.875 -8.178 1.00 83.44 273 PRO A N 1
ATOM 2180 C CA . PRO A 1 273 ? 2.794 16.596 -7.745 1.00 83.44 273 PRO A CA 1
ATOM 2181 C C . PRO A 1 273 ? 2.484 16.557 -6.231 1.00 83.44 273 PRO A C 1
ATOM 2183 O O . PRO A 1 273 ? 2.916 15.652 -5.528 1.00 83.44 273 PRO A O 1
ATOM 2186 N N . ASP A 1 274 ? 1.739 17.525 -5.687 1.00 79.31 274 ASP A N 1
ATOM 2187 C CA . ASP A 1 274 ? 1.532 17.649 -4.227 1.00 79.31 274 ASP A CA 1
ATOM 2188 C C . ASP A 1 274 ? 0.716 16.504 -3.604 1.00 79.31 274 ASP A C 1
ATOM 2190 O O . ASP A 1 274 ? 0.733 16.317 -2.389 1.00 79.31 274 ASP A O 1
ATOM 2194 N N . GLY A 1 275 ? -0.018 15.732 -4.414 1.00 74.00 275 GLY A N 1
ATOM 2195 C CA . GLY A 1 275 ? -0.633 14.478 -3.974 1.00 74.00 275 GLY A CA 1
ATOM 2196 C C . GLY A 1 275 ? 0.382 13.377 -3.650 1.00 74.00 275 GLY A C 1
ATOM 2197 O O . GLY A 1 275 ? 0.047 12.468 -2.903 1.00 74.00 275 GLY A O 1
ATOM 2198 N N . LEU A 1 276 ? 1.603 13.475 -4.183 1.00 75.56 276 LEU A N 1
ATOM 2199 C CA . LEU A 1 276 ? 2.703 12.527 -3.983 1.00 75.56 276 LEU A CA 1
ATOM 2200 C C . LEU A 1 276 ? 3.769 13.046 -3.004 1.00 75.56 276 LEU A C 1
ATOM 2202 O O . LEU A 1 276 ? 4.570 12.268 -2.498 1.00 75.56 276 LEU A O 1
ATOM 2206 N N . GLY A 1 277 ? 3.797 14.357 -2.751 1.00 58.12 277 GLY A N 1
ATOM 2207 C CA . GLY A 1 277 ? 4.742 14.991 -1.833 1.00 58.12 277 GLY A CA 1
ATOM 2208 C C . GLY A 1 277 ? 4.283 14.986 -0.366 1.00 58.12 277 GLY A C 1
ATOM 2209 O O . GLY A 1 277 ? 3.101 14.783 -0.074 1.00 58.12 277 GLY A O 1
ATOM 2210 N N . PRO A 1 278 ? 5.195 15.269 0.583 1.00 48.84 278 PRO A N 1
ATOM 2211 C CA . PRO A 1 278 ? 4.847 15.40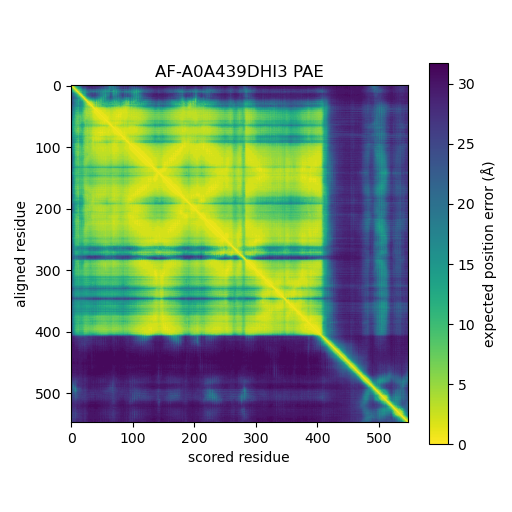1 1.994 1.00 48.84 278 PRO A CA 1
ATOM 2212 C C . PRO A 1 278 ? 3.886 16.585 2.193 1.00 48.84 278 PRO A C 1
ATOM 2214 O O . PRO A 1 278 ? 4.247 17.750 2.005 1.00 48.84 278 PRO A O 1
ATOM 2217 N N . ARG A 1 279 ? 2.633 16.304 2.569 1.00 48.47 279 ARG A N 1
ATOM 2218 C CA . ARG A 1 279 ? 1.654 17.345 2.918 1.00 48.47 279 ARG A CA 1
ATOM 2219 C C . ARG A 1 279 ? 1.950 17.940 4.296 1.00 48.47 279 ARG A C 1
ATOM 2221 O O . ARG A 1 279 ? 2.470 17.279 5.184 1.00 48.47 279 ARG A O 1
ATOM 2228 N N . LYS A 1 280 ? 1.528 19.197 4.497 1.00 37.50 280 LYS A N 1
ATOM 2229 C CA . LYS A 1 280 ? 1.561 19.893 5.804 1.00 37.50 280 LYS A CA 1
ATOM 2230 C C . LYS A 1 280 ? 0.598 19.301 6.846 1.00 37.50 280 LYS A C 1
ATOM 2232 O O . LYS A 1 280 ? 0.747 19.587 8.027 1.00 37.50 280 LYS A O 1
ATOM 2237 N N . ALA A 1 281 ? -0.390 18.524 6.409 1.00 36.81 281 ALA A N 1
ATOM 2238 C CA . ALA A 1 281 ? -1.219 17.685 7.265 1.00 36.81 281 ALA A CA 1
ATOM 2239 C C . ALA A 1 281 ? -0.739 16.248 7.066 1.00 36.81 281 ALA A C 1
ATOM 2241 O O . ALA A 1 281 ? -0.726 15.791 5.925 1.00 36.81 281 ALA A O 1
ATOM 2242 N N . TYR A 1 282 ? -0.299 15.591 8.139 1.00 46.06 282 TYR A N 1
ATOM 2243 C CA . TYR A 1 282 ? 0.221 14.226 8.113 1.00 46.06 282 TYR A CA 1
ATOM 2244 C C . TYR A 1 282 ? -0.868 13.275 7.590 1.00 46.06 282 TYR A C 1
ATOM 2246 O O . TYR A 1 282 ? -1.837 13.045 8.318 1.00 46.06 282 TYR A O 1
ATOM 2254 N N . PRO A 1 283 ? -0.787 12.778 6.339 1.00 53.72 283 PRO A N 1
ATOM 2255 C CA . PRO A 1 283 ? -1.792 11.852 5.841 1.00 53.72 283 PRO A CA 1
ATOM 2256 C C . PRO A 1 283 ? -1.702 10.561 6.652 1.00 53.72 283 PRO A C 1
ATOM 2258 O O . PRO A 1 283 ? -0.606 10.084 6.958 1.00 53.72 283 PRO A O 1
ATOM 2261 N N . THR A 1 284 ? -2.849 9.991 7.009 1.00 72.25 284 THR A N 1
ATOM 2262 C CA . THR A 1 284 ? -2.864 8.645 7.579 1.00 72.25 284 THR A CA 1
ATOM 2263 C C . THR A 1 284 ? -2.438 7.630 6.509 1.00 72.25 284 THR A C 1
ATOM 2265 O O . THR A 1 284 ? -2.423 7.923 5.308 1.00 72.25 284 THR A O 1
ATOM 2268 N N . ILE A 1 285 ? -2.090 6.408 6.922 1.00 82.50 285 ILE A N 1
ATOM 2269 C CA . ILE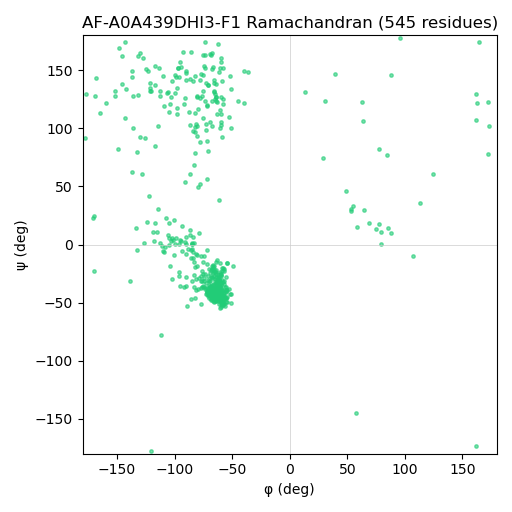 A 1 285 ? -1.815 5.305 5.984 1.00 82.50 285 ILE A CA 1
ATOM 2270 C C . ILE A 1 285 ? -3.014 5.094 5.040 1.00 82.50 285 ILE A C 1
ATOM 2272 O O . ILE A 1 285 ? -2.826 4.951 3.834 1.00 82.50 285 ILE A O 1
ATOM 2276 N N . SER A 1 286 ? -4.235 5.172 5.582 1.00 82.69 286 SER A N 1
ATOM 2277 C CA . SER A 1 286 ? -5.499 5.088 4.835 1.00 82.69 286 SER A CA 1
ATOM 2278 C C . SER A 1 286 ? -5.594 6.173 3.752 1.00 82.69 286 SER A C 1
ATOM 2280 O O . SER A 1 286 ? -5.781 5.869 2.572 1.00 82.69 286 SER A O 1
ATOM 2282 N N . ASP A 1 287 ? -5.346 7.439 4.113 1.00 84.44 287 ASP A N 1
ATOM 2283 C CA . ASP A 1 287 ? -5.355 8.549 3.148 1.00 84.44 287 ASP A CA 1
ATOM 2284 C C . ASP A 1 287 ? -4.306 8.354 2.047 1.00 84.44 287 ASP A C 1
ATOM 2286 O O . ASP A 1 287 ? -4.564 8.627 0.874 1.00 84.44 287 ASP A O 1
ATOM 2290 N N . SER A 1 288 ? -3.121 7.860 2.417 1.00 86.88 288 SER A N 1
ATOM 2291 C CA . SER A 1 288 ? -2.009 7.646 1.487 1.00 86.88 288 SER A CA 1
ATOM 2292 C C . SER A 1 288 ? -2.359 6.603 0.423 1.00 86.88 288 SER A C 1
ATOM 2294 O O . SER A 1 288 ? -2.138 6.850 -0.763 1.00 86.88 288 SER A O 1
ATOM 2296 N N . VAL A 1 289 ? -2.974 5.481 0.816 1.00 88.19 289 VAL A N 1
ATOM 2297 C CA . VAL A 1 289 ? -3.441 4.441 -0.119 1.00 88.19 289 VAL A CA 1
ATOM 2298 C C . VAL A 1 289 ? -4.529 4.991 -1.045 1.00 88.19 289 VAL A C 1
ATOM 2300 O O . VAL A 1 289 ? -4.468 4.799 -2.260 1.00 88.19 289 VAL A O 1
ATOM 2303 N N . GLN A 1 290 ? -5.514 5.714 -0.502 1.00 89.25 290 GLN A N 1
ATOM 2304 C CA . GLN A 1 290 ? -6.612 6.271 -1.300 1.00 89.25 290 GLN A CA 1
ATOM 2305 C C . GLN A 1 290 ? -6.124 7.302 -2.325 1.00 89.25 290 GLN A C 1
ATOM 2307 O O . GLN A 1 290 ? -6.557 7.290 -3.482 1.00 89.25 290 GLN A O 1
ATOM 2312 N N . ILE A 1 291 ? -5.204 8.184 -1.922 1.00 89.94 291 ILE A N 1
ATOM 2313 C CA . ILE A 1 291 ? -4.594 9.167 -2.821 1.00 89.94 291 ILE A CA 1
ATOM 2314 C C . ILE A 1 291 ? -3.765 8.456 -3.891 1.00 89.94 291 ILE A C 1
ATOM 2316 O O . ILE A 1 291 ? -3.917 8.781 -5.069 1.00 89.94 291 ILE A O 1
ATOM 2320 N N . ALA A 1 292 ? -2.942 7.471 -3.517 1.00 91.88 292 ALA A N 1
ATOM 2321 C CA . ALA A 1 292 ? -2.138 6.701 -4.465 1.00 91.88 292 ALA A CA 1
ATOM 2322 C C . ALA A 1 292 ? -3.016 6.007 -5.521 1.00 91.88 292 ALA A C 1
ATOM 2324 O O . ALA A 1 292 ? -2.752 6.115 -6.723 1.00 91.88 292 ALA A O 1
ATOM 2325 N N . ASN A 1 293 ? -4.122 5.397 -5.088 1.00 92.94 293 ASN A N 1
ATOM 2326 C CA . ASN A 1 293 ? -5.100 4.780 -5.976 1.00 92.94 293 ASN A CA 1
ATOM 2327 C C . ASN A 1 293 ? -5.722 5.789 -6.958 1.00 92.94 293 ASN A C 1
ATOM 2329 O O . ASN A 1 293 ? -5.805 5.543 -8.166 1.00 92.94 293 ASN A O 1
ATOM 2333 N N . GLY A 1 294 ? -6.112 6.961 -6.456 1.00 92.25 294 GLY A N 1
ATOM 2334 C CA . GLY A 1 294 ? -6.660 8.041 -7.271 1.00 92.25 294 GLY A CA 1
ATOM 2335 C C . GLY A 1 294 ? -5.667 8.600 -8.295 1.00 92.25 294 GLY A C 1
ATOM 2336 O O . GLY A 1 294 ? -6.015 8.792 -9.467 1.00 92.25 294 GLY A O 1
ATOM 2337 N N . VAL A 1 295 ? -4.413 8.808 -7.881 1.00 93.25 295 VAL A N 1
ATOM 2338 C CA . VAL A 1 295 ? -3.326 9.241 -8.768 1.00 93.25 295 VAL A CA 1
ATOM 2339 C C . VAL A 1 295 ? -3.131 8.230 -9.889 1.00 93.25 295 VAL A C 1
ATOM 2341 O O . VAL A 1 295 ? -3.134 8.625 -11.051 1.00 93.25 295 VAL A O 1
ATOM 2344 N N . LEU A 1 296 ? -3.008 6.939 -9.567 1.00 93.38 296 LEU A N 1
ATOM 2345 C CA . LEU A 1 296 ? -2.743 5.909 -10.568 1.00 93.38 296 LEU A CA 1
ATOM 2346 C C . LEU A 1 296 ? -3.903 5.746 -11.560 1.00 93.38 296 LEU A C 1
ATOM 2348 O O . LEU A 1 296 ? -3.673 5.677 -12.767 1.00 93.38 296 LEU A O 1
ATOM 2352 N N . THR A 1 297 ? -5.143 5.758 -11.065 1.00 93.19 297 THR A N 1
ATOM 2353 C CA . THR A 1 297 ? -6.355 5.629 -11.894 1.00 93.19 297 THR A CA 1
ATOM 2354 C C . THR A 1 297 ? -6.492 6.773 -12.904 1.00 93.19 297 THR A C 1
ATOM 2356 O O . THR A 1 297 ? -7.014 6.585 -14.002 1.00 93.19 297 THR A O 1
ATOM 2359 N N . THR A 1 298 ? -6.007 7.966 -12.552 1.00 94.38 298 THR A N 1
ATOM 2360 C CA . THR A 1 298 ? -6.097 9.174 -13.390 1.00 94.38 298 THR A CA 1
ATOM 2361 C C . THR A 1 298 ? -4.785 9.530 -14.099 1.00 94.38 298 THR A C 1
ATOM 2363 O O . THR A 1 298 ? -4.710 10.544 -14.802 1.00 94.38 298 THR A O 1
ATOM 2366 N N . LEU A 1 299 ? -3.747 8.701 -13.947 1.00 94.44 299 LEU A N 1
ATOM 2367 C CA . LEU A 1 299 ? -2.418 8.944 -14.493 1.00 94.44 299 LEU A CA 1
ATOM 2368 C C . LEU A 1 299 ? -2.436 8.867 -16.022 1.00 94.44 299 LEU A C 1
ATOM 2370 O O . LEU A 1 299 ? -2.782 7.845 -16.617 1.00 94.44 299 LEU A O 1
ATOM 2374 N N . THR A 1 300 ? -1.997 9.940 -16.677 1.00 95.19 300 THR A N 1
ATOM 2375 C CA . THR A 1 300 ? -1.821 9.942 -18.132 1.00 95.19 300 THR A CA 1
ATOM 2376 C C . THR A 1 300 ? -0.398 9.529 -18.475 1.00 95.19 300 THR A C 1
ATOM 2378 O O . THR A 1 300 ? 0.552 10.206 -18.090 1.00 95.19 300 THR A O 1
ATOM 2381 N N . ILE A 1 301 ? -0.245 8.448 -19.233 1.00 96.12 301 ILE A N 1
ATOM 2382 C CA . ILE A 1 301 ? 1.054 7.953 -19.709 1.00 96.12 301 ILE A CA 1
ATOM 2383 C C . ILE A 1 301 ? 1.306 8.470 -21.127 1.00 96.12 301 ILE A C 1
ATOM 2385 O O . ILE A 1 301 ? 0.370 8.597 -21.916 1.00 96.12 301 ILE A O 1
ATOM 2389 N N . ARG A 1 302 ? 2.565 8.781 -21.456 1.00 97.31 302 ARG A N 1
ATOM 2390 C CA . ARG A 1 302 ? 2.994 9.288 -22.769 1.00 97.31 302 ARG A CA 1
ATOM 2391 C C . ARG A 1 302 ? 3.963 8.295 -23.433 1.00 97.31 302 ARG A C 1
ATOM 2393 O O . ARG A 1 302 ? 5.178 8.483 -23.327 1.00 97.31 302 ARG A O 1
ATOM 2400 N N . PRO A 1 303 ? 3.452 7.262 -24.136 1.00 97.06 303 PRO A N 1
ATOM 2401 C CA . PRO A 1 303 ? 4.280 6.222 -24.755 1.00 97.06 303 PRO A CA 1
ATOM 2402 C C . PRO A 1 303 ? 5.335 6.789 -25.708 1.00 97.06 303 PRO A C 1
ATOM 2404 O O . PRO A 1 303 ? 6.482 6.358 -25.681 1.00 97.06 303 PRO A O 1
ATOM 2407 N N . ASP A 1 304 ? 4.976 7.813 -26.488 1.00 97.38 304 ASP A N 1
ATOM 2408 C CA . ASP A 1 304 ? 5.890 8.444 -27.445 1.00 97.38 304 ASP A CA 1
ATOM 2409 C C . ASP A 1 304 ? 7.106 9.071 -26.752 1.00 97.38 304 ASP A C 1
ATOM 2411 O O . ASP A 1 304 ? 8.222 8.993 -27.258 1.00 97.38 304 ASP A O 1
ATOM 2415 N N . ARG A 1 305 ? 6.909 9.662 -25.564 1.00 96.94 305 ARG A N 1
ATOM 2416 C CA . ARG A 1 305 ? 7.995 10.257 -24.769 1.00 96.94 305 ARG A CA 1
ATOM 2417 C C . ARG A 1 305 ? 8.889 9.191 -24.151 1.00 96.94 305 ARG A C 1
ATOM 2419 O O . ARG A 1 305 ? 10.105 9.344 -24.183 1.00 96.94 305 ARG A O 1
ATOM 2426 N N . MET A 1 306 ? 8.299 8.109 -23.645 1.00 97.88 306 MET A N 1
ATOM 2427 C CA . MET A 1 306 ? 9.050 6.965 -23.121 1.00 97.88 306 MET A CA 1
ATOM 2428 C C . MET A 1 306 ? 9.896 6.304 -24.215 1.00 97.88 306 MET A C 1
ATOM 2430 O O . MET A 1 306 ? 11.077 6.043 -24.002 1.00 97.88 306 MET A O 1
ATOM 2434 N N . ARG A 1 307 ? 9.326 6.119 -25.414 1.00 96.81 307 ARG A N 1
ATOM 2435 C CA . ARG A 1 307 ? 10.037 5.572 -26.575 1.00 96.81 307 ARG A CA 1
ATOM 2436 C C . ARG A 1 307 ? 11.141 6.507 -27.068 1.00 96.81 307 ARG A C 1
ATOM 2438 O O . ARG A 1 307 ? 12.233 6.042 -27.364 1.00 96.81 307 ARG A O 1
ATOM 2445 N N . ALA A 1 308 ? 10.883 7.814 -27.130 1.00 96.19 308 ALA A N 1
ATOM 2446 C CA . ALA A 1 308 ? 11.878 8.806 -27.548 1.00 96.19 308 ALA A CA 1
ATOM 2447 C C . ALA A 1 308 ? 13.065 8.931 -26.576 1.00 96.19 308 ALA A C 1
ATOM 2449 O O . ALA A 1 308 ? 14.107 9.456 -26.954 1.00 96.19 308 ALA A O 1
ATOM 2450 N N . ALA A 1 309 ? 12.918 8.467 -25.331 1.00 96.25 309 ALA A N 1
ATOM 2451 C CA . ALA A 1 309 ? 14.001 8.431 -24.354 1.00 96.25 309 ALA A CA 1
ATOM 2452 C C . ALA A 1 309 ? 14.886 7.177 -24.454 1.00 96.25 309 ALA A C 1
ATOM 2454 O O . ALA A 1 309 ? 15.865 7.078 -23.712 1.00 96.25 309 ALA A O 1
ATOM 2455 N N . LEU A 1 310 ? 14.554 6.227 -25.335 1.00 95.56 310 LEU A N 1
ATOM 2456 C CA . LEU A 1 310 ? 15.398 5.068 -25.600 1.00 95.56 310 LEU A CA 1
ATOM 2457 C C . LEU A 1 310 ? 16.629 5.477 -26.396 1.00 95.56 310 LEU A C 1
ATOM 2459 O O . LEU A 1 310 ? 16.550 6.275 -27.329 1.00 95.56 310 LEU A O 1
ATOM 2463 N N . ASP A 1 311 ? 17.756 4.892 -26.020 1.00 91.38 311 ASP A N 1
ATOM 2464 C CA . ASP A 1 311 ? 19.044 5.152 -26.633 1.00 91.38 311 ASP A CA 1
ATOM 2465 C C . ASP A 1 311 ? 19.621 3.840 -27.193 1.00 91.38 311 ASP A C 1
ATOM 2467 O O . ASP A 1 311 ? 19.633 2.836 -26.470 1.00 91.38 311 ASP A O 1
ATOM 2471 N N . PRO A 1 312 ? 20.112 3.810 -28.447 1.00 89.75 312 PRO A N 1
ATOM 2472 C CA . PRO A 1 312 ? 20.714 2.617 -29.032 1.00 89.75 312 PRO A CA 1
ATOM 2473 C C . PRO A 1 312 ? 21.862 2.033 -28.203 1.00 89.75 312 PRO A C 1
ATOM 2475 O O . PRO A 1 312 ? 22.050 0.819 -28.227 1.00 89.75 312 PRO A O 1
ATOM 2478 N N . PHE A 1 313 ? 22.590 2.837 -27.418 1.00 88.25 313 PHE A N 1
ATOM 2479 C CA . PHE A 1 313 ? 23.632 2.343 -26.511 1.00 88.25 313 PHE A CA 1
ATOM 2480 C C . PHE A 1 313 ? 23.101 1.351 -25.469 1.00 88.25 313 PHE A C 1
ATOM 2482 O O . PHE A 1 313 ? 23.838 0.465 -25.037 1.00 88.25 313 PHE A O 1
ATOM 2489 N N . MET A 1 314 ? 21.815 1.422 -25.115 1.00 91.88 314 MET A N 1
ATOM 2490 C CA . MET A 1 314 ? 21.179 0.462 -24.207 1.00 91.88 314 MET A CA 1
ATOM 2491 C C . MET A 1 314 ? 21.190 -0.970 -24.774 1.00 91.88 314 MET A C 1
ATOM 2493 O O . MET A 1 314 ? 21.219 -1.939 -24.015 1.00 91.88 314 MET A O 1
ATOM 2497 N N . LEU A 1 315 ? 21.234 -1.110 -26.105 1.00 92.44 315 LEU A N 1
ATOM 2498 C CA . LEU A 1 315 ? 21.291 -2.391 -26.819 1.00 92.44 315 LEU A CA 1
ATOM 2499 C C . LEU A 1 315 ? 22.717 -2.947 -26.959 1.00 92.44 315 LEU A C 1
ATOM 2501 O O . LEU A 1 315 ? 22.914 -4.017 -27.530 1.00 92.44 315 LEU A O 1
ATOM 2505 N N . ALA A 1 316 ? 23.735 -2.270 -26.414 1.00 89.06 316 ALA A N 1
ATOM 2506 C CA . ALA A 1 316 ? 25.098 -2.809 -26.389 1.00 89.06 316 ALA A CA 1
ATOM 2507 C C . ALA A 1 316 ? 25.156 -4.133 -25.608 1.00 89.06 316 ALA A C 1
ATOM 2509 O O . ALA A 1 316 ? 25.896 -5.053 -25.956 1.00 89.06 316 ALA A O 1
ATOM 2510 N N . THR A 1 317 ? 24.327 -4.262 -24.572 1.00 87.69 317 THR A N 1
ATOM 2511 C CA . THR A 1 317 ? 24.203 -5.513 -23.817 1.00 87.69 317 THR A CA 1
ATOM 2512 C C . THR A 1 317 ? 23.602 -6.639 -24.663 1.00 87.69 317 THR A C 1
ATOM 2514 O O . THR A 1 317 ? 24.115 -7.755 -24.633 1.00 87.69 317 THR A O 1
ATOM 2517 N N . ASP A 1 318 ? 22.605 -6.343 -25.496 1.00 91.62 318 ASP A N 1
ATOM 2518 C CA . ASP A 1 318 ? 22.001 -7.286 -26.441 1.00 91.62 318 ASP A CA 1
ATOM 2519 C C . ASP A 1 318 ? 22.995 -7.741 -27.521 1.00 91.62 318 ASP A C 1
ATOM 2521 O O . ASP A 1 318 ? 23.059 -8.929 -27.848 1.00 91.62 318 ASP A O 1
ATOM 2525 N N . LEU A 1 319 ? 23.841 -6.829 -28.012 1.00 91.56 319 LEU A N 1
ATOM 2526 C CA . LEU A 1 319 ? 24.944 -7.157 -28.919 1.00 91.56 319 LEU A CA 1
ATOM 2527 C C . LEU A 1 319 ? 25.970 -8.085 -28.249 1.00 91.56 319 LEU A C 1
ATOM 2529 O O . LEU A 1 319 ? 26.455 -9.048 -28.851 1.00 91.56 319 LEU A O 1
ATOM 2533 N N . ALA A 1 320 ? 26.289 -7.831 -26.979 1.00 90.38 320 ALA A N 1
ATOM 2534 C CA . ALA A 1 320 ? 27.153 -8.710 -26.205 1.00 90.38 320 ALA A CA 1
ATOM 2535 C C . ALA A 1 320 ? 26.511 -10.093 -25.991 1.00 90.38 320 ALA A C 1
ATOM 2537 O O . ALA A 1 320 ? 27.219 -11.099 -26.034 1.00 90.38 320 ALA A O 1
ATOM 2538 N N . ASP A 1 321 ? 25.198 -10.177 -25.776 1.00 90.69 321 ASP A N 1
ATOM 2539 C CA . ASP A 1 321 ? 24.473 -11.446 -25.629 1.00 90.69 321 ASP A CA 1
ATOM 2540 C C . ASP A 1 321 ? 24.389 -12.219 -26.956 1.00 90.69 321 ASP A C 1
ATOM 2542 O O . ASP A 1 321 ? 24.521 -13.445 -26.970 1.00 90.69 321 ASP A O 1
ATOM 2546 N N . TYR A 1 322 ? 24.273 -11.525 -28.091 1.00 92.56 322 TYR A N 1
ATOM 2547 C CA . TYR A 1 322 ? 24.416 -12.127 -29.420 1.00 92.56 322 TYR A CA 1
ATOM 2548 C C . TYR A 1 322 ? 25.773 -12.831 -29.579 1.00 92.56 322 TYR A C 1
ATOM 2550 O O . TYR A 1 322 ? 25.827 -13.989 -29.999 1.00 92.56 322 TYR A O 1
ATOM 2558 N N . LEU A 1 323 ? 26.869 -12.185 -29.170 1.00 92.62 323 LEU A N 1
ATOM 2559 C CA . LEU A 1 323 ? 28.205 -12.788 -29.220 1.00 92.62 323 LEU A CA 1
ATOM 2560 C C . LEU A 1 323 ? 28.314 -14.019 -28.306 1.00 92.62 323 LEU A C 1
ATOM 2562 O O . LEU A 1 323 ? 28.905 -15.022 -28.705 1.00 92.62 323 LEU A O 1
ATOM 2566 N N . VAL A 1 324 ? 27.688 -14.004 -27.123 1.00 91.94 324 VAL A N 1
ATOM 2567 C CA . VAL A 1 324 ? 27.631 -15.195 -26.249 1.00 91.94 324 VAL A CA 1
ATOM 2568 C C . VAL A 1 324 ? 26.972 -16.367 -26.970 1.00 91.94 324 VAL A C 1
ATOM 2570 O O . VAL A 1 324 ? 27.499 -17.478 -26.937 1.00 91.94 324 VAL A O 1
ATOM 2573 N N . ARG A 1 325 ? 25.862 -16.130 -27.680 1.00 90.62 325 ARG A N 1
ATOM 2574 C CA . ARG A 1 325 ? 25.166 -17.177 -28.449 1.00 90.62 325 ARG A CA 1
ATOM 2575 C C . ARG A 1 325 ? 26.007 -17.731 -29.603 1.00 90.62 325 ARG A C 1
ATOM 2577 O O . ARG A 1 325 ? 25.802 -18.872 -30.001 1.00 90.62 325 ARG A O 1
ATOM 2584 N N . LYS A 1 326 ? 26.983 -16.967 -30.107 1.00 91.06 326 LYS A N 1
ATOM 2585 C CA . LYS A 1 326 ? 27.986 -17.430 -31.085 1.00 91.06 326 LYS A CA 1
ATOM 2586 C C . LYS A 1 326 ? 29.219 -18.086 -30.433 1.00 91.06 326 LYS A C 1
ATOM 2588 O O . LYS A 1 326 ? 30.187 -18.378 -31.129 1.00 91.06 326 LYS A O 1
ATOM 2593 N N . GLY A 1 327 ? 29.202 -18.319 -29.119 1.00 91.81 327 GLY A N 1
ATOM 2594 C CA . GLY A 1 327 ? 30.274 -18.994 -28.380 1.00 91.81 327 GLY A CA 1
ATOM 2595 C C . GLY A 1 327 ? 31.421 -18.084 -27.934 1.00 91.81 327 GLY A C 1
ATOM 2596 O O . GLY A 1 327 ? 32.477 -18.587 -27.553 1.00 91.81 327 GLY A O 1
ATOM 2597 N N . VAL A 1 328 ? 31.253 -16.756 -27.978 1.00 91.19 328 VAL A N 1
ATOM 2598 C CA . VAL A 1 328 ? 32.301 -15.810 -27.568 1.00 91.19 328 VAL A CA 1
ATOM 2599 C C . VAL A 1 328 ? 32.382 -15.713 -26.034 1.00 91.19 328 VAL A C 1
ATOM 2601 O O . VAL A 1 328 ? 31.376 -15.396 -25.391 1.00 91.19 328 VAL A O 1
ATOM 2604 N N . PRO A 1 329 ? 33.565 -15.919 -25.418 1.00 89.75 329 PRO A N 1
ATOM 2605 C CA . PRO A 1 329 ? 33.741 -15.796 -23.972 1.00 89.75 329 PRO A CA 1
ATOM 2606 C C . PRO A 1 329 ? 33.426 -14.393 -23.422 1.00 89.75 329 PRO A C 1
ATOM 2608 O O . PRO A 1 329 ? 33.631 -13.372 -24.079 1.00 89.75 329 PRO A O 1
ATOM 2611 N N . PHE A 1 330 ? 33.003 -14.327 -22.154 1.00 80.25 330 PHE A N 1
ATOM 2612 C CA . PHE A 1 330 ? 32.498 -13.104 -21.506 1.00 80.25 330 PHE A CA 1
ATOM 2613 C C . PHE A 1 330 ? 33.452 -11.894 -21.548 1.00 80.25 330 PHE A C 1
ATOM 2615 O O . PHE A 1 330 ? 33.007 -10.758 -21.708 1.00 80.25 330 PHE A O 1
ATOM 2622 N N . ARG A 1 331 ? 34.764 -12.100 -21.388 1.00 84.12 331 ARG A N 1
ATOM 2623 C CA . ARG A 1 331 ? 35.730 -10.987 -21.435 1.00 84.12 331 ARG A CA 1
ATOM 2624 C C . ARG A 1 331 ? 35.885 -10.450 -22.855 1.00 84.12 331 ARG A C 1
ATOM 2626 O O . ARG A 1 331 ? 35.915 -9.243 -23.067 1.00 84.12 331 ARG A O 1
ATOM 2633 N N . GLU A 1 332 ? 35.919 -11.351 -23.828 1.00 89.00 332 GLU A N 1
ATOM 2634 C CA . GLU A 1 332 ? 36.107 -11.021 -25.237 1.00 89.00 332 GLU A CA 1
ATOM 2635 C C . GLU A 1 332 ? 34.894 -10.272 -25.807 1.00 89.00 332 GLU A C 1
ATOM 2637 O O . GLU A 1 332 ? 35.064 -9.237 -26.453 1.00 89.00 332 GLU A O 1
ATOM 2642 N N . ARG A 1 333 ? 33.664 -10.695 -25.476 1.00 87.75 333 ARG A N 1
ATOM 2643 C CA . ARG A 1 333 ? 32.445 -9.993 -25.921 1.00 87.75 333 ARG A CA 1
ATOM 2644 C C . ARG A 1 333 ? 32.379 -8.542 -25.436 1.00 87.75 333 ARG A C 1
ATOM 2646 O O . ARG A 1 333 ? 31.935 -7.686 -26.192 1.00 87.75 333 ARG A O 1
ATOM 2653 N N . HIS A 1 334 ? 32.826 -8.249 -24.209 1.00 85.25 334 HIS A N 1
ATOM 2654 C CA . HIS A 1 334 ? 32.752 -6.893 -23.655 1.00 85.25 334 HIS A CA 1
ATOM 2655 C C . HIS A 1 334 ? 33.713 -5.964 -24.400 1.00 85.25 334 HIS A C 1
ATOM 2657 O O . HIS A 1 334 ? 33.364 -4.831 -24.721 1.00 85.25 334 HIS A O 1
ATOM 2663 N N . HIS A 1 335 ? 34.899 -6.464 -24.757 1.00 88.56 335 HIS A N 1
ATOM 2664 C CA . HIS A 1 335 ? 35.828 -5.734 -25.617 1.00 88.56 335 HIS A CA 1
ATOM 2665 C C . HIS A 1 335 ? 35.272 -5.529 -27.033 1.00 88.56 335 HIS A C 1
ATOM 2667 O O . HIS A 1 335 ? 35.419 -4.443 -27.588 1.00 88.56 335 HIS A O 1
ATOM 2673 N N . ILE A 1 336 ? 34.618 -6.532 -27.629 1.00 90.31 336 ILE A N 1
ATOM 2674 C CA . ILE A 1 336 ? 34.020 -6.403 -28.969 1.00 90.31 336 ILE A CA 1
ATOM 2675 C C . ILE A 1 336 ? 32.855 -5.405 -28.958 1.00 90.31 336 ILE A C 1
ATOM 2677 O O . ILE A 1 336 ? 32.841 -4.486 -29.774 1.00 90.31 336 ILE A O 1
ATOM 2681 N N . SER A 1 337 ? 31.924 -5.532 -28.011 1.00 89.06 337 SER A N 1
ATOM 2682 C CA . SER A 1 337 ? 30.797 -4.607 -27.858 1.00 89.06 337 SER A CA 1
ATOM 2683 C C . SER A 1 337 ? 31.271 -3.186 -27.550 1.00 89.06 337 SER A C 1
ATOM 2685 O O . SER A 1 337 ? 30.778 -2.239 -28.152 1.00 89.06 337 SER A O 1
ATOM 2687 N N . GLY A 1 338 ? 32.269 -3.021 -26.675 1.00 88.69 338 GLY A N 1
ATOM 2688 C CA . GLY A 1 338 ? 32.861 -1.716 -26.378 1.00 88.69 338 GLY A CA 1
ATOM 2689 C C . GLY A 1 338 ? 33.509 -1.067 -27.604 1.00 88.69 338 GLY A C 1
ATOM 2690 O O . GLY A 1 338 ? 33.344 0.127 -27.824 1.00 88.69 338 GLY A O 1
ATOM 2691 N N . ARG A 1 339 ? 34.174 -1.849 -28.468 1.00 90.44 339 ARG A N 1
ATOM 2692 C CA . ARG A 1 339 ? 34.682 -1.340 -29.755 1.00 90.44 339 ARG A CA 1
ATOM 2693 C C . ARG A 1 339 ? 33.559 -0.901 -30.694 1.00 90.44 339 ARG A C 1
ATOM 2695 O O . ARG A 1 339 ? 33.766 0.049 -31.438 1.00 90.44 339 ARG A O 1
ATOM 2702 N N . CYS A 1 340 ? 32.391 -1.546 -30.658 1.00 89.38 340 CYS A N 1
ATOM 2703 C CA . CYS A 1 340 ? 31.227 -1.110 -31.438 1.00 89.38 340 CYS A CA 1
ATOM 2704 C C . CYS A 1 340 ? 30.698 0.243 -30.940 1.00 89.38 340 CYS A C 1
ATOM 2706 O O . CYS A 1 340 ? 30.463 1.127 -31.756 1.00 89.38 340 CYS A O 1
ATOM 2708 N N . VAL A 1 341 ? 30.621 0.431 -29.617 1.00 88.06 341 VAL A N 1
ATOM 2709 C CA . VAL A 1 341 ? 30.252 1.708 -28.975 1.00 88.06 341 VAL A CA 1
ATOM 2710 C C . VAL A 1 341 ? 31.224 2.826 -29.376 1.00 88.06 341 VAL A C 1
ATOM 2712 O O . VAL A 1 341 ? 30.801 3.841 -29.925 1.00 88.06 341 VAL A O 1
ATOM 2715 N N . VAL A 1 342 ? 32.534 2.608 -29.224 1.00 87.69 342 VAL A N 1
ATOM 2716 C CA . VAL A 1 342 ? 33.557 3.585 -29.651 1.00 87.69 342 VAL A CA 1
ATOM 2717 C C . VAL A 1 342 ? 33.448 3.875 -31.152 1.00 87.69 342 VAL A C 1
ATOM 2719 O O . VAL A 1 342 ? 33.560 5.021 -31.585 1.00 87.69 342 VAL A O 1
ATOM 2722 N N . LYS A 1 343 ? 33.170 2.847 -31.967 1.00 87.38 343 LYS A N 1
ATOM 2723 C CA . LYS A 1 343 ? 33.032 3.014 -33.416 1.00 87.38 343 LYS A CA 1
ATOM 2724 C C . LYS A 1 343 ? 31.802 3.823 -33.823 1.00 87.38 343 LYS A C 1
ATOM 2726 O O . LYS A 1 343 ? 31.852 4.448 -34.877 1.00 87.38 343 LYS A O 1
ATOM 2731 N N . SER A 1 344 ? 30.728 3.816 -33.031 1.00 86.69 344 SER A N 1
ATOM 2732 C CA . SER A 1 344 ? 29.575 4.708 -33.229 1.00 86.69 344 SER A CA 1
ATOM 2733 C C . SER A 1 344 ? 29.858 6.156 -32.812 1.00 86.69 344 SER A C 1
ATOM 2735 O O . SER A 1 344 ? 29.369 7.086 -33.452 1.00 86.69 344 SER A O 1
ATOM 2737 N N . GLU A 1 345 ? 30.716 6.373 -31.812 1.00 84.56 345 GLU A N 1
ATOM 2738 C CA . GLU A 1 345 ? 31.085 7.719 -31.350 1.00 84.56 345 GLU A CA 1
ATOM 2739 C C . GLU A 1 345 ? 31.996 8.462 -32.341 1.00 84.56 345 GLU A C 1
ATOM 2741 O O . GLU A 1 345 ? 31.787 9.648 -32.586 1.00 84.56 345 GLU A O 1
ATOM 2746 N N . GLU A 1 346 ? 32.967 7.774 -32.958 1.00 78.31 346 GLU A N 1
ATOM 2747 C CA . GLU A 1 346 ? 33.910 8.356 -33.935 1.00 78.31 346 GLU A CA 1
ATOM 2748 C C . GLU A 1 346 ? 33.234 9.154 -35.080 1.00 78.31 346 GLU A C 1
ATOM 2750 O O . GLU A 1 346 ? 33.651 10.285 -35.344 1.00 78.31 346 GLU A O 1
ATOM 2755 N N . PRO A 1 347 ? 32.222 8.613 -35.789 1.00 73.12 347 PRO A N 1
ATOM 2756 C CA . PRO A 1 347 ? 31.488 9.324 -36.833 1.00 73.12 347 PRO A CA 1
ATOM 2757 C C . PRO A 1 347 ? 30.279 10.118 -36.303 1.00 73.12 347 PRO A C 1
ATOM 2759 O O . PRO A 1 347 ? 29.610 10.770 -37.103 1.00 73.12 347 PRO A O 1
ATOM 2762 N N . GLY A 1 348 ? 29.963 10.041 -35.002 1.00 77.94 348 GLY A N 1
ATOM 2763 C CA . GLY A 1 348 ? 28.740 10.607 -34.422 1.00 77.94 348 GLY A CA 1
ATOM 2764 C C . GLY A 1 348 ? 27.451 9.946 -34.930 1.00 77.94 348 GLY A C 1
ATOM 2765 O O . GLY A 1 348 ? 26.423 10.612 -35.031 1.00 77.94 348 GLY A O 1
ATOM 2766 N N . VAL A 1 349 ? 27.512 8.662 -35.295 1.00 83.56 349 VAL A N 1
ATOM 2767 C CA . VAL A 1 349 ? 26.393 7.901 -35.872 1.00 83.56 349 VAL A CA 1
ATOM 2768 C C . VAL A 1 349 ? 25.845 6.946 -34.809 1.00 83.56 349 VAL A C 1
ATOM 2770 O O . VAL A 1 349 ? 26.639 6.233 -34.198 1.00 83.56 349 VAL A O 1
ATOM 2773 N N . PRO A 1 350 ? 24.521 6.885 -34.581 1.00 85.12 350 PRO A N 1
ATOM 2774 C CA . PRO A 1 350 ? 23.922 5.954 -33.628 1.00 85.12 350 PRO A CA 1
ATOM 2775 C C . PRO A 1 350 ? 24.355 4.496 -33.848 1.00 85.12 350 PRO A C 1
ATOM 2777 O O . PRO A 1 350 ? 24.523 4.044 -34.980 1.00 85.12 350 PRO A O 1
ATOM 2780 N N . MET A 1 351 ? 24.504 3.722 -32.767 1.00 85.94 351 MET A N 1
ATOM 2781 C CA . MET A 1 351 ? 25.024 2.346 -32.841 1.00 85.94 351 MET A CA 1
ATOM 2782 C C . MET A 1 351 ? 24.183 1.418 -33.739 1.00 85.94 351 MET A C 1
ATOM 2784 O O . MET A 1 351 ? 24.731 0.533 -34.392 1.00 85.94 351 MET A O 1
ATOM 2788 N N . ASN A 1 352 ? 22.873 1.658 -33.832 1.00 87.38 352 ASN A N 1
ATOM 2789 C CA . ASN A 1 352 ? 21.940 0.934 -34.703 1.00 87.38 352 ASN A CA 1
ATOM 2790 C C . ASN A 1 352 ? 22.052 1.292 -36.198 1.00 87.38 352 ASN A C 1
ATOM 2792 O O . ASN A 1 352 ? 21.437 0.627 -37.026 1.00 87.38 352 ASN A O 1
ATOM 2796 N N . GLU A 1 353 ? 22.805 2.332 -36.554 1.00 88.75 353 GLU A N 1
ATOM 2797 C CA . GLU A 1 353 ? 23.053 2.746 -37.941 1.00 88.75 353 GLU A CA 1
ATOM 2798 C C . GLU A 1 353 ? 24.414 2.252 -38.470 1.00 88.75 353 GLU A C 1
ATOM 2800 O O . GLU A 1 353 ? 24.762 2.486 -39.631 1.00 88.75 353 GLU A O 1
ATOM 2805 N N . LEU A 1 354 ? 25.192 1.530 -37.651 1.00 88.38 354 LEU A N 1
ATOM 2806 C CA . LEU A 1 354 ? 26.418 0.874 -38.100 1.00 88.38 354 LEU A CA 1
ATOM 2807 C C . LEU A 1 354 ? 26.092 -0.212 -39.134 1.00 88.38 354 LEU A C 1
ATOM 2809 O O . LEU A 1 354 ? 25.354 -1.160 -38.874 1.00 88.38 354 LEU A O 1
ATOM 2813 N N . SER A 1 355 ? 26.692 -0.107 -40.319 1.00 90.94 355 SER A N 1
ATOM 2814 C CA . SER A 1 355 ? 26.523 -1.112 -41.369 1.00 90.94 355 SER A CA 1
ATOM 2815 C C . SER A 1 355 ? 27.153 -2.453 -40.978 1.00 90.94 355 SER A C 1
ATOM 2817 O O . SER A 1 355 ? 28.173 -2.504 -40.286 1.00 90.94 355 SER A O 1
ATOM 2819 N N . LEU A 1 356 ? 26.623 -3.554 -41.524 1.00 92.38 356 LEU A N 1
ATOM 2820 C CA . LEU A 1 356 ? 27.182 -4.896 -41.315 1.00 92.38 356 LEU A CA 1
ATOM 2821 C C . LEU A 1 356 ? 28.684 -4.962 -41.636 1.00 92.38 356 LEU A C 1
ATOM 2823 O O . LEU A 1 356 ? 29.442 -5.584 -40.901 1.00 92.38 356 LEU A O 1
ATOM 2827 N N . LYS A 1 357 ? 29.141 -4.262 -42.683 1.00 91.75 357 LYS A N 1
ATOM 2828 C CA . LYS A 1 357 ? 30.569 -4.191 -43.038 1.00 91.75 357 LYS A CA 1
ATOM 2829 C C . LYS A 1 357 ? 31.413 -3.533 -41.943 1.00 91.75 357 LYS A C 1
ATOM 2831 O O . LYS A 1 357 ? 32.536 -3.967 -41.703 1.00 91.75 357 LYS A O 1
ATOM 2836 N N . GLN A 1 358 ? 30.893 -2.492 -41.290 1.00 90.38 358 GLN A N 1
ATOM 2837 C CA . GLN A 1 358 ? 31.581 -1.827 -40.179 1.00 90.38 358 GLN A CA 1
ATOM 2838 C C . GLN A 1 358 ? 31.641 -2.731 -38.946 1.00 90.38 358 GLN A C 1
ATOM 2840 O O . GLN A 1 358 ? 32.694 -2.813 -38.320 1.00 90.38 358 GLN A O 1
ATOM 2845 N N . LEU A 1 359 ? 30.560 -3.455 -38.639 1.00 91.62 359 LEU A N 1
ATOM 2846 C CA . LEU A 1 359 ? 30.544 -4.440 -37.554 1.00 91.62 359 LEU A CA 1
ATOM 2847 C C . LEU A 1 359 ? 31.515 -5.598 -37.843 1.00 91.62 359 LEU A C 1
ATOM 2849 O O . LEU A 1 359 ? 32.343 -5.933 -37.001 1.00 91.62 359 LEU A O 1
ATOM 2853 N N . GLN A 1 360 ? 31.516 -6.136 -39.064 1.00 93.38 360 GLN A N 1
ATOM 2854 C CA . GLN A 1 360 ? 32.434 -7.199 -39.497 1.00 93.38 360 GLN A CA 1
ATOM 2855 C C . GLN A 1 360 ? 33.911 -6.795 -39.455 1.00 93.38 360 GLN A C 1
ATOM 2857 O O . GLN A 1 360 ? 34.773 -7.636 -39.203 1.00 93.38 360 GLN A O 1
ATOM 2862 N N . ALA A 1 361 ? 34.214 -5.511 -39.666 1.00 92.62 361 ALA A N 1
ATOM 2863 C CA . ALA A 1 361 ? 35.567 -4.987 -39.501 1.00 92.62 361 ALA A CA 1
ATOM 2864 C C . ALA A 1 361 ? 36.039 -5.019 -38.033 1.00 92.62 361 ALA A C 1
ATOM 2866 O O . ALA A 1 361 ? 37.242 -5.057 -37.780 1.00 92.62 361 ALA A O 1
ATOM 2867 N N . ILE A 1 362 ? 35.112 -5.015 -37.067 1.00 92.31 362 ILE A N 1
ATOM 2868 C CA . ILE A 1 362 ? 35.411 -5.183 -35.639 1.00 92.31 362 ILE A CA 1
ATOM 2869 C C . ILE A 1 362 ? 35.565 -6.671 -35.309 1.00 92.31 362 ILE A C 1
ATOM 2871 O O . ILE A 1 362 ? 36.519 -7.043 -34.615 1.00 92.31 362 ILE A O 1
ATOM 2875 N N . ASP A 1 363 ? 34.639 -7.506 -35.790 1.00 93.00 363 ASP A N 1
ATOM 2876 C CA . ASP A 1 363 ? 34.667 -8.955 -35.599 1.00 93.00 363 ASP A CA 1
ATOM 2877 C C . ASP A 1 363 ? 33.975 -9.730 -36.733 1.00 93.00 363 ASP A C 1
ATOM 2879 O O . ASP A 1 363 ? 32.805 -9.511 -37.043 1.00 93.00 363 ASP A O 1
ATOM 2883 N N . SER A 1 364 ? 34.676 -10.707 -37.314 1.00 92.12 364 SER A N 1
ATOM 2884 C CA . SER A 1 364 ? 34.171 -11.509 -38.441 1.00 92.12 364 SER A CA 1
ATOM 2885 C C . SER A 1 364 ? 32.943 -12.380 -38.130 1.00 92.12 364 SER A C 1
ATOM 2887 O O . SER A 1 364 ? 32.292 -12.853 -39.059 1.00 92.12 364 SER A O 1
ATOM 2889 N N . ARG A 1 365 ? 32.612 -12.606 -36.849 1.00 92.12 365 ARG A N 1
ATOM 2890 C CA . ARG A 1 365 ? 31.455 -13.421 -36.424 1.00 92.12 365 ARG A CA 1
ATOM 2891 C C . ARG A 1 365 ? 30.115 -12.688 -36.556 1.00 92.12 365 ARG A C 1
ATOM 2893 O O . ARG A 1 365 ? 29.063 -13.310 -36.390 1.00 92.12 365 ARG A O 1
ATOM 2900 N N . PHE A 1 366 ? 30.123 -11.384 -36.830 1.00 93.19 366 PHE A N 1
ATOM 2901 C CA . PHE A 1 366 ? 28.903 -10.646 -37.143 1.00 93.19 366 PHE A CA 1
ATOM 2902 C C . PHE A 1 366 ? 28.393 -11.023 -38.538 1.00 93.19 366 PHE A C 1
ATOM 2904 O O . PHE A 1 366 ? 29.078 -10.832 -39.545 1.00 93.19 366 PHE A O 1
ATOM 2911 N N . VAL A 1 367 ? 27.177 -11.561 -38.595 1.00 93.06 367 VAL A N 1
ATOM 2912 C CA . VAL A 1 367 ? 26.458 -11.844 -39.844 1.00 93.06 367 VAL A CA 1
ATOM 2913 C C . VAL A 1 367 ? 25.141 -11.066 -39.843 1.00 93.06 367 VAL A C 1
ATOM 2915 O O . VAL A 1 367 ? 24.921 -10.251 -38.954 1.00 93.06 367 VAL A O 1
ATOM 2918 N N . GLU A 1 368 ? 24.310 -11.216 -40.873 1.00 90.62 368 GLU A N 1
ATOM 2919 C CA . GLU A 1 368 ? 23.151 -10.336 -41.112 1.00 90.62 368 GLU A CA 1
ATOM 2920 C C . GLU A 1 368 ? 22.153 -10.276 -39.936 1.00 90.62 368 GLU A C 1
ATOM 2922 O O . GLU A 1 368 ? 21.610 -9.209 -39.658 1.00 90.62 368 GLU A O 1
ATOM 2927 N N . ASP A 1 369 ? 22.020 -11.369 -39.175 1.00 91.50 369 ASP A N 1
ATOM 2928 C CA . ASP A 1 369 ? 21.186 -11.486 -37.965 1.00 91.50 369 ASP A CA 1
ATOM 2929 C C . ASP A 1 369 ? 21.622 -10.565 -36.803 1.00 91.50 369 ASP A C 1
ATOM 2931 O O . ASP A 1 369 ? 20.861 -10.358 -35.859 1.00 91.50 369 ASP A O 1
ATOM 2935 N N . VAL A 1 370 ? 22.818 -9.960 -36.851 1.00 90.62 370 VAL A N 1
ATOM 2936 C CA . VAL A 1 370 ? 23.247 -8.972 -35.846 1.00 90.62 370 VAL A CA 1
ATOM 2937 C C . VAL A 1 370 ? 22.359 -7.728 -35.863 1.00 90.62 370 VAL A C 1
ATOM 2939 O O . VAL A 1 370 ? 22.162 -7.098 -34.826 1.00 90.62 370 VAL A O 1
ATOM 2942 N N . LEU A 1 371 ? 21.808 -7.361 -37.023 1.00 89.25 371 LEU A N 1
ATOM 2943 C CA . LEU A 1 371 ? 21.004 -6.147 -37.168 1.00 89.25 371 LEU A CA 1
ATOM 2944 C C . LEU A 1 371 ? 19.696 -6.230 -36.366 1.00 89.25 371 LEU A C 1
ATOM 2946 O O . LEU A 1 371 ? 19.219 -5.209 -35.871 1.00 89.25 371 LEU A O 1
ATOM 2950 N N . ASP A 1 372 ? 19.189 -7.443 -36.133 1.00 88.19 372 ASP A N 1
ATOM 2951 C CA . ASP A 1 372 ? 17.997 -7.692 -35.316 1.00 88.19 372 ASP A CA 1
ATOM 2952 C C . ASP A 1 372 ? 18.225 -7.344 -33.833 1.00 88.19 372 ASP A C 1
ATOM 2954 O O . ASP A 1 372 ? 17.276 -7.048 -33.106 1.00 88.19 372 ASP A O 1
ATOM 2958 N N . THR A 1 373 ? 19.485 -7.307 -33.373 1.00 90.56 373 THR A N 1
ATOM 2959 C CA . THR A 1 373 ? 19.825 -6.915 -31.990 1.00 90.56 373 THR A CA 1
ATOM 2960 C C . THR A 1 373 ? 19.532 -5.445 -31.696 1.00 90.56 373 THR A C 1
ATOM 2962 O O . THR A 1 373 ? 19.361 -5.078 -30.535 1.00 90.56 373 THR A O 1
ATOM 2965 N N . PHE A 1 374 ? 19.407 -4.609 -32.734 1.00 91.12 374 PHE A N 1
ATOM 2966 C CA . PHE A 1 374 ? 19.100 -3.185 -32.606 1.00 91.12 374 PHE A CA 1
ATOM 2967 C C . PHE A 1 374 ? 17.593 -2.875 -32.542 1.00 91.12 374 PHE A C 1
ATOM 2969 O O . PHE A 1 374 ? 17.181 -1.718 -32.651 1.00 91.12 374 PHE A O 1
ATOM 2976 N N . ASN A 1 375 ? 16.755 -3.896 -32.351 1.00 93.31 375 ASN A N 1
ATOM 2977 C CA . ASN A 1 375 ? 15.316 -3.753 -32.180 1.00 93.31 375 ASN A CA 1
ATOM 2978 C C . ASN A 1 375 ? 14.923 -3.771 -30.688 1.00 93.31 375 ASN A C 1
ATOM 2980 O O . ASN A 1 375 ? 15.099 -4.771 -29.988 1.00 93.31 375 ASN A O 1
ATOM 2984 N N . TYR A 1 376 ? 14.347 -2.668 -30.200 1.00 95.44 376 TYR A N 1
ATOM 2985 C CA . TYR A 1 376 ? 13.969 -2.523 -28.790 1.00 95.44 376 TYR A CA 1
ATOM 2986 C C . TYR A 1 376 ? 12.897 -3.524 -28.339 1.00 95.44 376 TYR A C 1
ATOM 2988 O O . TYR A 1 376 ? 12.956 -4.016 -27.214 1.00 95.44 376 TYR A O 1
ATOM 2996 N N . GLU A 1 377 ? 11.925 -3.846 -29.195 1.00 95.00 377 GLU A N 1
ATOM 2997 C CA . GLU A 1 377 ? 10.887 -4.831 -28.882 1.00 95.00 377 GLU A CA 1
ATOM 2998 C C . GLU A 1 377 ? 11.494 -6.225 -28.690 1.00 95.00 377 GLU A C 1
ATOM 3000 O O . GLU A 1 377 ? 11.186 -6.913 -27.720 1.00 95.00 377 GLU A O 1
ATOM 3005 N N . THR A 1 378 ? 12.426 -6.605 -29.560 1.00 93.06 378 THR A N 1
ATOM 3006 C CA . THR A 1 378 ? 13.151 -7.877 -29.485 1.00 93.06 378 THR A CA 1
ATOM 3007 C C . THR A 1 378 ? 14.007 -7.938 -28.223 1.00 93.06 378 THR A C 1
ATOM 3009 O O . THR A 1 378 ? 14.009 -8.965 -27.546 1.00 93.06 378 THR A O 1
ATOM 3012 N N . SER A 1 379 ? 14.665 -6.834 -27.843 1.00 94.75 379 SER A N 1
ATOM 3013 C CA . SER A 1 379 ? 15.418 -6.738 -26.581 1.00 94.75 379 SER A CA 1
ATOM 3014 C C . SER A 1 379 ? 14.559 -7.078 -25.364 1.00 94.75 379 SER A C 1
ATOM 3016 O O . SER A 1 379 ? 14.956 -7.871 -24.507 1.00 94.75 379 SER A O 1
ATOM 3018 N N . VAL A 1 380 ? 13.346 -6.527 -25.307 1.00 95.56 380 VAL A N 1
ATOM 3019 C CA . VAL A 1 380 ? 12.396 -6.782 -24.220 1.00 95.56 380 VAL A CA 1
ATOM 3020 C C . VAL A 1 380 ? 11.894 -8.230 -24.250 1.00 95.56 380 VAL A C 1
ATOM 3022 O O . VAL A 1 380 ? 11.882 -8.889 -23.209 1.00 95.56 380 VAL A O 1
ATOM 3025 N N . GLU A 1 381 ? 11.529 -8.757 -25.421 1.00 95.62 381 GLU A N 1
ATOM 3026 C CA . GLU A 1 381 ? 11.016 -10.129 -25.554 1.00 95.62 381 GLU A CA 1
ATOM 3027 C C . GLU A 1 381 ? 12.074 -11.207 -25.269 1.00 95.62 381 GLU A C 1
ATOM 3029 O O . GLU A 1 381 ? 11.743 -12.272 -24.749 1.00 95.62 381 GLU A O 1
ATOM 3034 N N . MET A 1 382 ? 13.361 -10.932 -25.513 1.00 93.12 382 MET A N 1
ATOM 3035 C CA . MET A 1 382 ? 14.455 -11.842 -25.149 1.00 93.12 382 MET A CA 1
ATOM 3036 C C . MET A 1 382 ? 14.592 -12.042 -23.633 1.00 93.12 382 MET A C 1
ATOM 3038 O O . MET A 1 382 ? 15.152 -13.048 -23.192 1.00 93.12 382 MET A O 1
ATOM 3042 N N . ARG A 1 383 ? 14.086 -11.112 -22.814 1.00 94.81 383 ARG A N 1
ATOM 3043 C CA . ARG A 1 383 ? 14.120 -11.191 -21.344 1.00 94.81 383 ARG A CA 1
ATOM 3044 C C . ARG A 1 383 ? 12.916 -11.981 -20.831 1.00 94.81 383 ARG A C 1
ATOM 3046 O O . ARG A 1 383 ? 12.075 -11.458 -20.099 1.00 94.81 383 ARG A O 1
ATOM 3053 N N . SER A 1 384 ? 12.847 -13.243 -21.252 1.00 95.50 384 SER A N 1
ATOM 3054 C CA . SER A 1 384 ? 11.730 -14.173 -21.036 1.00 95.50 384 SER A CA 1
ATOM 3055 C C . SER A 1 384 ? 11.947 -15.192 -19.913 1.00 95.50 384 SER A C 1
ATOM 3057 O O . SER A 1 384 ? 11.096 -16.048 -19.675 1.00 95.50 384 SER A O 1
ATOM 3059 N N . ALA A 1 385 ? 13.066 -15.104 -19.187 1.00 96.06 385 ALA A N 1
ATOM 3060 C CA . ALA A 1 385 ? 13.205 -15.811 -17.918 1.00 96.06 385 ALA A CA 1
ATOM 3061 C C . ALA A 1 385 ? 12.137 -15.319 -16.924 1.00 96.06 385 ALA A C 1
ATOM 3063 O O . ALA A 1 385 ? 11.756 -14.149 -16.961 1.00 96.06 385 ALA A O 1
ATOM 3064 N N . LYS A 1 386 ? 11.663 -16.195 -16.026 1.00 95.50 386 LYS A N 1
ATOM 3065 C CA . LYS A 1 386 ? 10.633 -15.847 -15.029 1.00 95.50 386 LYS A CA 1
ATOM 3066 C C . LYS A 1 386 ? 11.011 -14.581 -14.252 1.00 95.50 386 LYS A C 1
ATOM 3068 O O . LYS A 1 386 ? 12.145 -14.442 -13.802 1.00 95.50 386 LYS A O 1
ATOM 3073 N N . GLY A 1 387 ? 10.051 -13.667 -14.113 1.00 94.06 387 GLY A N 1
ATOM 3074 C CA . GLY A 1 387 ? 10.267 -12.331 -13.538 1.00 94.06 387 GLY A CA 1
ATOM 3075 C C . GLY A 1 387 ? 10.896 -11.308 -14.497 1.00 94.06 387 GLY A C 1
ATOM 3076 O O . GLY A 1 387 ? 11.117 -10.164 -14.111 1.00 94.06 387 GLY A O 1
ATOM 3077 N N . GLY A 1 388 ? 11.184 -11.697 -15.740 1.00 96.62 388 GLY A N 1
ATOM 3078 C CA . GLY A 1 388 ? 11.680 -10.814 -16.789 1.00 96.62 388 GLY A CA 1
ATOM 3079 C C . GLY A 1 388 ? 10.616 -9.868 -17.348 1.00 96.62 388 GLY A C 1
ATOM 3080 O O . GLY A 1 388 ? 9.431 -9.955 -17.034 1.00 96.62 388 GLY A O 1
ATOM 3081 N N . THR A 1 389 ? 11.053 -8.962 -18.222 1.00 96.81 389 THR A N 1
ATOM 3082 C CA . THR A 1 389 ? 10.210 -7.893 -18.782 1.00 96.81 389 THR A CA 1
ATOM 3083 C C . THR A 1 389 ? 9.489 -8.271 -20.084 1.00 96.81 389 THR A C 1
ATOM 3085 O O . THR A 1 389 ? 8.796 -7.419 -20.642 1.00 96.81 389 THR A O 1
ATOM 3088 N N . SER A 1 390 ? 9.653 -9.496 -20.597 1.00 97.12 390 SER A N 1
ATOM 3089 C CA . SER A 1 390 ? 8.936 -9.933 -21.805 1.00 97.12 390 SER A CA 1
ATOM 3090 C C . SER A 1 390 ? 7.419 -9.877 -21.610 1.00 97.12 390 SER A C 1
ATOM 3092 O O . SER A 1 390 ? 6.919 -9.972 -20.481 1.00 97.12 390 SER A O 1
ATOM 3094 N N . ARG A 1 391 ? 6.660 -9.792 -22.709 1.00 96.75 391 ARG A N 1
ATOM 3095 C CA . ARG A 1 391 ? 5.194 -9.741 -22.650 1.00 96.75 391 ARG A CA 1
ATOM 3096 C C . ARG A 1 391 ? 4.604 -10.911 -21.871 1.00 96.75 391 ARG A C 1
ATOM 3098 O O . ARG A 1 391 ? 3.706 -10.724 -21.050 1.00 96.75 391 ARG A O 1
ATOM 3105 N N . ALA A 1 392 ? 5.112 -12.112 -22.140 1.00 96.81 392 ALA A N 1
ATOM 3106 C CA . ALA A 1 392 ? 4.656 -13.333 -21.493 1.00 96.81 392 ALA A CA 1
ATOM 3107 C C . ALA A 1 392 ? 4.914 -13.296 -19.978 1.00 96.81 392 ALA A C 1
ATOM 3109 O O . ALA A 1 392 ? 4.004 -13.586 -19.204 1.00 96.81 392 ALA A O 1
ATOM 3110 N N . CYS A 1 393 ? 6.106 -12.860 -19.555 1.00 97.19 393 CYS A N 1
ATOM 3111 C CA . CYS A 1 393 ? 6.472 -12.770 -18.140 1.00 97.19 393 CYS A CA 1
ATOM 3112 C C . CYS A 1 393 ? 5.687 -11.695 -17.386 1.00 97.19 393 CYS A C 1
ATOM 3114 O O . CYS A 1 393 ? 5.317 -11.908 -16.234 1.00 97.19 393 CYS A O 1
ATOM 3116 N N . VAL A 1 394 ? 5.414 -10.546 -18.005 1.00 97.25 394 VAL A N 1
ATOM 3117 C CA . VAL A 1 394 ? 4.580 -9.498 -17.394 1.00 97.25 394 VAL A CA 1
ATOM 3118 C C . VAL A 1 394 ? 3.159 -10.018 -17.169 1.00 97.25 394 VAL A C 1
ATOM 3120 O O . VAL A 1 394 ? 2.599 -9.844 -16.090 1.00 97.25 394 VAL A O 1
ATOM 3123 N N . LEU A 1 395 ? 2.575 -10.707 -18.154 1.00 96.88 395 LEU A N 1
ATOM 3124 C CA . LEU A 1 395 ? 1.242 -11.302 -18.014 1.00 96.88 395 LEU A CA 1
ATOM 3125 C C . LEU A 1 395 ? 1.215 -12.444 -16.985 1.00 96.88 395 LEU A C 1
ATOM 3127 O O . LEU A 1 395 ? 0.219 -12.605 -16.282 1.00 96.88 395 LEU A O 1
ATOM 3131 N N . GLU A 1 396 ? 2.290 -13.225 -16.869 1.00 96.50 396 GLU A N 1
ATOM 3132 C CA . GLU A 1 396 ? 2.460 -14.212 -15.795 1.00 96.50 396 GLU A CA 1
ATOM 3133 C C . GLU A 1 396 ? 2.485 -13.530 -14.419 1.00 96.50 396 GLU A C 1
ATOM 3135 O O . GLU A 1 396 ? 1.730 -13.926 -13.533 1.00 96.50 396 GLU A O 1
ATOM 3140 N N . GLN A 1 397 ? 3.263 -12.456 -14.254 1.00 96.38 397 GLN A N 1
ATOM 3141 C CA . GLN A 1 397 ? 3.317 -11.675 -13.012 1.00 96.38 397 GLN A CA 1
ATOM 3142 C C . GLN A 1 397 ? 1.944 -11.104 -12.631 1.00 96.38 397 GLN A C 1
ATOM 3144 O O . GLN A 1 397 ? 1.535 -11.228 -11.478 1.00 96.38 397 GLN A O 1
ATOM 3149 N N . VAL A 1 398 ? 1.183 -10.565 -13.592 1.00 95.38 398 VAL A N 1
ATOM 3150 C CA . VAL A 1 398 ? -0.201 -10.105 -13.358 1.00 95.38 398 VAL A CA 1
ATOM 3151 C C . VAL A 1 398 ? -1.085 -11.241 -12.833 1.00 95.38 398 VAL A C 1
ATOM 3153 O O . VAL A 1 398 ? -1.876 -11.026 -11.916 1.00 95.38 398 VAL A O 1
ATOM 3156 N N . LYS A 1 399 ? -0.964 -12.459 -13.379 1.00 94.19 399 LYS A N 1
ATOM 3157 C CA . LYS A 1 399 ? -1.723 -13.624 -12.890 1.00 94.19 399 LYS A CA 1
ATOM 3158 C C . LYS A 1 399 ? -1.330 -14.004 -11.462 1.00 94.19 399 LYS A C 1
ATOM 3160 O O . LYS A 1 399 ? -2.212 -14.305 -10.663 1.00 94.19 399 LYS A O 1
ATOM 3165 N N . VAL A 1 400 ? -0.036 -13.967 -11.140 1.00 92.25 400 VAL A N 1
ATOM 3166 C CA . VAL A 1 400 ? 0.468 -14.230 -9.782 1.00 92.25 400 VAL A CA 1
ATOM 3167 C C . VAL A 1 400 ? -0.101 -13.216 -8.792 1.00 92.25 400 VAL A C 1
ATOM 3169 O O . VAL A 1 400 ? -0.644 -13.608 -7.763 1.00 92.25 400 VAL A O 1
ATOM 3172 N N . LEU A 1 401 ? -0.059 -11.925 -9.122 1.00 90.56 401 LEU A N 1
ATOM 3173 C CA . LEU A 1 401 ? -0.599 -10.864 -8.268 1.00 90.56 401 LEU A CA 1
ATOM 3174 C C . LEU A 1 401 ? -2.109 -11.022 -8.079 1.00 90.56 401 LEU A C 1
ATOM 3176 O O . LEU A 1 401 ? -2.573 -11.042 -6.940 1.00 90.56 401 LEU A O 1
ATOM 3180 N N . LYS A 1 402 ? -2.850 -11.288 -9.167 1.00 90.06 402 LYS A N 1
ATOM 3181 C CA . LYS A 1 402 ? -4.276 -11.656 -9.116 1.00 90.06 402 LYS A CA 1
ATOM 3182 C C . LYS A 1 402 ? -4.539 -12.790 -8.133 1.00 90.06 402 LYS A C 1
ATOM 3184 O O . LYS A 1 402 ? -5.512 -12.719 -7.392 1.00 90.06 402 LYS A O 1
ATOM 3189 N N . ALA A 1 403 ? -3.701 -13.821 -8.092 1.00 87.81 403 ALA A N 1
ATOM 3190 C CA . ALA A 1 403 ? -3.858 -14.896 -7.119 1.00 87.81 403 ALA A CA 1
ATOM 3191 C C . ALA A 1 403 ? -3.620 -14.411 -5.676 1.00 87.81 403 ALA A C 1
ATOM 3193 O O . ALA A 1 403 ? -4.431 -14.717 -4.808 1.00 87.81 403 ALA A O 1
ATOM 3194 N N . ILE A 1 404 ? -2.577 -13.611 -5.423 1.00 82.19 404 ILE A N 1
ATOM 3195 C CA . ILE A 1 404 ? -2.203 -13.120 -4.081 1.00 82.19 404 ILE A CA 1
ATOM 3196 C C . ILE A 1 404 ? -3.325 -12.306 -3.422 1.00 82.19 404 ILE A C 1
ATOM 3198 O O . ILE A 1 404 ? -3.666 -12.533 -2.254 1.00 82.19 404 ILE A O 1
ATOM 3202 N N . TYR A 1 405 ? -3.919 -11.352 -4.142 1.00 80.25 405 TYR A N 1
ATOM 3203 C CA . TYR A 1 405 ? -4.964 -10.519 -3.546 1.00 80.25 405 TYR A CA 1
ATOM 3204 C C . TYR A 1 405 ? -6.339 -11.206 -3.535 1.00 80.25 405 TYR A C 1
ATOM 3206 O O . TYR A 1 405 ? -7.077 -11.025 -2.565 1.00 80.25 405 TYR A O 1
ATOM 3214 N N . ASN A 1 406 ? -6.638 -12.092 -4.499 1.00 77.94 406 ASN A N 1
ATOM 3215 C CA . ASN A 1 406 ? -7.842 -12.939 -4.459 1.00 77.94 406 ASN A CA 1
ATOM 3216 C C . ASN A 1 406 ? -7.782 -14.030 -3.380 1.00 77.94 406 ASN A C 1
ATOM 3218 O O . ASN A 1 406 ? -8.830 -14.512 -2.943 1.00 77.94 406 ASN A O 1
ATOM 3222 N N . TYR A 1 407 ? -6.585 -14.401 -2.909 1.00 65.06 407 TYR A N 1
ATOM 3223 C CA . TYR A 1 407 ? -6.403 -15.400 -1.852 1.00 65.06 407 TYR A CA 1
ATOM 3224 C C . TYR A 1 407 ? -7.132 -15.025 -0.547 1.00 65.06 407 TYR A C 1
ATOM 3226 O O . TYR A 1 407 ? -7.480 -15.900 0.241 1.00 65.06 407 TYR A O 1
ATOM 3234 N N . ALA A 1 408 ? -7.472 -13.747 -0.332 1.00 52.16 408 ALA A N 1
ATOM 3235 C CA . ALA A 1 408 ? -8.305 -13.342 0.806 1.00 52.16 408 ALA A CA 1
ATOM 3236 C C . ALA A 1 408 ? -9.814 -13.535 0.631 1.00 52.16 408 ALA A C 1
ATOM 3238 O O . ALA A 1 408 ? -10.542 -13.407 1.614 1.00 52.16 408 ALA A O 1
ATOM 3239 N N . PHE A 1 409 ? -10.301 -13.873 -0.563 1.00 44.03 409 PHE A N 1
ATOM 3240 C CA . PHE A 1 409 ? -11.716 -14.189 -0.764 1.00 44.03 409 PHE A CA 1
ATOM 3241 C C . PHE A 1 409 ? -11.996 -15.703 -0.722 1.00 44.03 409 PHE A C 1
ATOM 3243 O O . PHE A 1 409 ? -13.101 -16.112 -0.373 1.00 44.03 409 PHE A O 1
ATOM 3250 N N . TRP A 1 410 ? -10.989 -16.545 -0.995 1.00 33.44 410 TRP A N 1
ATOM 3251 C CA . TRP A 1 410 ? -11.123 -18.006 -1.141 1.00 33.44 410 TRP A CA 1
ATOM 3252 C C . TRP A 1 410 ? -10.244 -18.822 -0.175 1.00 33.44 410 TRP A C 1
ATOM 3254 O O . TRP A 1 410 ? -9.659 -19.826 -0.565 1.00 33.44 410 TRP A O 1
ATOM 3264 N N . GLY A 1 411 ? -10.147 -18.417 1.096 1.00 35.50 411 GLY A N 1
ATOM 3265 C CA . GLY A 1 411 ? -9.295 -19.138 2.060 1.00 35.50 411 GLY A CA 1
ATOM 3266 C C . GLY A 1 411 ? -9.426 -18.744 3.531 1.00 35.50 411 GLY A C 1
ATOM 3267 O O . GLY A 1 411 ? -8.492 -18.934 4.299 1.00 35.50 411 GLY A O 1
ATOM 3268 N N . TRP A 1 412 ? -10.571 -18.181 3.932 1.00 38.03 412 TRP A N 1
ATOM 3269 C CA . TRP A 1 412 ? -10.995 -18.073 5.342 1.00 38.03 412 TRP A CA 1
ATOM 3270 C C . TRP A 1 412 ? -12.148 -19.050 5.654 1.00 38.03 412 TRP A C 1
ATOM 3272 O O . TRP A 1 412 ? -12.937 -18.838 6.575 1.00 38.03 412 TRP A O 1
ATOM 3282 N N . ARG A 1 413 ? -12.269 -20.114 4.850 1.00 35.81 413 ARG A N 1
ATOM 3283 C CA . ARG A 1 413 ? -12.790 -21.404 5.309 1.00 35.81 413 ARG A CA 1
ATOM 3284 C C . ARG A 1 413 ? -11.599 -22.173 5.869 1.00 35.81 413 ARG A C 1
ATOM 3286 O O . ARG A 1 413 ? -10.498 -22.006 5.361 1.00 35.81 413 ARG A O 1
ATOM 3293 N N . ASP A 1 414 ? -11.843 -22.901 6.948 1.00 35.47 414 ASP A N 1
ATOM 3294 C CA . ASP A 1 414 ? -10.861 -23.559 7.809 1.00 35.47 414 ASP A CA 1
ATOM 3295 C C . ASP A 1 414 ? -9.673 -24.204 7.072 1.00 35.47 414 ASP A C 1
ATOM 3297 O O . ASP A 1 414 ? -9.808 -24.693 5.954 1.00 35.47 414 ASP A O 1
ATOM 3301 N N . GLU A 1 415 ? -8.518 -24.239 7.745 1.00 36.00 415 GLU A N 1
ATOM 3302 C CA . GLU A 1 415 ? -7.246 -24.879 7.351 1.00 36.00 415 GLU A CA 1
ATOM 3303 C C . GLU A 1 415 ? -7.347 -26.418 7.159 1.00 36.00 415 GLU A C 1
ATOM 3305 O O . GLU A 1 415 ? -6.439 -27.156 7.527 1.00 36.00 415 GLU A O 1
ATOM 3310 N N . GLN A 1 416 ? -8.439 -26.937 6.594 1.00 34.03 416 GLN A N 1
ATOM 3311 C CA . GLN A 1 416 ? -8.616 -28.357 6.268 1.00 34.03 416 GLN A CA 1
ATOM 3312 C C . GLN A 1 416 ? -8.570 -28.676 4.764 1.00 34.03 416 GLN A C 1
ATOM 3314 O O . GLN A 1 416 ? -8.627 -29.850 4.426 1.00 34.03 416 GLN A O 1
ATOM 3319 N N . ASP A 1 417 ? -8.420 -27.692 3.866 1.00 32.59 417 ASP A N 1
ATOM 3320 C CA . ASP A 1 417 ? -8.566 -27.915 2.409 1.00 32.59 417 ASP A CA 1
ATOM 3321 C C . ASP A 1 417 ? -7.350 -27.505 1.543 1.00 32.59 417 ASP A C 1
ATOM 3323 O O . ASP A 1 417 ? -7.465 -27.322 0.332 1.00 32.59 417 ASP A O 1
ATOM 3327 N N . THR A 1 418 ? -6.149 -27.364 2.117 1.00 33.28 418 THR A N 1
ATOM 3328 C CA . THR A 1 418 ? -4.943 -26.973 1.350 1.00 33.28 418 THR A CA 1
ATOM 3329 C C . THR A 1 418 ? -4.199 -28.117 0.647 1.00 33.28 418 THR A C 1
ATOM 3331 O O . THR A 1 418 ? -3.163 -27.865 0.037 1.00 33.28 418 THR A O 1
ATOM 3334 N N . ASP A 1 419 ? -4.722 -29.345 0.634 1.00 33.44 419 ASP A N 1
ATOM 3335 C CA . ASP A 1 419 ? -4.059 -30.482 -0.036 1.00 33.44 419 ASP A CA 1
ATOM 3336 C C . ASP A 1 419 ? -4.324 -30.576 -1.553 1.00 33.44 419 ASP A C 1
ATOM 3338 O O . ASP A 1 419 ? -3.808 -31.468 -2.223 1.00 33.44 419 ASP A O 1
ATOM 3342 N N . GLN A 1 420 ? -5.086 -29.651 -2.148 1.00 31.03 420 GLN A N 1
ATOM 3343 C CA . GLN A 1 420 ? -5.536 -29.799 -3.541 1.00 31.03 420 GLN A CA 1
ATOM 3344 C C . GLN A 1 420 ? -4.694 -29.102 -4.625 1.00 31.03 420 GLN A C 1
ATOM 3346 O O . GLN A 1 420 ? -5.041 -29.193 -5.800 1.00 31.03 420 GLN A O 1
ATOM 3351 N N . TYR A 1 421 ? -3.567 -28.468 -4.283 1.00 31.38 421 TYR A N 1
ATOM 3352 C CA . TYR A 1 421 ? -2.661 -27.844 -5.270 1.00 31.38 421 TYR A CA 1
ATOM 3353 C C . TYR A 1 421 ? -1.278 -28.499 -5.356 1.00 31.38 421 TYR A C 1
ATOM 3355 O O . TYR A 1 421 ? -0.293 -27.852 -5.706 1.00 31.38 421 TYR A O 1
ATOM 3363 N N . ASN A 1 422 ? -1.209 -29.805 -5.092 1.00 30.53 422 ASN A N 1
ATOM 3364 C CA . ASN A 1 422 ? -0.018 -30.609 -5.350 1.00 30.53 422 ASN A CA 1
ATOM 3365 C C . ASN A 1 422 ? -0.375 -31.855 -6.176 1.00 30.53 422 ASN A C 1
ATOM 3367 O O . ASN A 1 422 ? -0.215 -32.988 -5.737 1.00 30.53 422 ASN A O 1
ATOM 3371 N N . VAL A 1 423 ? -0.906 -31.643 -7.380 1.00 33.66 423 VAL A N 1
ATOM 3372 C CA . VAL A 1 423 ? -1.093 -32.705 -8.377 1.00 33.66 423 VAL A CA 1
ATOM 3373 C C . VAL A 1 423 ? -0.573 -32.178 -9.705 1.00 33.66 423 VAL A C 1
ATOM 3375 O O . VAL A 1 423 ? -1.351 -31.664 -10.488 1.00 33.66 423 VAL A O 1
ATOM 3378 N N . ASP A 1 424 ? 0.749 -32.197 -9.887 1.00 29.53 424 ASP A N 1
ATOM 3379 C CA . ASP A 1 424 ? 1.408 -32.237 -11.212 1.00 29.53 424 ASP A CA 1
ATOM 3380 C C . ASP A 1 424 ? 2.936 -32.474 -11.123 1.00 29.53 424 ASP A C 1
ATOM 3382 O O . ASP A 1 424 ? 3.692 -32.163 -12.041 1.00 29.53 424 ASP A O 1
ATOM 3386 N N . SER A 1 425 ? 3.425 -33.067 -10.026 1.00 32.25 425 SER A N 1
ATOM 3387 C CA . SER A 1 425 ? 4.839 -33.453 -9.870 1.00 32.25 425 SER A CA 1
ATOM 3388 C C . SER A 1 425 ? 5.058 -34.924 -9.488 1.00 32.25 425 SER A C 1
ATOM 3390 O O . SER A 1 425 ? 6.201 -35.345 -9.365 1.00 32.25 425 SER A O 1
ATOM 3392 N N . GLN A 1 426 ? 3.997 -35.733 -9.359 1.00 29.34 426 GLN A N 1
ATOM 3393 C CA . GLN A 1 426 ? 4.092 -37.158 -8.985 1.00 29.34 426 GLN A CA 1
ATOM 3394 C C . GLN A 1 426 ? 3.627 -38.143 -10.072 1.00 29.34 426 GLN A C 1
ATOM 3396 O O . GLN A 1 426 ? 3.520 -39.338 -9.817 1.00 29.34 426 GLN A O 1
ATOM 3401 N N . SER A 1 427 ? 3.385 -37.688 -11.303 1.00 28.33 427 SER A N 1
ATOM 3402 C CA . SER A 1 427 ? 2.977 -38.557 -12.422 1.00 28.33 427 SER A CA 1
ATOM 3403 C C . SER A 1 427 ? 4.105 -38.896 -13.409 1.00 28.33 427 SER A C 1
ATOM 3405 O O . SER A 1 427 ? 3.842 -39.564 -14.405 1.00 28.33 427 SER A O 1
ATOM 3407 N N . ALA A 1 428 ? 5.355 -38.496 -13.139 1.00 29.27 428 ALA A N 1
ATOM 3408 C CA . ALA A 1 428 ? 6.487 -38.716 -14.052 1.00 29.27 428 ALA A CA 1
ATOM 3409 C C . ALA A 1 428 ? 7.535 -39.745 -13.575 1.00 29.27 428 ALA A C 1
ATOM 3411 O O . ALA A 1 428 ? 8.422 -40.082 -14.351 1.00 29.27 428 ALA A O 1
ATOM 3412 N N . GLU A 1 429 ? 7.436 -40.280 -12.353 1.00 29.52 429 GLU A N 1
ATOM 3413 C CA . GLU A 1 429 ? 8.450 -41.206 -11.797 1.00 29.52 429 GLU A CA 1
ATOM 3414 C C . GLU A 1 429 ? 7.916 -42.615 -11.472 1.00 29.52 429 GLU A C 1
ATOM 3416 O O . GLU A 1 429 ? 8.663 -43.467 -11.007 1.00 29.52 429 GLU A O 1
ATOM 3421 N N . ALA A 1 430 ? 6.645 -42.911 -11.765 1.00 27.89 430 ALA A N 1
ATOM 3422 C CA . ALA A 1 430 ? 6.029 -44.218 -11.481 1.00 27.89 430 ALA A CA 1
ATOM 3423 C C . ALA A 1 430 ? 5.940 -45.157 -12.703 1.00 27.89 430 ALA A C 1
ATOM 3425 O O . ALA A 1 430 ? 5.120 -46.075 -12.730 1.00 27.89 430 ALA A O 1
ATOM 3426 N N . GLN A 1 431 ? 6.762 -44.932 -13.728 1.00 28.20 431 GLN A N 1
ATOM 3427 C CA . GLN A 1 431 ? 6.893 -45.830 -14.877 1.00 28.20 431 GLN A CA 1
ATOM 3428 C C . GLN A 1 431 ? 8.361 -46.007 -15.248 1.00 28.20 431 GLN A C 1
ATOM 3430 O O . GLN A 1 431 ? 8.773 -45.641 -16.339 1.00 28.20 431 GLN A O 1
ATOM 3435 N N . ASP A 1 432 ? 9.150 -46.566 -14.336 1.00 27.50 432 ASP A N 1
ATOM 3436 C CA . ASP A 1 432 ? 10.262 -47.417 -14.744 1.00 27.50 432 ASP A CA 1
ATOM 3437 C C . ASP A 1 432 ? 10.707 -48.325 -13.587 1.00 27.50 432 ASP A C 1
ATOM 3439 O O . ASP A 1 432 ? 11.112 -47.869 -12.524 1.00 27.50 432 ASP A O 1
ATOM 3443 N N . GLN A 1 433 ? 10.654 -49.629 -13.873 1.00 28.91 433 GLN A N 1
ATOM 3444 C CA . GLN A 1 433 ? 11.473 -50.698 -13.291 1.00 28.91 433 GLN A CA 1
ATOM 3445 C C . GLN A 1 433 ? 11.037 -51.325 -11.954 1.00 28.91 433 GLN A C 1
ATOM 3447 O O . GLN A 1 433 ? 11.682 -51.207 -10.916 1.00 28.91 433 GLN A O 1
ATOM 3452 N N . GLU A 1 434 ? 10.026 -52.194 -12.064 1.00 26.05 434 GLU A N 1
ATOM 3453 C CA . GLU A 1 434 ? 10.107 -53.545 -11.492 1.00 26.05 434 GLU A CA 1
ATOM 3454 C C . GLU A 1 434 ? 11.284 -54.306 -12.137 1.00 26.05 434 GLU A C 1
ATOM 3456 O O . GLU A 1 434 ? 11.257 -54.552 -13.341 1.00 26.05 434 GLU A O 1
ATOM 3461 N N . MET A 1 435 ? 12.310 -54.675 -11.360 1.00 25.64 435 MET A N 1
ATOM 3462 C CA . MET A 1 435 ? 13.094 -55.922 -11.491 1.00 25.64 435 MET A CA 1
ATOM 3463 C C . MET A 1 435 ? 14.286 -55.903 -10.524 1.00 25.64 435 MET A C 1
ATOM 3465 O O . MET A 1 435 ? 15.311 -55.288 -10.805 1.00 25.64 435 MET A O 1
ATOM 3469 N N . SER A 1 436 ? 14.176 -56.614 -9.400 1.00 27.36 436 SER A N 1
ATOM 3470 C CA . SER A 1 436 ? 15.091 -57.696 -8.981 1.00 27.36 436 SER A CA 1
ATOM 3471 C C . SER A 1 436 ? 14.960 -57.976 -7.481 1.00 27.36 436 SER A C 1
ATOM 3473 O O . SER A 1 436 ? 15.419 -57.212 -6.637 1.00 27.36 436 SER A O 1
ATOM 3475 N N . ASP A 1 437 ? 14.337 -59.113 -7.179 1.00 26.11 437 ASP A N 1
ATOM 3476 C CA . ASP A 1 437 ? 14.488 -59.841 -5.922 1.00 26.11 437 ASP A CA 1
ATOM 3477 C C . ASP A 1 437 ? 15.925 -60.366 -5.798 1.00 26.11 437 ASP A C 1
ATOM 3479 O O . ASP A 1 437 ? 16.389 -61.014 -6.739 1.00 26.11 437 ASP A O 1
ATOM 3483 N N . VAL A 1 438 ? 16.578 -60.169 -4.644 1.00 28.91 438 VAL A N 1
ATOM 3484 C CA . VAL A 1 438 ? 17.442 -61.179 -3.995 1.00 28.91 438 VAL A CA 1
ATOM 3485 C C . VAL A 1 438 ? 17.443 -60.959 -2.472 1.00 28.91 438 VAL A C 1
ATOM 3487 O O . VAL A 1 438 ? 17.629 -59.843 -1.990 1.00 28.91 438 VAL A O 1
ATOM 3490 N N . ASP A 1 439 ? 17.236 -62.062 -1.757 1.00 26.92 439 ASP A N 1
ATOM 3491 C CA . ASP A 1 439 ? 17.249 -62.289 -0.309 1.00 26.92 439 ASP A CA 1
ATOM 3492 C C . ASP A 1 439 ? 18.567 -61.924 0.421 1.00 26.92 439 ASP A C 1
ATOM 3494 O O . ASP A 1 439 ? 19.646 -62.046 -0.152 1.00 26.92 439 ASP A O 1
ATOM 3498 N N . GLU A 1 440 ? 18.494 -61.558 1.714 1.00 27.11 440 GLU A N 1
ATOM 3499 C CA . GLU A 1 440 ? 18.953 -62.387 2.863 1.00 27.11 440 GLU A CA 1
ATOM 3500 C C . GLU A 1 440 ? 19.164 -61.594 4.188 1.00 27.11 440 GLU A C 1
ATOM 3502 O O . GLU A 1 440 ? 19.979 -60.683 4.279 1.00 27.11 440 GLU A O 1
ATOM 3507 N N . VAL A 1 441 ? 18.433 -62.043 5.224 1.00 28.25 441 VAL A N 1
ATOM 3508 C CA . VAL A 1 441 ? 18.860 -62.400 6.604 1.00 28.25 441 VAL A CA 1
ATOM 3509 C C . VAL A 1 441 ? 19.456 -61.343 7.570 1.00 28.25 441 VAL A C 1
ATOM 3511 O O . VAL A 1 441 ? 20.622 -60.978 7.515 1.00 28.25 441 VAL A O 1
ATOM 3514 N N . ASP A 1 442 ? 18.615 -60.970 8.547 1.00 28.14 442 ASP A N 1
ATOM 3515 C CA . ASP A 1 442 ? 18.771 -61.058 10.021 1.00 28.14 442 ASP A CA 1
ATOM 3516 C C . ASP A 1 442 ? 20.179 -60.960 10.669 1.00 28.14 442 ASP A C 1
ATOM 3518 O O . ASP A 1 442 ? 21.022 -61.828 10.447 1.00 28.14 442 ASP A O 1
ATOM 3522 N N . GLN A 1 443 ? 20.378 -60.007 11.601 1.00 29.16 443 GLN A N 1
ATOM 3523 C CA . GLN A 1 443 ? 20.815 -60.304 12.983 1.00 29.16 443 GLN A CA 1
ATOM 3524 C C . GLN A 1 443 ? 20.916 -59.074 13.909 1.00 29.16 443 GLN A C 1
ATOM 3526 O O . GLN A 1 443 ? 21.567 -58.069 13.635 1.00 29.16 443 GLN A O 1
ATOM 3531 N N . ASP A 1 444 ? 20.278 -59.258 15.059 1.00 29.11 444 ASP A N 1
ATOM 3532 C CA . ASP A 1 444 ? 20.305 -58.519 16.317 1.00 29.11 444 ASP A CA 1
ATOM 3533 C C . ASP A 1 444 ? 21.640 -58.722 17.072 1.00 29.11 444 ASP A C 1
ATOM 3535 O O . ASP A 1 444 ? 22.103 -59.855 17.151 1.00 29.11 444 ASP A O 1
ATOM 3539 N N . THR A 1 445 ? 22.239 -57.667 17.647 1.00 29.08 445 THR A N 1
ATOM 3540 C CA . THR A 1 445 ? 22.991 -57.702 18.929 1.00 29.08 445 THR A CA 1
ATOM 3541 C C . THR A 1 445 ? 23.307 -56.276 19.402 1.00 29.08 445 THR A C 1
ATOM 3543 O O . THR A 1 445 ? 23.885 -55.477 18.667 1.00 29.08 445 THR A O 1
ATOM 3546 N N . GLY A 1 446 ? 22.967 -55.960 20.653 1.00 23.72 446 GLY A N 1
ATOM 3547 C CA . GLY A 1 446 ? 23.474 -54.788 21.369 1.00 23.72 446 GLY A CA 1
ATOM 3548 C C . GLY A 1 446 ? 24.688 -55.108 22.248 1.00 23.72 446 GLY A C 1
ATOM 3549 O O . GLY A 1 446 ? 24.841 -56.249 22.670 1.00 23.72 446 GLY A O 1
ATOM 3550 N N . ASP A 1 447 ? 25.504 -54.090 22.555 1.00 26.66 447 ASP A N 1
ATOM 3551 C CA . ASP A 1 447 ? 26.094 -53.830 23.886 1.00 26.66 447 ASP A CA 1
ATOM 3552 C C . ASP A 1 447 ? 26.736 -52.413 23.920 1.00 26.66 447 ASP A C 1
ATOM 3554 O O . ASP A 1 447 ? 27.300 -51.986 22.906 1.00 26.66 447 ASP A O 1
ATOM 3558 N N . PRO A 1 448 ? 26.670 -51.650 25.034 1.00 37.56 448 PRO A N 1
ATOM 3559 C CA . PRO A 1 448 ? 27.204 -50.299 25.172 1.00 37.56 448 PRO A CA 1
ATOM 3560 C C . PRO A 1 448 ? 28.537 -50.277 25.940 1.00 37.56 448 PRO A C 1
ATOM 3562 O O . PRO A 1 448 ? 28.677 -50.953 26.950 1.00 37.56 448 PRO A O 1
ATOM 3565 N N . ASN A 1 449 ? 29.495 -49.440 25.524 1.00 26.98 449 ASN A N 1
ATOM 3566 C CA . ASN A 1 449 ? 30.478 -48.764 26.394 1.00 26.98 449 ASN A CA 1
ATOM 3567 C C . ASN A 1 449 ? 31.540 -48.040 25.552 1.00 26.98 449 ASN A C 1
ATOM 3569 O O . ASN A 1 449 ? 32.284 -48.686 24.825 1.00 26.98 449 ASN A O 1
ATOM 3573 N N . HIS A 1 450 ? 31.690 -46.724 25.735 1.00 29.83 450 HIS A N 1
ATOM 3574 C CA . HIS A 1 450 ? 33.019 -46.129 25.922 1.00 29.83 450 HIS A CA 1
ATOM 3575 C C . HIS A 1 450 ? 32.942 -44.697 26.474 1.00 29.83 450 HIS A C 1
ATOM 3577 O O . HIS A 1 450 ? 32.489 -43.756 25.829 1.00 29.83 450 HIS A O 1
ATOM 3583 N N . THR A 1 451 ? 33.424 -44.564 27.706 1.00 27.47 451 THR A N 1
ATOM 3584 C CA . THR A 1 451 ? 33.751 -43.336 28.433 1.00 27.47 451 THR A CA 1
ATOM 3585 C C . THR A 1 451 ? 35.081 -42.736 27.970 1.00 27.47 451 THR A C 1
ATOM 3587 O O . THR A 1 451 ? 36.034 -43.481 27.740 1.00 27.47 451 THR A O 1
ATOM 3590 N N . GLY A 1 452 ? 35.197 -41.404 27.981 1.00 25.17 452 GLY A N 1
ATOM 3591 C CA . GLY A 1 452 ? 36.483 -40.702 27.909 1.00 25.17 452 GLY A CA 1
ATOM 3592 C C . GLY A 1 452 ? 36.330 -39.181 27.983 1.00 25.17 452 GLY A C 1
ATOM 3593 O O . GLY A 1 452 ? 36.130 -38.535 26.963 1.00 25.17 452 GLY A O 1
ATOM 3594 N N . GLY A 1 453 ? 36.403 -38.614 29.192 1.00 22.02 453 GLY A N 1
ATOM 3595 C CA . GLY A 1 453 ? 36.457 -37.167 29.425 1.00 22.02 453 GLY A CA 1
ATOM 3596 C C . GLY A 1 453 ? 37.891 -36.649 29.567 1.00 22.02 453 GLY A C 1
ATOM 3597 O O . GLY A 1 453 ? 38.762 -37.385 30.022 1.00 22.02 453 GLY A O 1
ATOM 3598 N N . VAL A 1 454 ? 38.115 -35.371 29.233 1.00 24.28 454 VAL A N 1
ATOM 3599 C CA . VAL A 1 454 ? 39.296 -34.580 29.634 1.00 24.28 454 VAL A CA 1
ATOM 3600 C C . VAL A 1 454 ? 38.879 -33.118 29.858 1.00 24.28 454 VAL A C 1
ATOM 3602 O O . VAL A 1 454 ? 38.083 -32.562 29.105 1.00 24.28 454 VAL A O 1
ATOM 3605 N N . SER A 1 455 ? 39.416 -32.516 30.920 1.00 22.81 455 SER A N 1
ATOM 3606 C CA . SER A 1 455 ? 39.092 -31.210 31.507 1.00 22.81 455 SER A CA 1
ATOM 3607 C C . SER A 1 455 ? 40.237 -30.177 31.371 1.00 22.81 455 SER A C 1
ATOM 3609 O O . SER A 1 455 ? 41.355 -30.515 31.740 1.00 22.81 455 SER A O 1
ATOM 3611 N N . VAL A 1 456 ? 39.887 -28.954 30.911 1.00 29.83 456 VAL A N 1
ATOM 3612 C CA . VAL A 1 456 ? 40.392 -27.544 31.105 1.00 29.83 456 VAL A CA 1
ATOM 3613 C C . VAL A 1 456 ? 41.917 -27.230 31.184 1.00 29.83 456 VAL A C 1
ATOM 3615 O O . VAL A 1 456 ? 42.663 -28.011 31.764 1.00 29.83 456 VAL A O 1
ATOM 3618 N N . PRO A 1 457 ? 42.411 -26.054 30.698 1.00 27.72 457 PRO A N 1
ATOM 3619 C CA . PRO A 1 457 ? 42.414 -24.820 31.525 1.00 27.72 457 PRO A CA 1
ATOM 3620 C C . PRO A 1 457 ? 42.243 -23.460 30.777 1.00 27.72 457 PRO A C 1
ATOM 3622 O O . PRO A 1 457 ? 42.284 -23.375 29.554 1.00 27.72 457 PRO A O 1
ATOM 3625 N N . ALA A 1 458 ? 42.029 -22.400 31.573 1.00 23.55 458 ALA A N 1
ATOM 3626 C CA . ALA A 1 458 ? 41.732 -20.992 31.244 1.00 23.55 458 ALA A CA 1
ATOM 3627 C C . ALA A 1 458 ? 42.882 -20.185 30.577 1.00 23.55 458 ALA A C 1
ATOM 3629 O O . ALA A 1 458 ? 44.039 -20.592 30.698 1.00 23.55 458 ALA A O 1
ATOM 3630 N N . PRO A 1 459 ? 42.616 -19.023 29.929 1.00 28.50 459 PRO A N 1
ATOM 3631 C CA . PRO A 1 459 ? 43.653 -18.242 29.250 1.00 28.50 459 PRO A CA 1
ATOM 3632 C C . PRO A 1 459 ? 44.334 -17.194 30.151 1.00 28.50 459 PRO A C 1
ATOM 3634 O O . PRO A 1 459 ? 43.725 -16.619 31.054 1.00 28.50 459 PRO A O 1
ATOM 3637 N N . ALA A 1 460 ? 45.621 -16.970 29.868 1.00 27.73 460 ALA A N 1
ATOM 3638 C CA . ALA A 1 460 ? 46.563 -16.109 30.583 1.00 27.73 460 ALA A CA 1
ATOM 3639 C C . ALA A 1 460 ? 46.653 -14.672 30.020 1.00 27.73 460 ALA A C 1
ATOM 3641 O O . ALA A 1 460 ? 46.201 -14.389 28.913 1.00 27.73 460 ALA A O 1
ATOM 3642 N N . GLN A 1 461 ? 47.261 -13.803 30.836 1.00 24.88 461 GLN A N 1
ATOM 3643 C CA . GLN A 1 461 ? 47.424 -12.346 30.727 1.00 24.88 461 GLN A CA 1
ATOM 3644 C C . GLN A 1 461 ? 48.440 -11.847 29.669 1.00 24.88 461 GLN A C 1
ATOM 3646 O O . GLN A 1 461 ? 49.320 -12.581 29.226 1.00 24.88 461 GLN A O 1
ATOM 3651 N N . ASP A 1 462 ? 48.296 -10.550 29.366 1.00 27.17 462 ASP A N 1
ATOM 3652 C CA . ASP A 1 462 ? 49.013 -9.617 28.475 1.00 27.17 462 ASP A CA 1
ATOM 3653 C C . ASP A 1 462 ? 50.545 -9.715 28.308 1.00 27.17 462 ASP A C 1
ATOM 3655 O O . ASP A 1 462 ? 51.285 -9.933 29.269 1.00 27.17 462 ASP A O 1
ATOM 3659 N N . SER A 1 463 ? 51.032 -9.358 27.101 1.00 24.39 463 SER A N 1
ATOM 3660 C CA . SER A 1 463 ? 51.880 -8.166 26.787 1.00 24.39 463 SER A CA 1
ATOM 3661 C C . SER A 1 463 ? 52.559 -8.287 25.380 1.00 24.39 463 SER A C 1
ATOM 3663 O O . SER A 1 463 ? 52.356 -9.294 24.705 1.00 24.39 463 SER A O 1
ATOM 3665 N N . PRO A 1 464 ? 53.275 -7.273 24.831 1.00 31.19 464 PRO A N 1
ATOM 3666 C CA . PRO A 1 464 ? 52.768 -6.280 23.869 1.00 31.19 464 PRO A CA 1
ATOM 3667 C C . PRO A 1 464 ? 53.453 -6.324 22.475 1.00 31.19 464 PRO A C 1
ATOM 3669 O O . PRO A 1 464 ? 54.634 -6.650 22.369 1.00 31.19 464 PRO A O 1
ATOM 3672 N N . GLN A 1 465 ? 52.770 -5.893 21.402 1.00 28.25 465 GLN A N 1
ATOM 3673 C CA . GLN A 1 465 ? 53.418 -5.538 20.123 1.00 28.25 465 GLN A CA 1
ATOM 3674 C C . GLN A 1 465 ? 52.858 -4.242 19.506 1.00 28.25 465 GLN A C 1
ATOM 3676 O O . GLN A 1 465 ? 51.721 -3.851 19.742 1.00 28.25 465 GLN A O 1
ATOM 3681 N N . SER A 1 466 ? 53.756 -3.568 18.790 1.00 25.94 466 SER A N 1
ATOM 3682 C CA . SER A 1 466 ? 53.867 -2.152 18.404 1.00 25.94 466 SER A CA 1
ATOM 3683 C C . SER A 1 466 ? 52.839 -1.598 17.395 1.00 25.94 466 SER A C 1
ATOM 3685 O O . SER A 1 466 ? 52.209 -2.376 16.681 1.00 25.94 466 SER A O 1
ATOM 3687 N N . PRO A 1 467 ? 52.713 -0.254 17.290 1.00 28.86 467 PRO A N 1
ATOM 3688 C CA . PRO A 1 467 ? 51.649 0.432 16.563 1.00 28.86 467 PRO A CA 1
ATOM 3689 C C . PRO A 1 467 ? 52.047 0.708 15.109 1.00 28.86 467 PRO A C 1
ATOM 3691 O O . PRO A 1 467 ? 53.095 1.293 14.877 1.00 28.86 467 PRO A O 1
ATOM 3694 N N . ASP A 1 468 ? 51.223 0.275 14.155 1.00 30.55 468 ASP A N 1
ATOM 3695 C CA . ASP A 1 468 ? 50.983 0.953 12.868 1.00 30.55 468 ASP A CA 1
ATOM 3696 C C . ASP A 1 468 ? 50.134 0.051 11.965 1.00 30.55 468 ASP A C 1
ATOM 3698 O O . ASP A 1 468 ? 50.620 -0.594 11.039 1.00 30.55 468 ASP A O 1
ATOM 3702 N N . GLN A 1 469 ? 48.830 0.011 12.229 1.00 27.66 469 GLN A N 1
ATOM 3703 C CA . GLN A 1 469 ? 47.833 -0.253 11.194 1.00 27.66 469 GLN A CA 1
ATOM 3704 C C . GLN A 1 469 ? 46.614 0.613 11.498 1.00 27.66 469 GLN A C 1
ATOM 3706 O O . GLN A 1 469 ? 45.901 0.384 12.472 1.00 27.66 469 GLN A O 1
ATOM 3711 N N . GLN A 1 470 ? 46.397 1.632 10.665 1.00 29.12 470 GLN A N 1
ATOM 3712 C CA . GLN A 1 470 ? 45.151 2.390 10.609 1.00 29.12 470 GLN A CA 1
ATOM 3713 C C . GLN A 1 470 ? 44.001 1.427 10.277 1.00 29.12 470 GLN A C 1
ATOM 3715 O O . GLN A 1 470 ? 43.720 1.148 9.113 1.00 29.12 470 GLN A O 1
ATOM 3720 N N . GLN A 1 471 ? 43.344 0.894 11.306 1.00 24.47 471 GLN A N 1
ATOM 3721 C CA . GLN A 1 471 ? 42.010 0.326 11.184 1.00 24.47 471 GLN A CA 1
ATOM 3722 C C . GLN A 1 471 ? 41.018 1.486 11.180 1.00 24.47 471 GLN A C 1
ATOM 3724 O O . GLN A 1 471 ? 40.913 2.227 12.155 1.00 24.47 471 GLN A O 1
ATOM 3729 N N . GLY A 1 472 ? 40.298 1.652 10.071 1.00 22.59 472 GLY A N 1
ATOM 3730 C CA . GLY A 1 472 ? 39.108 2.491 10.041 1.00 22.59 472 GLY A CA 1
ATOM 3731 C C . GLY A 1 472 ? 38.094 1.947 11.043 1.00 22.59 472 GLY A C 1
ATOM 3732 O O . GLY A 1 472 ? 37.580 0.840 10.882 1.00 22.59 472 GLY A O 1
ATOM 3733 N N . THR A 1 473 ? 37.839 2.710 12.099 1.00 21.86 473 THR A N 1
ATOM 3734 C CA . THR A 1 473 ? 36.819 2.408 13.097 1.00 21.86 473 THR A CA 1
ATOM 3735 C C . THR A 1 473 ? 35.448 2.579 12.446 1.00 21.86 473 THR A C 1
ATOM 3737 O O . THR A 1 473 ? 34.992 3.698 12.217 1.00 21.86 473 THR A O 1
ATOM 3740 N N . TYR A 1 474 ? 34.770 1.476 12.132 1.00 21.72 474 TYR A N 1
ATOM 3741 C CA . TYR A 1 474 ? 33.339 1.519 11.849 1.00 21.72 474 TYR A CA 1
ATOM 3742 C C . TYR A 1 474 ? 32.607 1.742 13.175 1.00 21.72 474 TYR A C 1
ATOM 3744 O O . TYR A 1 474 ? 32.480 0.826 13.989 1.00 21.72 474 TYR A O 1
ATOM 3752 N N . TYR A 1 475 ? 32.135 2.965 13.410 1.00 22.62 475 TYR A N 1
ATOM 3753 C CA . TYR A 1 475 ? 31.209 3.245 14.504 1.00 22.62 475 TYR A CA 1
ATOM 3754 C C . TYR A 1 475 ? 29.876 2.554 14.203 1.00 22.62 475 TYR A C 1
ATOM 3756 O O . TYR A 1 475 ? 29.080 3.025 13.393 1.00 22.62 475 TYR A O 1
ATOM 3764 N N . THR A 1 476 ? 29.632 1.414 14.847 1.00 20.67 476 THR A N 1
ATOM 3765 C CA . THR A 1 476 ? 28.302 0.799 14.859 1.00 20.67 476 THR A CA 1
ATOM 3766 C C . THR A 1 476 ? 27.493 1.510 15.938 1.00 20.67 476 THR A C 1
ATOM 3768 O O . THR A 1 476 ? 27.634 1.221 17.124 1.00 20.67 476 THR A O 1
ATOM 3771 N N . TYR A 1 477 ? 26.687 2.496 15.543 1.00 21.89 477 TYR A N 1
ATOM 3772 C CA . TYR A 1 477 ? 25.762 3.160 16.458 1.00 21.89 477 TYR A CA 1
ATOM 3773 C C . TYR A 1 477 ? 24.604 2.209 16.788 1.00 21.89 477 TYR A C 1
ATOM 3775 O O . TYR A 1 477 ? 23.652 2.074 16.020 1.00 21.89 477 TYR A O 1
ATOM 3783 N N . HIS A 1 478 ? 24.679 1.543 17.938 1.00 20.17 478 HIS A N 1
ATOM 3784 C CA . HIS A 1 478 ? 23.531 0.869 18.538 1.00 20.17 478 HIS A CA 1
ATOM 3785 C C . HIS A 1 478 ? 22.675 1.907 19.272 1.00 20.17 478 HIS A C 1
ATOM 3787 O O . HIS A 1 478 ? 23.009 2.320 20.379 1.00 20.17 478 HIS A O 1
ATOM 3793 N N . PHE A 1 479 ? 21.562 2.328 18.670 1.00 22.67 479 PHE A N 1
ATOM 3794 C CA . PHE A 1 479 ? 20.540 3.100 19.377 1.00 22.67 479 PHE A CA 1
ATOM 3795 C C . PHE A 1 479 ? 19.567 2.137 20.065 1.00 22.67 479 PHE A C 1
ATOM 3797 O O . PHE A 1 479 ? 18.709 1.535 19.422 1.00 22.67 479 PHE A O 1
ATOM 3804 N N . ILE A 1 480 ? 19.725 1.975 21.380 1.00 21.47 480 ILE A N 1
ATOM 3805 C CA . ILE A 1 480 ? 18.742 1.326 22.253 1.00 21.47 480 ILE A CA 1
ATOM 3806 C C . ILE A 1 480 ? 17.772 2.420 22.709 1.00 21.47 480 ILE A C 1
ATOM 3808 O O . ILE A 1 480 ? 18.170 3.334 23.426 1.00 21.47 480 ILE A O 1
ATOM 3812 N N . PHE A 1 481 ? 16.507 2.347 22.294 1.00 23.72 481 PHE A N 1
ATOM 3813 C CA . PHE A 1 481 ? 15.453 3.193 22.854 1.00 23.72 481 PHE A CA 1
ATOM 3814 C C . PHE A 1 481 ? 14.930 2.549 24.141 1.00 23.72 481 PHE A C 1
ATOM 3816 O O . PHE A 1 481 ? 14.099 1.643 24.100 1.00 23.72 481 PHE A O 1
ATOM 3823 N N . THR A 1 482 ? 15.418 3.005 25.290 1.00 20.84 482 THR A N 1
ATOM 3824 C CA . THR A 1 482 ? 14.790 2.748 26.589 1.00 20.84 482 THR A CA 1
ATOM 3825 C C . THR A 1 482 ? 13.658 3.752 26.802 1.00 20.84 482 THR A C 1
ATOM 3827 O O . THR A 1 482 ? 13.887 4.951 26.934 1.00 20.84 482 THR A O 1
ATOM 3830 N N . LEU A 1 483 ? 12.415 3.267 26.833 1.00 22.88 483 LEU A N 1
ATOM 3831 C CA . LEU A 1 483 ? 11.272 4.026 27.345 1.00 22.88 483 LEU A CA 1
ATOM 3832 C C . LEU A 1 483 ? 11.319 3.976 28.877 1.00 22.88 483 LEU A C 1
ATOM 3834 O O . LEU A 1 483 ? 10.753 3.073 29.489 1.00 22.88 483 LEU A O 1
ATOM 3838 N N . GLU A 1 484 ? 12.018 4.921 29.502 1.00 21.91 484 GLU A N 1
ATOM 3839 C CA . GLU A 1 484 ? 11.858 5.160 30.936 1.00 21.91 484 GLU A CA 1
ATOM 3840 C C . GLU A 1 484 ? 1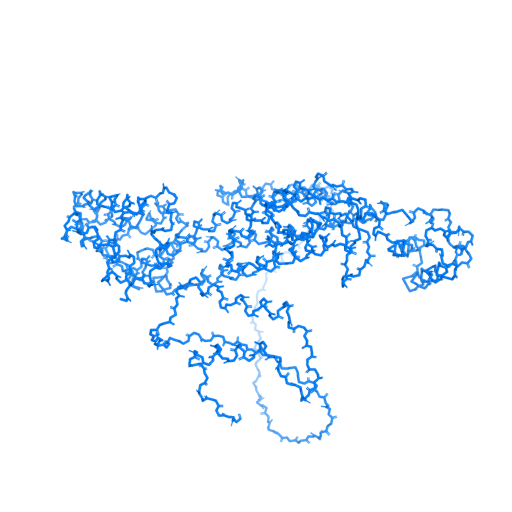0.613 6.015 31.184 1.00 21.91 484 GLU A C 1
ATOM 3842 O O . GLU A 1 484 ? 10.416 7.074 30.587 1.00 21.91 484 GLU A O 1
ATOM 3847 N N . SER A 1 485 ? 9.749 5.538 32.079 1.00 26.89 485 SER A N 1
ATOM 3848 C CA . SER A 1 485 ? 8.584 6.264 32.566 1.00 26.89 485 SER A CA 1
ATOM 3849 C C . SER A 1 485 ? 9.028 7.406 33.482 1.00 26.89 485 SER A C 1
ATOM 3851 O O . SER A 1 485 ? 9.135 7.227 34.697 1.00 26.89 485 SER A O 1
ATOM 3853 N N . THR A 1 486 ? 9.282 8.585 32.927 1.00 23.61 486 THR A N 1
ATOM 3854 C CA . THR A 1 486 ? 9.452 9.812 33.710 1.00 23.61 486 THR A CA 1
ATOM 3855 C C . THR A 1 486 ? 8.231 10.715 33.557 1.00 23.61 486 THR A C 1
ATOM 3857 O O . THR A 1 486 ? 7.725 10.957 32.464 1.00 23.61 486 THR A O 1
ATOM 3860 N N . ASN A 1 487 ? 7.722 11.166 34.708 1.00 32.28 487 ASN A N 1
ATOM 3861 C CA . ASN A 1 487 ? 6.654 12.151 34.862 1.00 32.28 487 ASN A CA 1
ATOM 3862 C C . ASN A 1 487 ? 6.964 13.401 34.026 1.00 32.28 487 ASN A C 1
ATOM 3864 O O . ASN A 1 487 ? 7.739 14.254 34.456 1.00 32.28 487 ASN A O 1
ATOM 3868 N N . LEU A 1 488 ? 6.345 13.528 32.854 1.00 27.23 488 LEU A N 1
ATOM 3869 C CA . LEU A 1 488 ? 6.418 14.742 32.051 1.00 27.23 488 LEU A CA 1
ATOM 3870 C C . LEU A 1 488 ? 5.167 15.580 32.311 1.00 27.23 488 LEU A C 1
ATOM 3872 O O . LEU A 1 488 ? 4.040 15.185 32.009 1.00 27.23 488 LEU A O 1
ATOM 3876 N N . GLY A 1 489 ? 5.407 16.725 32.949 1.00 26.30 489 GLY A N 1
ATOM 3877 C CA . GLY A 1 489 ? 4.427 17.759 33.232 1.00 26.30 489 GLY A CA 1
ATOM 3878 C C . GLY A 1 489 ? 3.816 18.378 31.974 1.00 26.30 489 GLY A C 1
ATOM 3879 O O . GLY A 1 489 ? 4.199 18.103 30.841 1.00 26.30 489 GLY A O 1
ATOM 3880 N N . GLU A 1 490 ? 2.809 19.202 32.232 1.00 33.59 490 GLU A N 1
ATOM 3881 C CA . GLU A 1 490 ? 1.890 19.833 31.290 1.00 33.59 490 GLU A CA 1
ATOM 3882 C C . GLU A 1 490 ? 2.532 20.325 29.977 1.00 33.59 490 GLU A C 1
ATOM 3884 O O . GLU A 1 490 ? 3.389 21.205 29.981 1.00 33.59 490 GLU A O 1
ATOM 3889 N N . GLY A 1 491 ? 2.026 19.819 28.842 1.00 33.16 491 GLY A N 1
ATOM 3890 C CA . GLY A 1 491 ? 2.153 20.487 27.541 1.00 33.16 491 GLY A CA 1
ATOM 3891 C C . GLY A 1 491 ? 2.781 19.686 26.396 1.00 33.16 491 GLY A C 1
ATOM 3892 O O . GLY A 1 491 ? 3.755 20.151 25.819 1.00 33.16 491 GLY A O 1
ATOM 3893 N N . ILE A 1 492 ? 2.194 18.550 25.988 1.00 28.97 492 ILE A N 1
ATOM 3894 C CA . ILE A 1 492 ? 2.384 17.959 24.641 1.00 28.97 492 ILE A CA 1
ATOM 3895 C C . ILE A 1 492 ? 1.040 17.356 24.165 1.00 28.97 492 ILE A C 1
ATOM 3897 O O . ILE A 1 492 ? 0.390 16.670 24.956 1.00 28.97 492 ILE A O 1
ATOM 3901 N N . PRO A 1 493 ? 0.586 17.591 22.913 1.00 31.77 493 PRO A N 1
ATOM 3902 C CA . PRO A 1 493 ? -0.703 17.100 22.432 1.00 31.77 493 PRO A CA 1
ATOM 3903 C C . PRO A 1 493 ? -0.608 15.707 21.783 1.00 31.77 493 PRO A C 1
ATOM 3905 O O . PRO A 1 493 ? 0.303 15.442 21.004 1.00 31.77 493 PRO A O 1
ATOM 3908 N N . ASN A 1 494 ? -1.638 14.897 22.043 1.00 28.28 494 ASN A N 1
ATOM 3909 C CA . ASN A 1 494 ? -2.185 13.791 21.240 1.00 28.28 494 ASN A CA 1
ATOM 3910 C C . ASN A 1 494 ? -1.296 12.540 20.942 1.00 28.28 494 ASN A C 1
ATOM 3912 O O . ASN A 1 494 ? -0.279 12.647 20.258 1.00 28.28 494 ASN A O 1
ATOM 3916 N N . PRO A 1 495 ? -1.728 11.314 21.320 1.00 30.84 495 PRO A N 1
ATOM 3917 C CA . PRO A 1 495 ? -1.102 10.027 20.958 1.00 30.84 495 PRO A CA 1
ATOM 3918 C C . PRO A 1 495 ? -0.894 9.747 19.459 1.00 30.84 495 PRO A C 1
ATOM 3920 O O . PRO A 1 495 ? -0.069 8.905 19.110 1.00 30.84 495 PRO A O 1
ATOM 3923 N N . SER A 1 496 ? -1.552 10.481 18.555 1.00 33.53 496 SER A N 1
ATOM 3924 C CA . SER A 1 496 ? -1.231 10.467 17.116 1.00 33.53 496 SER A CA 1
ATOM 3925 C C . SER A 1 496 ? 0.206 10.928 16.811 1.00 33.53 496 SER A C 1
ATOM 3927 O O . SER A 1 496 ? 0.720 10.662 15.729 1.00 33.53 496 SER A O 1
ATOM 3929 N N . HIS A 1 497 ? 0.893 11.578 17.759 1.00 34.00 497 HIS A N 1
ATOM 3930 C CA . HIS A 1 497 ? 2.306 11.938 17.629 1.00 34.00 497 HIS A CA 1
ATOM 3931 C C . HIS A 1 497 ? 3.290 10.796 17.936 1.00 34.00 497 HIS A C 1
ATOM 3933 O O . HIS A 1 497 ? 4.428 10.849 17.471 1.00 34.00 497 HIS A O 1
ATOM 3939 N N . LEU A 1 498 ? 2.875 9.725 18.627 1.00 33.31 498 LEU A N 1
ATOM 3940 C CA . LEU A 1 498 ? 3.745 8.558 18.853 1.00 33.31 498 LEU A CA 1
ATOM 3941 C C . LEU A 1 498 ? 3.968 7.742 17.568 1.00 33.31 498 LEU A C 1
ATOM 3943 O O . LEU A 1 498 ? 5.040 7.175 17.384 1.00 33.31 498 LEU A O 1
ATOM 3947 N N . GLN A 1 499 ? 3.018 7.780 16.626 1.00 34.78 499 GLN A N 1
ATOM 3948 C CA . GLN A 1 499 ? 3.201 7.280 15.253 1.00 34.78 499 GLN A CA 1
ATOM 3949 C C . GLN A 1 499 ? 4.236 8.081 14.445 1.00 34.78 499 GLN A C 1
ATOM 3951 O O . GLN A 1 499 ? 4.783 7.580 13.464 1.00 34.78 499 GLN A O 1
ATOM 3956 N N . LEU A 1 500 ? 4.508 9.319 14.861 1.00 36.53 500 LEU A N 1
ATOM 3957 C CA . LEU A 1 500 ? 5.234 10.334 14.100 1.00 36.53 500 LEU A CA 1
ATOM 3958 C C . LEU A 1 500 ? 6.691 10.500 14.551 1.00 36.53 500 LEU A C 1
ATOM 3960 O O . LEU A 1 500 ? 7.560 10.805 13.735 1.00 36.53 500 LEU A O 1
ATOM 3964 N N . LEU A 1 501 ? 6.981 10.246 15.830 1.00 32.16 501 LEU A N 1
ATOM 3965 C CA . LEU A 1 501 ? 8.326 10.405 16.392 1.00 32.16 501 LEU A CA 1
ATOM 3966 C C . LEU A 1 501 ? 9.341 9.375 15.866 1.00 32.16 501 LEU A C 1
ATOM 3968 O O . LEU A 1 501 ? 10.528 9.683 15.816 1.00 32.16 501 LEU A O 1
ATOM 3972 N N . ALA A 1 502 ? 8.897 8.199 15.410 1.00 34.84 502 ALA A N 1
ATOM 3973 C CA . ALA A 1 502 ? 9.784 7.181 14.833 1.00 34.84 502 ALA A CA 1
ATOM 3974 C C . ALA A 1 502 ? 9.969 7.310 13.306 1.00 34.84 502 ALA A C 1
ATOM 3976 O O . ALA A 1 502 ? 11.008 6.930 12.771 1.00 34.84 502 ALA A O 1
ATOM 3977 N N . THR A 1 503 ? 8.984 7.859 12.590 1.00 37.41 503 THR A N 1
ATOM 3978 C CA . THR A 1 503 ? 8.955 7.880 11.116 1.00 37.41 503 THR A CA 1
ATOM 3979 C C . THR A 1 503 ? 9.578 9.140 10.519 1.00 37.41 503 THR A C 1
ATOM 3981 O O . THR A 1 503 ? 10.273 9.059 9.505 1.00 37.41 503 THR A O 1
ATOM 3984 N N . TYR A 1 504 ? 9.400 10.305 11.148 1.00 33.94 504 TYR A N 1
ATOM 3985 C CA . TYR A 1 504 ? 9.856 11.576 10.574 1.00 33.94 504 TYR A CA 1
ATOM 3986 C C . TYR A 1 504 ? 11.380 11.794 10.605 1.00 33.94 504 TYR A C 1
ATOM 3988 O O . TYR A 1 504 ? 11.925 12.227 9.586 1.00 33.94 504 TYR A O 1
ATOM 3996 N N . PRO A 1 505 ? 12.107 11.477 11.699 1.00 36.94 505 PRO A N 1
ATOM 3997 C CA . PRO A 1 505 ? 13.565 11.600 11.711 1.00 36.94 505 PRO A CA 1
ATOM 3998 C C . PRO A 1 505 ? 14.221 10.665 10.690 1.00 36.94 505 PRO A C 1
ATOM 4000 O O . PRO A 1 505 ? 15.158 11.068 10.007 1.00 36.94 505 PRO A O 1
ATOM 4003 N N . LEU A 1 506 ? 13.679 9.452 10.520 1.00 34.31 506 LEU A N 1
ATOM 4004 C CA . LEU A 1 506 ? 14.182 8.468 9.562 1.00 34.31 506 LEU A CA 1
ATOM 4005 C C . LEU A 1 506 ? 13.909 8.895 8.109 1.00 34.31 506 LEU A C 1
ATOM 4007 O O . LEU A 1 506 ? 14.810 8.828 7.277 1.00 34.31 506 LEU A O 1
ATOM 4011 N N . MET A 1 507 ? 12.708 9.408 7.807 1.00 34.97 507 MET A N 1
ATOM 4012 C CA . MET A 1 507 ? 12.379 9.962 6.484 1.00 34.97 507 MET A CA 1
ATOM 4013 C C . MET A 1 507 ? 13.263 11.158 6.120 1.00 34.97 507 MET A C 1
ATOM 4015 O O . MET A 1 507 ? 13.776 11.213 5.006 1.00 34.97 507 MET A O 1
ATOM 4019 N N . TYR A 1 508 ? 13.482 12.097 7.047 1.00 32.59 508 TYR A N 1
ATOM 4020 C CA . TYR A 1 508 ? 14.304 13.280 6.775 1.00 32.59 508 TYR A CA 1
ATOM 4021 C C . TYR A 1 508 ? 15.785 12.917 6.584 1.00 32.59 508 TYR A C 1
ATOM 4023 O O . TYR A 1 508 ? 16.456 13.485 5.723 1.00 32.59 508 TYR A O 1
ATOM 4031 N N . PHE A 1 509 ? 16.291 11.933 7.336 1.00 32.00 509 PHE A N 1
ATOM 4032 C CA . PHE A 1 509 ? 17.663 11.439 7.202 1.00 32.00 509 PHE A CA 1
ATOM 4033 C C . PHE A 1 509 ? 17.874 10.642 5.903 1.00 32.00 509 PHE A C 1
ATOM 4035 O O . PHE A 1 509 ? 18.904 10.796 5.258 1.00 32.00 509 PHE A O 1
ATOM 4042 N N . ILE A 1 510 ? 16.891 9.853 5.458 1.00 40.16 510 ILE A N 1
ATOM 4043 C CA . ILE A 1 510 ? 16.967 9.123 4.178 1.00 40.16 510 ILE A CA 1
ATOM 4044 C C . ILE A 1 510 ? 16.824 10.077 2.979 1.00 40.16 510 ILE A C 1
ATOM 4046 O O . ILE A 1 510 ? 17.508 9.900 1.975 1.00 40.16 510 ILE A O 1
ATOM 4050 N N . GLN A 1 511 ? 15.975 11.105 3.079 1.00 34.91 511 GLN A N 1
ATOM 4051 C CA . GLN A 1 511 ? 15.696 12.026 1.972 1.00 34.91 511 GLN A CA 1
ATOM 4052 C C . GLN A 1 511 ? 16.733 13.156 1.826 1.00 34.91 511 GLN A C 1
ATOM 4054 O O . GLN A 1 511 ? 16.926 13.661 0.722 1.00 34.91 511 GLN A O 1
ATOM 4059 N N . TYR A 1 512 ? 17.422 13.544 2.907 1.00 34.72 512 TYR A N 1
ATOM 4060 C CA . TYR A 1 512 ? 18.362 14.678 2.902 1.00 34.72 512 TYR A CA 1
ATOM 4061 C C . TYR A 1 512 ? 19.732 14.392 3.548 1.00 34.72 512 TYR A C 1
ATOM 4063 O O . TYR A 1 512 ? 20.608 15.254 3.515 1.00 34.72 512 TYR A O 1
ATOM 4071 N N . GLY A 1 513 ? 19.945 13.212 4.139 1.00 28.05 513 GLY A N 1
ATOM 4072 C CA . GLY A 1 513 ? 21.131 12.872 4.940 1.00 28.05 513 GLY A CA 1
ATOM 4073 C C . GLY A 1 513 ? 22.273 12.182 4.191 1.00 28.05 513 GLY A C 1
ATOM 4074 O O . GLY A 1 513 ? 23.171 11.645 4.832 1.00 28.05 513 GLY A O 1
ATOM 4075 N N . ALA A 1 514 ? 22.294 12.212 2.858 1.00 27.81 514 ALA A N 1
ATOM 4076 C CA . ALA A 1 514 ? 23.461 11.808 2.070 1.00 27.81 514 ALA A CA 1
ATOM 4077 C C . ALA A 1 514 ? 24.376 13.013 1.781 1.00 27.81 514 ALA A C 1
ATOM 4079 O O . ALA A 1 514 ? 24.699 13.305 0.634 1.00 27.81 514 ALA A O 1
ATOM 4080 N N . TYR A 1 515 ? 24.785 13.734 2.825 1.00 27.28 515 TYR A N 1
ATOM 4081 C CA . TYR A 1 515 ? 25.944 14.621 2.750 1.00 27.28 515 TYR A CA 1
ATOM 4082 C C . TYR A 1 515 ? 27.016 14.055 3.675 1.00 27.28 515 TYR A C 1
ATOM 4084 O O . TYR A 1 515 ? 26.947 14.190 4.894 1.00 27.28 515 TYR A O 1
ATOM 4092 N N . THR A 1 516 ? 28.009 13.399 3.081 1.00 26.16 516 THR A N 1
ATOM 4093 C CA . THR A 1 516 ? 29.300 13.150 3.721 1.00 26.16 516 THR A CA 1
ATOM 4094 C C . THR A 1 516 ? 29.917 14.499 4.073 1.00 26.16 516 THR A C 1
ATOM 4096 O O . THR A 1 516 ? 30.420 15.201 3.198 1.00 26.16 516 THR A O 1
ATOM 4099 N N . VAL A 1 517 ? 29.859 14.886 5.348 1.00 26.73 517 VAL A N 1
ATOM 4100 C CA . VAL A 1 517 ? 30.668 15.993 5.867 1.00 26.73 517 VAL A CA 1
ATOM 4101 C C . VAL A 1 517 ? 32.052 15.428 6.170 1.00 26.73 517 VAL A C 1
ATOM 4103 O O . VAL A 1 517 ? 32.383 15.104 7.306 1.00 26.73 517 VAL A O 1
ATOM 4106 N N . GLU A 1 518 ? 32.858 15.262 5.124 1.00 27.58 518 GLU A N 1
ATOM 4107 C CA . GLU A 1 518 ? 34.310 15.206 5.275 1.00 27.58 518 GLU A CA 1
ATOM 4108 C C . GLU A 1 518 ? 34.819 16.643 5.385 1.00 27.58 518 GLU A C 1
ATOM 4110 O O . GLU A 1 518 ? 35.011 17.332 4.388 1.00 27.58 518 GLU A O 1
ATOM 4115 N N . SER A 1 519 ? 34.956 17.129 6.615 1.00 26.66 519 SER A N 1
ATOM 4116 C CA . SER A 1 519 ? 36.044 18.007 7.069 1.00 26.66 519 SER A CA 1
ATOM 4117 C C . SER A 1 519 ? 35.641 18.707 8.362 1.00 26.66 519 SER A C 1
ATOM 4119 O O . SER A 1 519 ? 34.577 19.311 8.497 1.00 26.66 519 SER A O 1
ATOM 4121 N N . GLU A 1 520 ? 36.527 18.619 9.346 1.00 32.72 520 GLU A N 1
ATOM 4122 C CA . GLU A 1 520 ? 36.480 19.446 10.540 1.00 32.72 520 GLU A CA 1
ATOM 4123 C C . GLU A 1 520 ? 36.536 20.926 10.117 1.00 32.72 520 GLU A C 1
ATOM 4125 O O . GLU A 1 520 ? 37.537 21.345 9.535 1.00 32.72 520 GLU A O 1
ATOM 4130 N N . LYS A 1 521 ? 35.501 21.709 10.476 1.00 31.62 521 LYS A N 1
ATOM 4131 C CA . LYS A 1 521 ? 35.423 23.198 10.502 1.00 31.62 521 LYS A CA 1
ATOM 4132 C C . LYS A 1 521 ? 34.488 23.928 9.518 1.00 31.62 521 LYS A C 1
ATOM 4134 O O . LYS A 1 521 ? 34.776 25.079 9.196 1.00 31.62 521 LYS A O 1
ATOM 4139 N N . GLU A 1 522 ? 33.311 23.409 9.166 1.00 29.80 522 GLU A N 1
ATOM 4140 C CA . GLU A 1 522 ? 32.269 24.274 8.570 1.00 29.80 522 GLU A CA 1
ATOM 4141 C C . GLU A 1 522 ? 30.950 24.294 9.347 1.00 29.80 522 GLU A C 1
ATOM 4143 O O . GLU A 1 522 ? 30.484 23.304 9.908 1.00 29.80 522 GLU A O 1
ATOM 4148 N N . SER A 1 523 ? 30.387 25.501 9.448 1.00 33.62 523 SER A N 1
ATOM 4149 C CA . SER A 1 523 ? 29.232 25.840 10.269 1.00 33.62 523 SER A CA 1
ATOM 4150 C C . SER A 1 523 ? 27.977 25.105 9.816 1.00 33.62 523 SER A C 1
ATOM 4152 O O . SER A 1 523 ? 27.555 25.218 8.666 1.00 33.62 523 SER A O 1
ATOM 4154 N N . ILE A 1 524 ? 27.350 24.434 10.777 1.00 32.44 524 ILE A N 1
ATOM 4155 C CA . ILE A 1 524 ? 26.043 23.790 10.684 1.00 32.44 524 ILE A CA 1
ATOM 4156 C C . ILE A 1 524 ? 25.023 24.725 9.989 1.00 32.44 524 ILE A C 1
ATOM 4158 O O . ILE A 1 524 ? 24.791 25.834 10.483 1.00 32.44 524 ILE A O 1
ATOM 4162 N N . PRO A 1 525 ? 24.369 24.308 8.883 1.00 32.44 525 PRO A N 1
ATOM 4163 C CA . PRO A 1 525 ? 23.351 25.114 8.216 1.00 32.44 525 PRO A CA 1
ATOM 4164 C C . PRO A 1 525 ? 22.194 25.457 9.163 1.00 32.44 525 PRO A C 1
ATOM 4166 O O . PRO A 1 525 ? 21.731 24.609 9.926 1.00 32.44 525 PRO A O 1
ATOM 4169 N N . GLN A 1 526 ? 21.673 26.684 9.066 1.00 31.91 526 GLN A N 1
ATOM 4170 C CA . GLN A 1 526 ? 20.643 27.286 9.935 1.00 31.91 526 GLN A CA 1
ATOM 4171 C C . GLN A 1 526 ? 19.384 26.411 10.181 1.00 31.91 526 GLN A C 1
ATOM 4173 O O . GLN A 1 526 ? 18.658 26.636 11.150 1.00 31.91 526 GLN A O 1
ATOM 4178 N N . GLY A 1 527 ? 19.126 25.393 9.349 1.00 28.55 527 GLY A N 1
ATOM 4179 C CA . GLY A 1 527 ? 18.069 24.392 9.550 1.00 28.55 527 GLY A CA 1
ATOM 4180 C C . GLY A 1 527 ? 18.291 23.459 10.751 1.00 28.55 527 GLY A C 1
ATOM 4181 O O . GLY A 1 527 ? 17.338 23.139 11.456 1.00 28.55 527 GLY A O 1
ATOM 4182 N N . PHE A 1 528 ? 19.536 23.097 11.065 1.00 28.75 528 PHE A N 1
ATOM 4183 C CA . PHE A 1 528 ? 19.878 22.247 12.216 1.00 28.75 528 PHE A CA 1
ATOM 4184 C C . PHE A 1 528 ? 19.834 23.008 13.553 1.00 28.75 528 PHE A C 1
ATOM 4186 O O . PHE A 1 528 ? 19.514 22.426 14.590 1.00 28.75 528 PHE A O 1
ATOM 4193 N N . ALA A 1 529 ? 20.055 24.328 13.543 1.00 30.80 529 ALA A N 1
ATOM 4194 C CA . ALA A 1 529 ? 19.913 25.173 14.735 1.00 30.80 529 ALA A CA 1
ATOM 4195 C C . ALA A 1 529 ? 18.462 25.215 15.262 1.00 30.80 529 ALA A C 1
ATOM 4197 O O . ALA A 1 529 ? 18.233 25.412 16.458 1.00 30.80 529 ALA A O 1
ATOM 4198 N N . ASN A 1 530 ? 17.475 24.984 14.389 1.00 31.31 530 ASN A N 1
ATOM 4199 C CA . ASN A 1 530 ? 16.070 24.883 14.782 1.00 31.31 530 ASN A CA 1
ATOM 4200 C C . ASN A 1 530 ? 15.725 23.516 15.387 1.00 31.31 530 ASN A C 1
ATOM 4202 O O . ASN A 1 530 ? 14.869 23.463 16.266 1.00 31.31 530 ASN A O 1
ATOM 4206 N N . LEU A 1 531 ? 16.430 22.446 15.000 1.00 30.81 531 LEU A N 1
ATOM 4207 C CA . LEU A 1 531 ? 16.295 21.122 15.613 1.00 30.81 531 LEU A CA 1
ATOM 4208 C C . LEU A 1 531 ? 16.877 21.116 17.036 1.00 30.81 531 LEU A C 1
ATOM 4210 O O . LEU A 1 531 ? 16.217 20.665 17.966 1.00 30.81 531 LEU A O 1
ATOM 4214 N N . GLY A 1 532 ? 18.044 21.741 17.239 1.00 27.95 532 GLY A N 1
ATOM 4215 C CA . GLY A 1 532 ? 18.640 21.915 18.572 1.00 27.95 532 GLY A CA 1
ATOM 4216 C C . GLY A 1 532 ? 17.793 22.772 19.525 1.00 27.95 532 GLY A C 1
ATOM 4217 O O . GLY A 1 532 ? 17.729 22.497 20.719 1.00 27.95 532 GLY A O 1
ATOM 4218 N N . ARG A 1 533 ? 17.064 23.777 19.015 1.00 30.61 533 ARG A N 1
ATOM 4219 C CA . ARG A 1 533 ? 16.099 24.557 19.820 1.00 30.61 533 ARG A CA 1
ATOM 4220 C C . ARG A 1 533 ? 14.799 23.809 20.124 1.00 30.61 533 ARG A C 1
ATOM 4222 O O . ARG A 1 533 ? 14.149 24.146 21.110 1.00 30.61 533 ARG A O 1
ATOM 4229 N N . TYR A 1 534 ? 14.413 22.842 19.291 1.00 27.80 534 TYR A N 1
ATOM 4230 C CA . TYR A 1 534 ? 13.238 21.997 19.528 1.00 27.80 534 TYR A CA 1
ATOM 4231 C C . TYR A 1 534 ? 13.544 20.885 20.535 1.00 27.80 534 TYR A C 1
ATOM 4233 O O . TYR A 1 534 ? 12.726 20.613 21.408 1.00 27.80 534 TYR A O 1
ATOM 4241 N N . LEU A 1 535 ? 14.749 20.315 20.465 1.00 30.88 535 LEU A N 1
ATOM 4242 C CA . LEU A 1 535 ? 15.221 19.296 21.399 1.00 30.88 535 LEU A CA 1
ATOM 4243 C C . LEU A 1 535 ? 15.553 19.877 22.779 1.00 30.88 535 LEU A C 1
ATOM 4245 O O . LEU A 1 535 ? 15.233 19.235 23.760 1.00 30.88 535 LEU A O 1
ATOM 4249 N N . ASN A 1 536 ? 16.049 21.117 22.888 1.00 29.08 536 ASN A N 1
ATOM 4250 C CA . ASN A 1 536 ? 16.270 21.783 24.187 1.00 29.08 536 ASN A CA 1
ATOM 4251 C C . ASN A 1 536 ? 14.986 22.225 24.922 1.00 29.08 536 ASN A C 1
ATOM 4253 O O . ASN A 1 536 ? 15.070 22.747 26.030 1.00 29.08 536 ASN A O 1
ATOM 4257 N N . LYS A 1 537 ? 13.799 22.082 24.316 1.00 29.03 537 LYS A N 1
ATOM 4258 C CA . LYS A 1 537 ? 12.507 22.299 25.001 1.00 29.03 537 LYS A CA 1
ATOM 4259 C C . LYS A 1 537 ? 11.912 21.017 25.581 1.00 29.03 537 LYS A C 1
ATOM 4261 O O . LYS A 1 537 ? 10.892 21.080 26.259 1.00 29.03 537 LYS A O 1
ATOM 4266 N N . ILE A 1 538 ? 12.544 19.883 25.308 1.00 30.55 538 ILE A N 1
ATOM 4267 C CA . ILE A 1 538 ? 12.283 18.606 25.949 1.00 30.55 538 ILE A CA 1
ATOM 4268 C C . ILE A 1 538 ? 13.519 18.381 26.815 1.00 30.55 538 ILE A C 1
ATOM 4270 O O . ILE A 1 538 ? 14.627 18.389 26.298 1.00 30.55 538 ILE A O 1
ATOM 4274 N N . ASP A 1 539 ? 13.357 18.283 28.126 1.00 27.84 539 ASP A N 1
ATOM 4275 C CA . ASP A 1 539 ? 14.449 18.254 29.111 1.00 27.84 539 ASP A CA 1
ATOM 4276 C C . ASP A 1 539 ? 15.227 16.913 29.063 1.00 27.84 539 ASP A C 1
ATOM 4278 O O . ASP A 1 539 ? 15.272 16.152 30.022 1.00 27.84 539 ASP A O 1
ATOM 4282 N N . LEU A 1 540 ? 15.764 16.552 27.892 1.00 26.94 540 LEU A N 1
ATOM 4283 C CA . LEU A 1 540 ? 16.331 15.236 27.580 1.00 26.94 540 LEU A CA 1
ATOM 4284 C C . LEU A 1 540 ? 17.863 15.211 27.541 1.00 26.94 540 LEU A C 1
ATOM 4286 O O . LEU A 1 540 ? 18.431 14.147 27.329 1.00 26.94 540 LEU A O 1
ATOM 4290 N N . PHE A 1 541 ? 18.540 16.337 27.769 1.00 29.16 541 PHE A N 1
ATOM 4291 C CA . PHE A 1 541 ? 19.999 16.376 27.908 1.00 29.16 541 PHE A CA 1
ATOM 4292 C C . PHE A 1 541 ? 20.427 17.494 28.864 1.00 29.16 541 PHE A C 1
ATOM 4294 O O . PHE A 1 541 ? 20.848 18.572 28.445 1.00 29.16 541 PHE A O 1
ATOM 4301 N N . GLN A 1 542 ? 20.366 17.220 30.164 1.00 26.30 542 GLN A N 1
ATOM 4302 C CA . GLN A 1 542 ? 21.319 17.789 31.111 1.00 26.30 542 GLN A CA 1
ATOM 4303 C C . GLN A 1 542 ? 22.039 16.624 31.788 1.00 26.30 542 GLN A C 1
ATOM 4305 O O . GLN A 1 542 ? 21.411 15.657 32.198 1.00 26.30 542 GLN A O 1
ATOM 4310 N N . ASP A 1 543 ? 23.362 16.728 31.835 1.00 29.78 543 ASP A N 1
ATOM 4311 C CA . ASP A 1 543 ? 24.319 15.780 32.407 1.00 29.78 543 ASP A CA 1
ATOM 4312 C C . ASP A 1 543 ? 24.647 14.533 31.574 1.00 29.78 543 ASP A C 1
ATOM 4314 O O . ASP A 1 543 ? 24.241 13.404 31.834 1.00 29.78 543 ASP A O 1
ATOM 4318 N N . THR A 1 544 ? 25.559 14.719 30.622 1.00 24.17 544 THR A N 1
ATOM 4319 C CA . THR A 1 544 ? 26.553 13.678 30.340 1.00 24.17 544 THR A CA 1
ATOM 4320 C C . THR A 1 544 ? 27.930 14.323 30.325 1.00 24.17 544 THR A C 1
ATOM 4322 O O . THR A 1 544 ? 28.385 14.883 29.329 1.00 24.17 544 THR A O 1
ATOM 4325 N N . THR A 1 545 ? 28.571 14.304 31.491 1.00 23.22 545 THR A N 1
ATOM 4326 C CA . THR A 1 545 ? 29.990 14.614 31.647 1.00 23.22 545 THR A CA 1
ATOM 4327 C C . THR A 1 545 ? 30.795 13.559 30.896 1.00 23.22 545 THR A C 1
ATOM 4329 O O . THR A 1 545 ? 30.607 12.362 31.097 1.00 23.22 545 THR A O 1
ATOM 4332 N N . ILE A 1 546 ? 31.679 14.031 30.025 1.00 24.61 546 ILE A N 1
ATOM 4333 C CA . ILE A 1 546 ? 32.650 13.245 29.267 1.00 24.61 546 ILE A CA 1
ATOM 4334 C C . ILE A 1 546 ? 33.547 12.456 30.237 1.00 24.61 546 ILE A C 1
ATOM 4336 O O . ILE A 1 546 ? 34.204 13.067 31.083 1.00 24.61 546 ILE A O 1
ATOM 4340 N N . MET A 1 547 ? 33.622 11.134 30.061 1.00 24.11 547 MET A N 1
ATOM 4341 C CA . MET A 1 547 ? 34.851 10.350 30.241 1.00 24.11 547 MET A CA 1
ATOM 4342 C C . MET A 1 547 ? 34.951 9.282 29.163 1.00 24.11 547 MET A C 1
ATOM 4344 O O . MET A 1 547 ? 33.947 8.565 28.959 1.00 24.11 547 MET A O 1
#

Secondary structure (DSSP, 8-state):
--SSS-TTTHHHHSS---S---GGGTTHHHHHHTTSS-HHHHHHHHHHHHHHHHHHHTT-----TT--SHHHHHHHHHHHHH-HHHHHGGGTT--HHHHHHHHHHHHHHHHHHHHHHHHHHHHHHHHHHHHHTTT-EEEEEETTEEEEEEEHHHHHHHHHHHHHHHHHHHHHHHHHHS-B-TT-TTTT--TT---HHHHHHHTT-SSB-S-HHHHHH--HHHHHHHHHHHHHHHHHHHHHHHHHHHHSTTT-SEE--GGG-EE-SS-TT-EE-TTTS--SS---HHHHHHHHHHHHHHPEE-HHHHHHT--GGGGHHHHHHHHHHTT--HHHHHHHHHHHHHHHHTTT--GGG--HHHHHHH-TT--GGGGGGG-HHHHHHH--STTSSSHHHHHHHHHHHHHHHHTTTS--S-TT-GGGG--SSSSSSSSS-------------------------PPPP----------------------------S----GGGHHHHTTHHHHHHHHH------STT----HHHHHHHHHHTTTT--S-----

Sequence (547 aa):
MASEKAPAENMLWGGRFTGRYPRQHCLCPRNAKSGIISNDEFAEIERGLREVQKEWEADTFIIMPNDEDIHTANERRLGEIIGKDTAGKLHTGRSRNEQVVYDMRMWLRDQIREIESQLVAFIEVIAACAEAKVGIIMPGYTHLQRAMVVMWSQNLLSFDFNFSSDLERLRGTLKRVNRSPLGCGALAGNSFNIDRDMMAEELGFKGLLRNSMNAVADRDFVTEFLQWGSMFMQHISRWAEDLILYSSTEFSFVSIADAYSTRSSLMPQKKNPDGLGPRKAYPTISDSVQIANGVLTTLTIRPDRMRAALDPFMLATDLADYLVRKGVPFRERHHISGRCVVKSEEPGVPMNELSLKQLQAIDSRFVEDVLDTFNYETSVEMRSAKGGTSRACVLEQVKVLKAIYNYAFWGWRDEQDTDQYNVDSQSAEAQDQEMSDVDEVDQDTGDPNHTGGVSVPAPAQDSPQSPDQQQGTYYTYHFIFTLESTNLGEGIPNPSHLQLLATYPLMYFIQYGAYTVESEKESIPQGFANLGRYLNKIDLFQDTTIM

Mean predicted aligned error: 16.0 Å

InterPro domains:
  IPR000362 Fumarate lyase family [PR00149] (90-108)
  IPR000362 Fumarate lyase family [PR00149] (135-153)
  IPR000362 Fumarate lyase family [PR00149] (219-246)
  IPR000362 Fumarate lyase family [PR00149] (263-279)
  IPR008948 L-Aspartase-like [SSF48557] (27-404)
  IPR009049 Argininosuccinate lyase [PTHR43814] (32-276)
  IPR009049 Argininosuccinate lyase [TIGR00838] (32-274)
  IPR009049 Argininosuccinate lyase [cd01359] (32-403)
  IPR022761 Fumarate lyase, N-terminal [PF00206] (27-276)
  IPR024083 Fumarase/histidase, N-terminal [G3DSA:1.10.275.10] (25-111)
  IPR024083 Fumarase/histidase, N-terminal [G3DSA:1.10.275.10] (167-214)
  IPR029419 Argininosuccinate lyase, C-terminal [PF14698] (313-381)